Protein AF-A0A9N9C479-F1 (afdb_monomer)

Mean predicted aligned error: 17.32 Å

Solvent-accessible surface area (backbone atoms only — not comparable to full-atom values): 22960 Å² total; per-residue (Å²): 134,89,82,91,81,90,82,87,90,89,83,90,90,87,85,89,84,88,90,81,88,86,90,85,90,84,84,87,90,85,90,84,82,59,66,66,59,50,52,52,50,49,56,50,46,50,52,49,52,50,49,49,48,44,42,61,73,50,50,49,53,52,53,51,48,52,53,50,54,53,50,52,51,53,50,50,53,51,52,53,52,53,52,54,50,55,52,50,50,56,53,50,54,51,52,50,54,53,50,52,54,52,52,55,51,50,52,51,52,51,53,53,51,53,52,52,51,54,51,51,51,54,50,53,52,49,53,51,52,54,49,51,55,49,50,53,51,51,50,51,50,50,50,48,51,50,51,48,49,39,50,64,42,44,77,67,67,56,86,64,87,66,44,62,66,53,58,51,52,50,51,52,50,48,51,53,52,41,52,64,71,36,60,74,72,60,70,91,47,36,47,71,38,58,72,50,46,53,51,52,40,56,75,56,64,41,72,85,61,90,45,77,70,51,38,51,52,53,50,29,56,50,42,40,54,47,54,53,52,54,49,53,51,52,52,51,51,59,71,64,48,89,74,62,83,50,66,66,52,45,51,52,51,54,46,55,56,48,38,56,51,39,51,51,50,39,72,74,43,94,67,84,48,74,62,55,70,42,43,42,58,55,53,44,24,51,51,24,51,48,41,42,76,56,47,81,46,67,45,78,48,100,93,47,76,39,77,29,68,68,46,51,52,44,21,52,51,50,51,53,61,46,52,60,39,34,46,72,72,44,72,70,57,47,53,51,50,52,58,45,30,39,52,51,47,51,52,51,46,28,46,76,71,14,51,39,55,29,37,92,67,64,60,78,77,92,80,78,86,53,63,68,37,69,56,48,67,92,82,50,88,74,99,63,50,77,94,69,30,88,87,39,56,38,102

Foldseek 3Di:
DDDDDDDDDDDDDDDDDDDDDDDDDDDDDDDDDCPVVVVVVVVVVVVVVVVVCCCVVPVVVVVVVVVVVVVVVVVVVVVVVVVVVVVVVVVVVVVVVVVVVVVVVVVVVVVVVVVVVVVVVVVVVVVVVVVVVVVVVVVVVVVVVCVVVCCVPVVQPPDPLPPVVVLVVLVVVLVVLLLVLLQQDDPVFKDFPVVLLVVLCVVQVHDDQPDPVSSRVSSSVSSSVVLLVVLVVVVVVVLVDPPPPDDLSVLVVVLVVVLVVLCVVLVVDPDPPPCSVCVSLSSQLSSLVCCLVPNQQWDQDPVGTHHRPVLLVQLVVSLVSSVSTMDGPDPVVSVVSSVSSSVSSSSSCSNQVRSLRSDSDRDDHDDDDGWFAQDDLVPDDDPDDNVPRRNPTDD

Secondary structure (DSSP, 8-state):
-------------------------------SSSHHHHHHHHHHHHHHHHHHHHIIIIIHHHHHHHHHHHHHHHHHHHHHHHHHHHHHHHHHHHHHHHHHHHHHHHHHHHHHHHHHHHHHHHHHHHHHHHHHHHHHHHHHHHHHHHHHHHHHHHHHHSS-S--HHHHHHHHHHHHHHHHHHT----TTTEEE-HHHHHHHHHHTTPPPPSSHHHHHHHHHHHHHHHHHHHHHHHHHHHHH-S---SHHHHHHHHHHHHHHHHHHHHHHS----HHHHHHHHHHHHHHHHHHHHHTTPPEEETTEEE--HHHHHHHHHHHHHHHTTEEE--HHHHHHHHHHHHHHHHHHHIIIIIIHHHSSSPPPPPP-PPTTPBP-TTT--SSS-GGG-TT-B--

Organism: NCBI:txid60492

Sequence (395 aa):
MQLQRMLHHKDDVNMQTQNSLPSAQREKAHICDNDDLINKIMGILHRNTDNTIKEITTVLPLRNKEQTDEMQRKNKEFEEQAYEMRRKNKVLEKQINEMQSKNQKLQKQINEMQNKNKELENQLEKYKREALKTIERLTREASKYQAELGRTMNVRLSNDFNNSCQLREDIKTLKKNLETFSVVKPIKEFHIIRDNADRLLKLYNCTKPVDDGHYKLLLHAALQKFILKSTINHINQYFSRLNHSELEQKIGENTKTLLNNMDSFAKSRKGNDNITQNLPVRFRQQIYNVLSNSGFTSIVSPKGTAKHPFISELQELLIATMSDFRIVKDPNKEKIFKDMAAKLSLDIIRIFFFDLKAQEQIADPPAWFDCNARVNPDLMEGAFDPDNCQDEVVQ

pLDDT: mean 80.57, std 17.65, range [30.59, 96.19]

Structure (mmCIF, N/CA/C/O backbone):
data_AF-A0A9N9C479-F1
#
_entry.id   AF-A0A9N9C479-F1
#
loop_
_atom_site.group_PDB
_atom_site.id
_atom_site.type_symbol
_atom_site.label_atom_id
_atom_site.label_alt_id
_atom_site.label_comp_id
_atom_site.label_asym_id
_atom_site.label_entity_id
_atom_site.label_seq_id
_atom_site.pdbx_PDB_ins_code
_atom_site.Cartn_x
_atom_site.Cartn_y
_atom_site.Cartn_z
_atom_site.occupancy
_atom_site.B_iso_or_equiv
_atom_site.auth_seq_id
_atom_site.auth_comp_id
_atom_site.auth_asym_id
_atom_site.auth_atom_id
_atom_site.pdbx_PDB_model_num
ATOM 1 N N . MET A 1 1 ? -50.965 29.719 73.726 1.00 35.66 1 MET A N 1
ATOM 2 C CA . MET A 1 1 ? -52.402 29.973 73.956 1.00 35.66 1 MET A CA 1
ATOM 3 C C . MET A 1 1 ? -52.728 29.592 75.388 1.00 35.66 1 MET A C 1
ATOM 5 O O . MET A 1 1 ? -52.496 28.453 75.765 1.00 35.66 1 MET A O 1
ATOM 9 N N . GLN A 1 2 ? -53.151 30.580 76.177 1.00 37.03 2 GLN A N 1
ATOM 10 C CA . GLN A 1 2 ? -53.777 30.424 77.495 1.00 37.03 2 GLN A CA 1
ATOM 11 C C . GLN A 1 2 ? -55.088 29.625 77.391 1.00 37.03 2 GLN A C 1
ATOM 13 O O . GLN A 1 2 ? -55.689 29.640 76.324 1.00 37.03 2 GLN A O 1
ATOM 18 N N . LEU A 1 3 ? -55.526 29.006 78.496 1.00 33.31 3 LEU A N 1
ATOM 19 C CA . LEU A 1 3 ? -56.872 29.091 79.117 1.00 33.31 3 LEU A CA 1
ATOM 20 C C . LEU A 1 3 ? -56.930 28.052 80.276 1.00 33.31 3 LEU A C 1
ATOM 22 O O . LEU A 1 3 ? -56.556 26.906 80.063 1.00 33.31 3 LEU A O 1
ATOM 26 N N . GLN A 1 4 ? -57.084 28.444 81.558 1.00 38.84 4 GLN A N 1
ATOM 27 C CA . GLN A 1 4 ? -58.344 28.669 82.329 1.00 38.84 4 GLN A CA 1
ATOM 28 C C . GLN A 1 4 ? -59.157 27.379 82.596 1.00 38.84 4 GLN A C 1
ATOM 30 O O . GLN A 1 4 ? -59.264 26.565 81.698 1.00 38.84 4 GLN A O 1
ATOM 35 N N . ARG A 1 5 ? -59.873 27.130 83.709 1.00 44.62 5 ARG A N 1
ATOM 36 C CA . ARG A 1 5 ? -60.052 27.655 85.092 1.00 44.62 5 ARG A CA 1
ATOM 37 C C . ARG A 1 5 ? -61.210 26.818 85.727 1.00 44.62 5 ARG A C 1
ATOM 39 O O . ARG A 1 5 ? -62.050 26.361 84.963 1.00 44.62 5 ARG A O 1
ATOM 46 N N . MET A 1 6 ? -61.338 26.815 87.072 1.00 39.47 6 MET A N 1
ATOM 47 C CA . MET A 1 6 ? -62.584 26.639 87.899 1.00 39.47 6 MET A CA 1
ATOM 48 C C . MET A 1 6 ? -63.149 25.203 88.118 1.00 39.47 6 MET A C 1
ATOM 50 O O . MET A 1 6 ? -63.004 24.383 87.226 1.00 39.47 6 MET A O 1
ATOM 54 N N . LEU A 1 7 ? -63.758 24.767 89.251 1.00 33.59 7 LEU A N 1
ATOM 55 C CA . LEU A 1 7 ? -64.573 25.332 90.377 1.00 33.59 7 LEU A CA 1
ATOM 56 C C . LEU A 1 7 ? -64.290 24.581 91.732 1.00 33.59 7 LEU A C 1
ATOM 58 O O . LEU A 1 7 ? -63.884 23.428 91.668 1.00 33.59 7 LEU A O 1
ATOM 62 N N . HIS A 1 8 ? -64.265 25.176 92.952 1.00 36.25 8 HIS A N 1
ATOM 63 C CA . HIS A 1 8 ? -65.333 25.525 93.960 1.00 36.25 8 HIS A CA 1
ATOM 64 C C . HIS A 1 8 ? -66.229 24.345 94.446 1.00 36.25 8 HIS A C 1
ATOM 66 O O . HIS A 1 8 ? -66.816 23.703 93.589 1.00 36.25 8 HIS A O 1
ATOM 72 N N . HIS A 1 9 ? -66.286 23.883 95.720 1.00 37.56 9 HIS A N 1
ATOM 73 C CA . HIS A 1 9 ? -66.637 24.414 97.080 1.00 37.56 9 HIS A CA 1
ATOM 74 C C . HIS A 1 9 ? -68.132 24.243 97.481 1.00 37.56 9 HIS A C 1
ATOM 76 O O . HIS A 1 9 ? -68.970 24.351 96.590 1.00 37.56 9 HIS A O 1
ATOM 82 N N . LYS A 1 10 ? -68.406 24.088 98.807 1.00 32.81 10 LYS A N 1
ATOM 83 C CA . LYS A 1 10 ? -69.694 24.141 99.588 1.00 32.81 10 LYS A CA 1
ATOM 84 C C . LYS A 1 10 ? -70.356 22.804 99.999 1.00 32.81 10 LYS A C 1
ATOM 86 O O . LYS A 1 10 ? -70.302 21.862 99.222 1.00 32.81 10 LYS A O 1
ATOM 91 N N . ASP A 1 11 ? -71.048 22.629 101.138 1.00 30.59 11 ASP A N 1
ATOM 92 C CA . ASP A 1 11 ? -71.338 23.420 102.363 1.00 30.59 11 ASP A CA 1
ATOM 93 C C . ASP A 1 11 ? -71.953 22.479 103.445 1.00 30.59 11 ASP A C 1
ATOM 95 O O . ASP A 1 11 ? -72.508 21.429 103.113 1.00 30.59 11 ASP A O 1
ATOM 99 N N . ASP A 1 12 ? -71.883 22.908 104.713 1.00 36.72 12 ASP A N 1
ATOM 100 C CA . ASP A 1 12 ? -72.562 22.409 105.929 1.00 36.72 12 ASP A CA 1
ATOM 101 C C . ASP A 1 12 ? -74.100 22.565 105.925 1.00 36.72 12 ASP A C 1
ATOM 103 O O . ASP A 1 12 ? -74.604 23.512 105.326 1.00 36.72 12 ASP A O 1
ATOM 107 N N . VAL A 1 13 ? -74.826 21.778 106.748 1.00 35.28 13 VA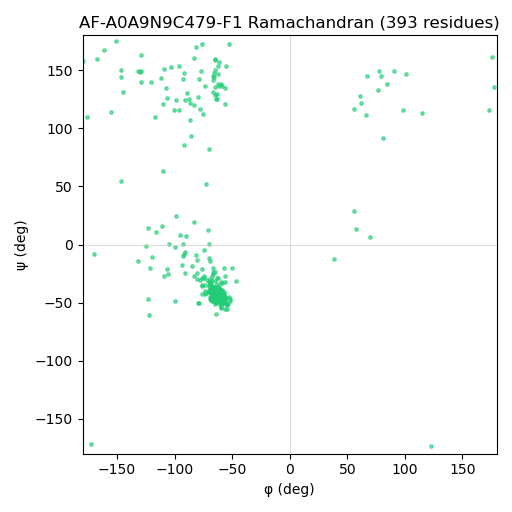L A N 1
ATOM 108 C CA . VAL A 1 13 ? -76.048 22.240 107.458 1.00 35.28 13 VAL A CA 1
ATOM 109 C C . VAL A 1 13 ? -76.174 21.607 108.857 1.00 35.28 13 VAL A C 1
ATOM 111 O O . VAL A 1 13 ? -76.088 20.397 109.045 1.00 35.28 13 VAL A O 1
ATOM 114 N N . ASN A 1 14 ? -76.426 22.496 109.817 1.00 34.31 14 ASN A N 1
ATOM 115 C CA . ASN A 1 14 ? -76.618 22.377 111.262 1.00 34.31 14 ASN A CA 1
ATOM 116 C C . ASN A 1 14 ? -78.124 22.478 111.615 1.00 34.31 14 ASN A C 1
ATOM 118 O O . ASN A 1 14 ? -78.835 23.192 110.914 1.00 34.31 14 ASN A O 1
ATOM 122 N N . MET A 1 15 ? -78.595 21.881 112.721 1.00 34.59 15 MET A N 1
ATOM 123 C CA . MET A 1 1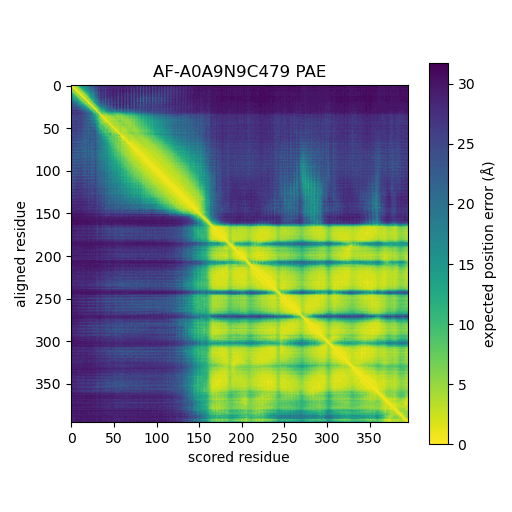5 ? -79.776 22.362 113.473 1.00 34.59 15 MET A CA 1
ATOM 124 C C . MET A 1 15 ? -79.732 21.917 114.954 1.00 34.59 15 MET A C 1
ATOM 126 O O . MET A 1 15 ? -79.834 20.735 115.273 1.00 34.59 15 MET A O 1
ATOM 130 N N . GLN A 1 16 ? -79.598 22.907 115.846 1.00 34.88 16 GLN A N 1
ATOM 131 C CA . GLN A 1 16 ? -80.014 22.919 117.266 1.00 34.88 16 GLN A CA 1
ATOM 132 C C . GLN A 1 16 ? -81.540 23.238 117.321 1.00 34.88 16 GLN A C 1
ATOM 134 O O . GLN A 1 16 ? -82.100 23.539 116.271 1.00 34.88 16 GLN A O 1
ATOM 139 N N . THR A 1 17 ? -82.343 23.163 118.398 1.00 33.91 17 THR A N 1
ATOM 140 C CA . THR A 1 17 ? -82.290 23.755 119.766 1.00 33.91 17 THR A CA 1
ATOM 141 C C . THR A 1 17 ? -83.597 23.307 120.508 1.00 33.91 17 THR A C 1
ATOM 143 O O . THR A 1 17 ? -84.620 23.166 119.850 1.00 33.91 17 THR A O 1
ATOM 146 N N . GLN A 1 18 ? -83.609 22.861 121.782 1.00 35.12 18 GLN A N 1
ATOM 147 C CA . GLN A 1 18 ? -83.831 23.571 123.080 1.00 35.12 18 GLN A CA 1
ATOM 148 C C . GLN A 1 18 ? -85.281 23.823 123.613 1.00 35.12 18 GLN A C 1
ATOM 150 O O . GLN A 1 18 ? -86.117 24.362 122.901 1.00 35.12 18 GLN A O 1
ATOM 155 N N . ASN A 1 19 ? -85.425 23.607 124.948 1.00 32.81 19 ASN A N 1
ATOM 156 C CA . ASN A 1 19 ? -86.239 24.328 125.977 1.00 32.81 19 ASN A CA 1
ATOM 157 C C . ASN A 1 19 ? -87.775 24.071 126.055 1.00 32.81 19 ASN A C 1
ATOM 159 O O . ASN A 1 19 ? -88.395 23.833 125.033 1.00 32.81 19 ASN A O 1
ATOM 163 N N . SER A 1 20 ? -88.525 24.135 127.177 1.00 32.78 20 SER A N 1
ATOM 164 C CA . SER A 1 20 ? -88.327 24.312 128.642 1.00 32.78 20 SER A CA 1
ATOM 165 C C . SER A 1 20 ? -89.711 24.270 129.372 1.00 32.78 20 SER A C 1
ATOM 167 O O . SER A 1 20 ? -90.729 24.542 128.744 1.00 32.78 20 SER A O 1
ATOM 169 N N . LEU A 1 21 ? -89.734 23.964 130.688 1.00 31.97 21 LEU A N 1
ATOM 170 C CA . LEU A 1 21 ? 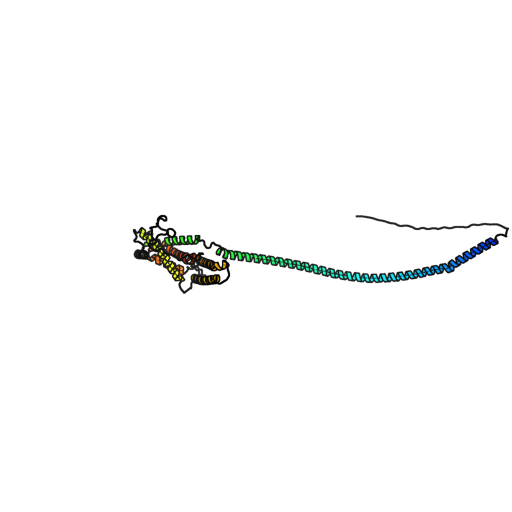-90.824 24.103 131.712 1.00 31.97 21 LEU A CA 1
ATOM 171 C C . LEU A 1 21 ? -91.451 25.540 131.785 1.00 31.97 21 LEU A C 1
ATOM 173 O O . LEU A 1 21 ? -90.814 26.403 131.179 1.00 31.97 21 LEU A O 1
ATOM 177 N N . PRO A 1 22 ? -92.557 25.898 132.535 1.00 48.44 22 PRO A N 1
ATOM 178 C CA . PRO A 1 22 ? -92.810 25.548 133.965 1.00 48.44 22 PRO A CA 1
ATOM 179 C C . PRO A 1 22 ? -94.256 25.622 134.603 1.00 48.44 22 PRO A C 1
ATOM 181 O O . PRO A 1 22 ? -95.182 26.242 134.098 1.00 48.44 22 PRO A O 1
ATOM 184 N N . SER A 1 23 ? -94.362 25.026 135.811 1.00 31.02 23 SER A N 1
ATOM 185 C CA . SER A 1 23 ? -94.968 25.487 137.101 1.00 31.02 23 SER A CA 1
ATOM 186 C C . SER A 1 23 ? -96.460 25.871 137.337 1.00 31.02 23 SER A C 1
ATOM 188 O O . SER A 1 23 ? -96.947 26.856 136.800 1.00 31.02 23 SER A O 1
ATOM 190 N N . ALA A 1 24 ? -97.029 25.236 138.389 1.00 32.09 24 ALA A N 1
ATOM 191 C CA . ALA A 1 24 ? -97.645 25.815 139.617 1.00 32.09 24 ALA A CA 1
ATOM 192 C C . ALA A 1 24 ? -99.168 25.649 139.914 1.00 32.09 24 ALA A C 1
ATOM 194 O O . ALA A 1 24 ? -100.014 26.321 139.348 1.00 32.09 24 ALA A O 1
ATOM 195 N N . GLN A 1 25 ? -99.421 24.877 140.989 1.00 33.53 25 GLN A N 1
ATOM 196 C CA . GLN A 1 25 ? -100.259 25.162 142.180 1.00 33.53 25 GLN A CA 1
ATOM 197 C C . GLN A 1 25 ? -101.813 25.106 142.186 1.00 33.53 25 GLN A C 1
ATOM 199 O O . GLN A 1 25 ? -102.501 25.813 141.466 1.00 33.53 25 GLN A O 1
ATOM 204 N N . ARG A 1 26 ? -102.273 24.416 143.255 1.00 33.16 26 ARG A N 1
ATOM 205 C CA . ARG A 1 26 ? -103.469 24.580 144.125 1.00 33.16 26 ARG A CA 1
ATOM 206 C C . ARG A 1 26 ? -104.741 23.733 143.905 1.00 33.16 26 ARG A C 1
ATOM 208 O O . ARG A 1 26 ? -105.481 23.887 142.952 1.00 33.16 26 ARG A O 1
ATOM 215 N N . GLU A 1 27 ? -104.979 22.935 144.955 1.00 32.66 27 GLU A N 1
ATOM 216 C CA . GLU A 1 27 ? -106.221 22.713 145.722 1.00 32.66 27 GLU A CA 1
ATOM 217 C C . GLU A 1 27 ? -107.470 22.053 145.099 1.00 32.66 27 GLU A C 1
ATOM 219 O O . GLU A 1 27 ? -108.245 22.661 144.383 1.00 32.66 27 GLU A O 1
ATOM 224 N N . LYS A 1 28 ? -107.708 20.832 145.612 1.00 35.50 28 LYS A N 1
ATOM 225 C CA . LYS A 1 28 ? -108.949 20.287 146.206 1.00 35.50 28 LYS A CA 1
ATOM 226 C C . LYS A 1 28 ? -110.237 20.170 145.361 1.00 35.50 28 LYS A C 1
ATOM 228 O O . LYS A 1 28 ? -110.898 21.144 145.044 1.00 35.50 28 LYS A O 1
ATOM 233 N N . ALA A 1 29 ? -110.674 18.902 145.308 1.00 34.78 29 ALA A N 1
ATOM 234 C CA . ALA A 1 29 ? -112.050 18.383 145.279 1.00 34.78 29 ALA A CA 1
ATOM 235 C C . ALA A 1 29 ? -112.814 18.369 143.939 1.00 34.78 29 ALA A C 1
ATOM 237 O O . ALA A 1 29 ? -113.563 19.285 143.637 1.00 34.78 29 ALA A O 1
ATOM 238 N N . HIS A 1 30 ? -112.721 17.250 143.206 1.00 41.94 30 HIS A N 1
ATOM 239 C CA . HIS A 1 30 ? -113.861 16.358 142.911 1.00 41.94 30 HIS A CA 1
ATOM 240 C C . HIS A 1 30 ? -113.359 15.125 142.130 1.00 41.94 30 HIS A C 1
ATOM 242 O O . HIS A 1 30 ? -112.916 15.223 140.991 1.00 41.94 30 HIS A O 1
ATOM 248 N N . ILE A 1 31 ? -113.376 13.965 142.789 1.00 44.53 31 ILE A N 1
ATOM 249 C CA . ILE A 1 31 ? -112.944 12.656 142.280 1.00 44.53 31 ILE A CA 1
ATOM 250 C C . ILE A 1 31 ? -114.211 11.886 141.888 1.00 44.53 31 ILE A C 1
ATOM 252 O O . ILE A 1 31 ? -114.998 11.601 142.787 1.00 44.53 31 ILE A O 1
ATOM 256 N N . CYS A 1 32 ? -114.408 11.562 140.600 1.00 39.72 32 CYS A N 1
ATOM 257 C CA . CYS A 1 32 ? -115.093 10.316 140.191 1.00 39.72 32 CYS A CA 1
ATOM 258 C C . CYS A 1 32 ? -115.042 9.945 138.688 1.00 39.72 32 CYS A C 1
ATOM 260 O O . CYS A 1 32 ? -115.405 8.822 138.382 1.00 39.72 32 CYS A O 1
ATOM 262 N N . ASP A 1 33 ? -114.558 10.786 137.760 1.00 49.06 33 ASP A N 1
ATOM 263 C CA . ASP A 1 33 ? -114.623 10.466 136.306 1.00 49.06 33 ASP A CA 1
ATOM 264 C C . ASP A 1 33 ? -113.258 10.299 135.590 1.00 49.06 33 ASP A C 1
ATOM 266 O O . ASP A 1 33 ? -113.198 10.199 134.366 1.00 49.06 33 ASP A O 1
ATOM 270 N N . ASN A 1 34 ? -112.135 10.236 136.320 1.00 51.56 34 ASN A N 1
ATOM 271 C CA . ASN A 1 34 ? -110.786 10.155 135.722 1.00 51.56 34 ASN A CA 1
ATOM 272 C C . ASN A 1 34 ? -110.229 8.726 135.544 1.00 51.56 34 ASN A C 1
ATOM 274 O O . ASN A 1 34 ? -109.298 8.540 134.760 1.00 51.56 34 ASN A O 1
ATOM 278 N N . ASP A 1 35 ? -110.777 7.711 136.219 1.00 56.38 35 ASP A N 1
ATOM 279 C CA . ASP A 1 35 ? -110.156 6.375 136.268 1.00 56.38 35 ASP A CA 1
ATOM 280 C C . ASP A 1 35 ? -110.256 5.592 134.944 1.00 56.38 35 ASP A C 1
ATOM 282 O O . ASP A 1 35 ? -109.337 4.846 134.598 1.00 56.38 35 ASP A O 1
ATOM 286 N N . ASP A 1 36 ? -111.308 5.793 134.144 1.00 60.69 36 ASP A N 1
ATOM 287 C CA . ASP A 1 36 ? -111.450 5.108 132.847 1.00 60.69 36 ASP A CA 1
ATOM 288 C C . ASP A 1 36 ? -110.528 5.718 131.775 1.00 60.69 36 ASP A C 1
AT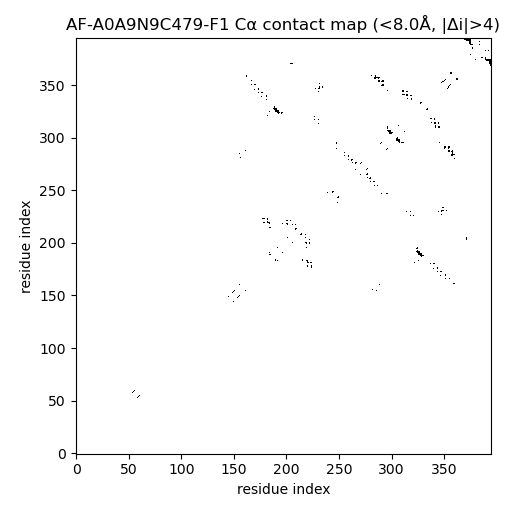OM 290 O O . ASP A 1 36 ? -109.909 5.010 130.976 1.00 60.69 36 ASP A O 1
ATOM 294 N N . LEU A 1 37 ? -110.331 7.042 131.817 1.00 63.00 37 LEU A N 1
ATOM 295 C CA . LEU A 1 37 ? -109.369 7.731 130.959 1.00 63.00 37 LEU A CA 1
ATOM 296 C C . LEU A 1 37 ? -107.930 7.334 131.325 1.00 63.00 37 LEU A C 1
ATOM 298 O O . LEU A 1 37 ? -107.131 7.043 130.435 1.00 63.00 37 LEU A O 1
ATOM 302 N N . ILE A 1 38 ? -107.617 7.251 132.625 1.00 61.00 38 ILE A N 1
ATOM 303 C CA . ILE A 1 38 ? -106.305 6.825 133.129 1.00 61.00 38 ILE A CA 1
ATOM 304 C C . ILE A 1 38 ? -106.007 5.379 132.728 1.00 61.00 38 ILE A C 1
ATOM 306 O O . ILE A 1 38 ? -104.909 5.116 132.245 1.00 61.00 38 ILE A O 1
ATOM 310 N N . ASN A 1 39 ? -106.962 4.451 132.836 1.00 65.44 39 ASN A N 1
ATOM 311 C CA . ASN A 1 39 ? -106.749 3.052 132.445 1.00 65.44 39 ASN A CA 1
ATOM 312 C C . ASN A 1 39 ? -106.595 2.873 130.928 1.00 65.44 39 ASN A C 1
ATOM 314 O O . ASN A 1 39 ? -105.765 2.081 130.472 1.00 65.44 39 ASN A O 1
ATOM 318 N N . LYS A 1 40 ? -107.328 3.645 130.119 1.00 69.25 40 LYS A N 1
ATOM 319 C CA . LYS A 1 40 ? -107.193 3.626 128.654 1.00 69.25 40 LYS A CA 1
ATOM 320 C C . LYS A 1 40 ? -105.866 4.239 128.205 1.00 69.25 40 LYS A C 1
ATOM 322 O O . LYS A 1 40 ? -105.194 3.669 127.346 1.00 69.25 40 LYS A O 1
ATOM 327 N N . ILE A 1 41 ? -105.450 5.341 128.834 1.00 69.94 41 ILE A N 1
ATOM 328 C CA . ILE A 1 41 ? -104.137 5.962 128.623 1.00 69.94 41 ILE A CA 1
ATOM 329 C C . ILE A 1 41 ? -103.022 5.016 129.089 1.00 69.94 41 ILE A C 1
ATOM 331 O O . ILE A 1 41 ? -102.081 4.799 128.337 1.00 69.94 41 ILE A O 1
ATOM 335 N N . MET A 1 42 ? -103.146 4.366 130.250 1.00 66.88 42 MET A N 1
ATOM 336 C CA . MET A 1 42 ? -102.172 3.390 130.759 1.00 66.88 42 MET A CA 1
ATOM 337 C C . MET A 1 42 ? -102.074 2.137 129.888 1.00 66.88 42 MET A C 1
ATOM 339 O O . MET A 1 42 ? -100.972 1.632 129.698 1.00 66.88 42 MET A O 1
ATOM 343 N N . GLY A 1 43 ? -103.181 1.648 129.324 1.00 70.31 43 GLY A N 1
ATOM 344 C CA . GLY A 1 43 ? -103.191 0.501 128.413 1.00 70.31 43 GLY A CA 1
ATOM 345 C C . GLY A 1 43 ? -102.665 0.812 127.007 1.00 70.31 43 GLY A C 1
ATOM 346 O O . GLY A 1 43 ? -102.149 -0.086 126.338 1.00 70.31 43 GLY A O 1
ATOM 347 N N . ILE A 1 44 ? -102.782 2.064 126.548 1.00 73.88 44 ILE A N 1
ATOM 348 C CA . ILE A 1 44 ? -102.134 2.555 125.319 1.00 73.88 44 ILE A CA 1
ATOM 349 C C . ILE A 1 44 ? -100.649 2.800 125.578 1.00 73.88 44 ILE A C 1
ATOM 351 O O . ILE A 1 44 ? -99.827 2.393 124.763 1.00 73.88 44 ILE A O 1
ATOM 355 N N . LEU A 1 45 ? -100.303 3.400 126.722 1.00 69.94 45 LEU A N 1
ATOM 356 C CA . LEU A 1 45 ? -98.922 3.596 127.143 1.00 69.94 45 LEU A CA 1
ATOM 357 C C . LEU A 1 45 ? -98.226 2.248 127.264 1.00 69.94 45 LEU A C 1
ATOM 359 O O . LEU A 1 45 ? -97.274 2.054 126.538 1.00 69.94 45 LEU A O 1
ATOM 363 N N . HIS A 1 46 ? -98.733 1.281 128.033 1.00 71.19 46 HIS A N 1
ATOM 364 C CA . HIS A 1 46 ? -98.112 -0.047 128.147 1.00 71.19 46 HIS A CA 1
ATOM 365 C C . HIS A 1 46 ? -97.953 -0.743 126.800 1.00 71.19 46 HIS A C 1
ATOM 367 O O . HIS A 1 46 ? -96.875 -1.243 126.517 1.00 71.19 46 HIS A O 1
ATOM 373 N N . ARG A 1 47 ? -98.966 -0.719 125.924 1.00 73.44 47 ARG A N 1
ATOM 374 C CA . ARG A 1 47 ? -98.824 -1.301 124.580 1.00 73.44 47 ARG A CA 1
ATOM 375 C C . ARG A 1 47 ? -97.783 -0.578 123.733 1.00 73.44 47 ARG A C 1
ATOM 377 O O . ARG A 1 47 ? -97.032 -1.235 123.022 1.00 73.44 47 ARG A O 1
ATOM 384 N N . ASN A 1 48 ? -97.713 0.746 123.806 1.00 75.50 48 ASN A N 1
ATOM 385 C CA . ASN A 1 48 ? -96.693 1.508 123.097 1.00 75.50 48 ASN A CA 1
ATOM 386 C C . ASN A 1 48 ? -95.307 1.266 123.694 1.00 75.50 48 ASN A C 1
ATOM 388 O O . ASN A 1 48 ? -94.365 1.076 122.933 1.00 75.50 48 ASN A O 1
ATOM 392 N N . THR A 1 49 ? -95.170 1.200 125.018 1.00 74.31 49 THR A N 1
ATOM 393 C CA . THR A 1 49 ? -93.910 0.895 125.696 1.00 74.31 49 THR A CA 1
ATOM 394 C C . THR A 1 49 ? -93.466 -0.528 125.384 1.00 74.31 49 THR A C 1
ATOM 396 O O . THR A 1 49 ? -92.320 -0.708 125.008 1.00 74.31 49 THR A O 1
ATOM 399 N N . ASP A 1 50 ? -94.355 -1.522 125.425 1.00 75.62 50 ASP A N 1
ATOM 400 C CA . ASP A 1 50 ? -94.052 -2.920 125.095 1.00 75.62 50 ASP A CA 1
ATOM 401 C C . ASP A 1 50 ? -93.706 -3.097 123.616 1.00 75.62 50 ASP A C 1
ATOM 403 O O . ASP A 1 50 ? -92.767 -3.819 123.286 1.00 75.62 50 ASP A O 1
ATOM 407 N N . ASN A 1 51 ? -94.404 -2.406 122.709 1.00 78.00 51 ASN A N 1
ATOM 408 C CA . ASN A 1 51 ? -94.053 -2.402 121.289 1.00 78.00 51 ASN A CA 1
ATOM 409 C C . ASN A 1 51 ? -92.694 -1.733 121.058 1.00 78.00 51 ASN A C 1
ATOM 411 O O . ASN A 1 51 ? -91.872 -2.277 120.328 1.00 78.00 51 ASN A O 1
ATOM 415 N N . THR A 1 52 ? -92.419 -0.619 121.740 1.00 75.81 52 THR A N 1
ATOM 416 C CA . THR A 1 52 ? -91.129 0.083 121.662 1.00 75.81 52 THR A CA 1
ATOM 417 C C . THR A 1 52 ? -90.004 -0.774 122.252 1.00 75.81 52 THR A C 1
ATOM 419 O O . THR A 1 52 ? -88.941 -0.901 121.652 1.00 75.81 52 THR A O 1
ATOM 422 N N . ILE A 1 53 ? -90.241 -1.439 123.386 1.00 74.06 53 ILE A N 1
ATOM 423 C CA . ILE A 1 53 ? -89.305 -2.383 124.008 1.00 74.06 53 ILE A CA 1
ATOM 424 C C . ILE A 1 53 ? -89.075 -3.574 123.078 1.00 74.06 53 ILE A C 1
ATOM 426 O O . ILE A 1 53 ? -87.930 -3.966 122.883 1.00 74.06 53 ILE A O 1
ATOM 430 N N . LYS A 1 54 ? -90.107 -4.144 122.450 1.00 77.50 54 LYS A N 1
ATOM 431 C CA . LYS A 1 54 ? -89.956 -5.244 121.485 1.00 77.50 54 LYS A CA 1
ATOM 432 C C . LYS A 1 54 ? -89.150 -4.807 120.261 1.00 77.50 54 LYS A C 1
ATOM 434 O O . LYS A 1 54 ? -88.255 -5.532 119.821 1.00 77.50 54 LYS A O 1
ATOM 439 N N . GLU A 1 55 ? -89.411 -3.612 119.749 1.00 79.56 55 GLU A N 1
ATOM 440 C CA . GLU A 1 55 ? -88.698 -3.040 118.611 1.00 79.56 55 GLU A CA 1
ATOM 441 C C . GLU A 1 55 ? -87.215 -2.787 118.934 1.00 79.56 55 GLU A C 1
ATOM 443 O O . GLU A 1 55 ? -86.349 -3.194 118.160 1.00 79.56 55 GLU A O 1
ATOM 448 N N . ILE A 1 56 ? -86.907 -2.260 120.124 1.00 75.38 56 ILE A N 1
ATOM 449 C CA . ILE A 1 56 ? -85.534 -2.019 120.606 1.00 75.38 56 ILE A CA 1
ATOM 450 C C . ILE A 1 56 ? -84.798 -3.311 120.978 1.00 75.38 56 ILE A C 1
ATOM 452 O O . ILE A 1 56 ? -83.619 -3.457 120.665 1.00 75.38 56 ILE A O 1
ATOM 456 N N . THR A 1 57 ? -85.464 -4.253 121.645 1.00 72.69 57 THR A N 1
ATOM 457 C CA . THR A 1 57 ? -84.793 -5.406 122.272 1.00 72.69 57 THR A CA 1
ATOM 458 C C . THR A 1 57 ? -84.696 -6.608 121.335 1.00 72.69 57 THR A C 1
ATOM 460 O O . THR A 1 57 ? -83.804 -7.435 121.501 1.00 72.69 57 THR A O 1
ATOM 463 N N . THR A 1 58 ? -85.587 -6.727 120.342 1.00 75.50 58 THR A N 1
ATOM 464 C CA . THR A 1 58 ? -85.618 -7.903 119.449 1.00 75.50 58 THR A CA 1
ATOM 465 C C . THR A 1 58 ? -85.477 -7.563 117.971 1.00 75.50 58 THR A C 1
ATOM 467 O O . THR A 1 58 ? -84.649 -8.171 117.299 1.00 75.50 58 THR A O 1
ATOM 470 N N . VAL A 1 59 ? -86.215 -6.578 117.450 1.00 80.50 59 VAL A N 1
ATOM 471 C CA . VAL A 1 59 ? -86.262 -6.322 115.997 1.00 80.50 59 VAL A CA 1
ATOM 472 C C . VAL A 1 59 ? -85.030 -5.559 115.507 1.00 80.50 59 VAL A C 1
ATOM 474 O O . VAL A 1 59 ? -84.376 -5.994 114.560 1.00 80.50 59 VAL A O 1
ATOM 477 N N . LEU A 1 60 ? -84.674 -4.449 116.161 1.00 79.12 60 LEU A N 1
ATOM 478 C CA . LEU A 1 60 ? -83.509 -3.639 115.792 1.00 79.12 60 LEU A CA 1
ATOM 479 C C . LEU A 1 60 ? -82.177 -4.412 115.883 1.00 79.12 60 LEU A C 1
ATOM 481 O O . LEU A 1 60 ? -81.396 -4.322 114.936 1.00 79.12 60 LEU A O 1
ATOM 485 N N . PRO A 1 61 ? -81.901 -5.221 116.926 1.00 81.44 61 PRO A N 1
ATOM 486 C CA . PRO A 1 61 ? -80.670 -6.008 117.002 1.00 81.44 61 PRO A CA 1
ATOM 487 C C . PRO A 1 61 ? -80.573 -7.076 115.909 1.00 81.44 61 PRO A C 1
ATOM 489 O O . PRO A 1 61 ? -79.497 -7.262 115.348 1.00 81.44 61 PRO A O 1
ATOM 492 N N . LEU A 1 62 ? -81.682 -7.750 115.574 1.00 80.62 62 LEU A N 1
ATOM 493 C CA . LEU A 1 62 ? -81.721 -8.733 114.485 1.00 80.62 62 LEU A CA 1
ATOM 494 C C . LEU A 1 62 ? -81.479 -8.067 113.128 1.00 80.62 62 LEU A C 1
ATOM 496 O O . LEU A 1 62 ? -80.631 -8.530 112.371 1.00 80.62 62 LEU A O 1
ATOM 500 N N . ARG A 1 63 ? -82.140 -6.935 112.860 1.00 83.62 63 ARG A N 1
ATOM 501 C CA . ARG A 1 63 ? -81.964 -6.173 111.616 1.00 83.62 63 ARG A CA 1
ATOM 502 C C . ARG A 1 63 ? -80.546 -5.619 111.471 1.00 83.62 63 ARG A C 1
ATOM 504 O O . ARG A 1 63 ? -79.961 -5.693 110.394 1.00 83.62 63 ARG A O 1
ATOM 511 N N . ASN A 1 64 ? -79.974 -5.104 112.560 1.00 83.94 64 ASN A N 1
ATOM 512 C CA . ASN A 1 64 ? -78.590 -4.638 112.582 1.00 83.94 64 ASN A CA 1
ATOM 513 C C . ASN A 1 64 ? -77.613 -5.800 112.386 1.00 83.94 64 ASN A C 1
ATOM 515 O O . ASN A 1 64 ? -76.626 -5.643 111.673 1.00 83.94 64 ASN A O 1
ATOM 519 N N . LYS A 1 65 ? -77.884 -6.973 112.968 1.00 86.69 65 LYS A N 1
ATOM 520 C CA . LYS A 1 65 ? -77.073 -8.177 112.764 1.00 86.69 65 LYS A CA 1
ATOM 521 C C . LYS A 1 65 ? -77.120 -8.648 111.309 1.00 86.69 65 LYS A C 1
ATOM 523 O O . LYS A 1 65 ? -76.064 -8.858 110.730 1.00 86.69 65 LYS A O 1
ATOM 528 N N . GLU A 1 66 ? -78.301 -8.718 110.695 1.00 85.38 66 GLU A N 1
ATOM 529 C CA . GLU A 1 66 ? -78.455 -9.073 109.275 1.00 85.38 66 GLU A CA 1
ATOM 530 C C . GLU A 1 66 ? -77.725 -8.092 108.349 1.00 85.38 66 GLU A C 1
ATOM 532 O O . GLU A 1 66 ? -76.988 -8.519 107.462 1.00 85.38 66 GLU A O 1
ATOM 537 N N . GLN A 1 67 ? -77.853 -6.780 108.589 1.00 86.50 67 GLN A N 1
ATOM 538 C CA . GLN A 1 67 ? -77.095 -5.772 107.840 1.00 86.50 67 GLN A CA 1
ATOM 539 C C . GLN A 1 67 ? -75.584 -5.906 108.045 1.00 86.50 67 GLN A C 1
ATOM 541 O O . GLN A 1 67 ? -74.816 -5.721 107.101 1.00 86.50 67 GLN A O 1
ATOM 546 N N . THR A 1 68 ? -75.147 -6.232 109.261 1.00 85.06 68 THR A N 1
ATOM 547 C CA . THR A 1 68 ? -73.726 -6.429 109.571 1.00 85.06 68 THR A CA 1
ATOM 548 C C . THR A 1 68 ? -73.184 -7.669 108.860 1.00 85.06 68 THR A C 1
ATOM 550 O O . THR A 1 68 ? -72.116 -7.603 108.254 1.00 85.06 68 THR A O 1
ATOM 553 N N . ASP A 1 69 ? -73.933 -8.770 108.854 1.00 88.75 69 ASP A N 1
ATOM 554 C CA . ASP A 1 69 ? -73.556 -10.018 108.186 1.00 88.75 69 ASP A CA 1
ATOM 555 C C . ASP A 1 69 ? -73.524 -9.849 106.653 1.00 88.75 69 ASP A C 1
ATOM 557 O O . ASP A 1 69 ? -72.601 -10.329 105.989 1.00 88.75 69 ASP A O 1
ATOM 561 N N . GLU A 1 70 ? -74.487 -9.125 106.069 1.00 91.88 70 GLU A N 1
ATOM 562 C CA . GLU A 1 70 ? -74.486 -8.799 104.635 1.00 91.88 70 GLU A CA 1
ATOM 563 C C . GLU A 1 70 ? -73.289 -7.909 104.262 1.00 91.88 70 GLU A C 1
ATOM 565 O O . GLU A 1 70 ? -72.616 -8.145 103.255 1.00 91.88 70 GLU A O 1
ATOM 570 N N . MET A 1 71 ? -72.978 -6.915 105.098 1.00 88.62 71 MET A N 1
ATOM 571 C CA . MET A 1 71 ? -71.826 -6.035 104.910 1.00 88.62 71 MET A CA 1
ATOM 572 C C . MET A 1 71 ? -70.503 -6.803 105.014 1.00 88.62 71 MET A C 1
ATOM 574 O O . MET A 1 71 ? -69.608 -6.594 104.196 1.00 88.62 71 MET A O 1
ATOM 578 N N . GLN A 1 72 ? -70.391 -7.741 105.958 1.00 90.19 72 GLN A N 1
ATOM 579 C CA . GLN A 1 72 ? -69.223 -8.616 106.082 1.00 90.19 72 GLN A CA 1
ATOM 580 C C . GLN A 1 72 ? -69.041 -9.512 104.851 1.00 90.19 72 GLN A C 1
ATOM 582 O O . GLN A 1 72 ? -67.915 -9.666 104.375 1.00 90.19 72 GLN A O 1
ATOM 587 N N . ARG A 1 73 ? -70.129 -10.062 104.290 1.00 90.50 73 ARG A N 1
ATOM 588 C CA . ARG A 1 73 ? -70.068 -10.849 103.045 1.00 90.50 73 ARG A CA 1
ATOM 589 C C . ARG A 1 73 ? -69.579 -10.010 101.866 1.00 90.50 73 ARG A C 1
ATOM 591 O O . ARG A 1 73 ? -68.639 -10.422 101.193 1.00 90.50 73 ARG A O 1
ATOM 598 N N . LYS A 1 74 ? -70.152 -8.819 101.663 1.00 92.25 74 LYS A N 1
ATOM 599 C CA . LYS A 1 74 ? -69.735 -7.908 100.582 1.00 92.25 74 LYS A CA 1
ATOM 600 C C . LYS A 1 74 ? -68.286 -7.452 100.732 1.00 92.25 74 LYS A C 1
ATOM 602 O O . LYS A 1 74 ? -67.562 -7.416 99.743 1.00 92.25 74 LYS A O 1
ATOM 607 N N . ASN A 1 75 ? -67.835 -7.152 101.952 1.00 91.94 75 ASN A N 1
ATOM 608 C CA . ASN A 1 75 ? -66.431 -6.809 102.192 1.00 91.94 75 ASN A CA 1
ATOM 609 C C . ASN A 1 75 ? -65.495 -7.955 101.808 1.00 91.94 75 ASN A C 1
ATOM 611 O O . ASN A 1 75 ? -64.488 -7.716 101.148 1.00 91.94 75 ASN A O 1
ATOM 615 N N . LYS A 1 76 ? -65.851 -9.194 102.156 1.00 92.69 76 LYS A N 1
ATOM 616 C CA . LYS A 1 76 ? -65.052 -10.365 101.793 1.00 92.69 76 LYS A CA 1
ATOM 617 C C . LYS A 1 76 ? -64.988 -10.574 100.274 1.00 92.69 76 LYS A C 1
ATOM 619 O O . LYS A 1 76 ? -63.908 -10.802 99.737 1.00 92.69 76 LYS A O 1
ATOM 624 N N . GLU A 1 77 ? -66.109 -10.418 99.569 1.00 93.75 77 GLU A N 1
ATOM 625 C CA . GLU A 1 77 ? -66.140 -10.476 98.099 1.00 93.75 77 GLU A CA 1
ATOM 626 C C . GLU A 1 77 ? -65.293 -9.366 97.454 1.00 93.75 77 GLU A C 1
ATOM 628 O O . GLU A 1 77 ? -64.550 -9.621 96.502 1.00 93.75 77 GLU A O 1
ATOM 633 N N . PHE A 1 78 ? -65.348 -8.137 97.979 1.00 92.69 78 PHE A N 1
ATOM 634 C CA . PHE A 1 78 ? -64.510 -7.041 97.488 1.00 92.69 78 PHE A CA 1
ATOM 635 C C . PHE A 1 78 ? -63.019 -7.268 97.755 1.00 92.69 78 PHE A C 1
ATOM 637 O O . PHE A 1 78 ? -62.196 -6.946 96.896 1.00 92.69 78 PHE A O 1
ATOM 644 N N . GLU A 1 79 ? -62.654 -7.844 98.901 1.00 92.19 79 GLU A N 1
ATOM 645 C CA . GLU A 1 79 ? -61.269 -8.217 99.206 1.00 92.19 79 GLU A CA 1
ATOM 646 C C . GLU A 1 79 ? -60.739 -9.272 98.226 1.00 92.19 79 GLU A C 1
ATOM 648 O O . GLU A 1 79 ? -59.630 -9.124 97.700 1.00 92.19 79 GLU A O 1
ATOM 653 N N . GLU A 1 80 ? -61.542 -10.290 97.913 1.00 93.06 80 GLU A N 1
ATOM 654 C CA . GLU A 1 80 ? -61.197 -11.327 96.934 1.00 93.06 80 GLU A CA 1
ATOM 655 C C . GLU A 1 80 ? -61.040 -10.744 95.518 1.00 93.06 80 GLU A C 1
ATOM 657 O O . GLU A 1 80 ? -60.051 -11.024 94.830 1.00 93.06 80 GLU A O 1
ATOM 662 N N . GLN A 1 81 ? -61.946 -9.856 95.095 1.00 94.19 81 GLN A N 1
ATOM 663 C CA . GLN A 1 81 ? -61.835 -9.162 93.807 1.00 94.19 81 GLN A CA 1
ATOM 664 C C . GLN A 1 81 ? -60.600 -8.254 93.735 1.00 94.19 81 GLN A C 1
ATOM 666 O O . GLN A 1 81 ? -59.884 -8.252 92.728 1.00 94.19 81 GLN A O 1
ATOM 671 N N . ALA A 1 82 ? -60.312 -7.501 94.799 1.00 91.94 82 ALA A N 1
ATOM 672 C CA . ALA A 1 82 ? -59.130 -6.650 94.876 1.00 91.94 82 ALA A CA 1
ATOM 673 C C . ALA A 1 82 ? -57.837 -7.478 94.825 1.00 91.94 82 ALA A C 1
ATOM 675 O O . ALA A 1 82 ? -56.864 -7.075 94.177 1.00 91.94 82 ALA A O 1
ATOM 676 N N . TYR A 1 83 ? -57.826 -8.650 95.466 1.00 93.62 83 TYR A N 1
ATOM 677 C CA . TYR A 1 83 ? -56.706 -9.582 95.413 1.00 93.62 83 TYR A CA 1
ATOM 678 C C . TYR A 1 83 ? -56.469 -10.117 93.993 1.00 93.62 83 TYR A C 1
ATOM 680 O O . TYR A 1 83 ? -55.348 -10.031 93.481 1.00 93.62 83 TYR A O 1
ATOM 688 N N . GLU A 1 84 ? -57.515 -10.596 93.316 1.00 94.56 84 GLU A N 1
ATOM 689 C CA . GLU A 1 84 ? -57.413 -11.093 91.939 1.00 94.56 84 GLU A CA 1
ATOM 690 C C . GLU A 1 84 ? -57.005 -9.990 90.948 1.00 94.56 84 GLU A C 1
ATOM 692 O O . GLU A 1 84 ? -56.147 -10.212 90.088 1.00 94.56 84 GLU A O 1
ATOM 697 N N . MET A 1 85 ? -57.515 -8.763 91.102 1.00 93.69 85 MET A N 1
ATOM 698 C CA . MET A 1 85 ? -57.052 -7.624 90.300 1.00 93.69 85 MET A CA 1
ATOM 699 C C . MET A 1 85 ? -55.565 -7.326 90.511 1.00 93.69 85 MET A C 1
ATOM 701 O O . MET A 1 85 ? -54.826 -7.160 89.538 1.00 93.69 85 MET A O 1
ATOM 705 N N . ARG A 1 86 ? -55.085 -7.312 91.762 1.00 94.06 86 ARG A N 1
ATOM 706 C CA . ARG A 1 86 ? -53.653 -7.119 92.056 1.00 94.06 86 ARG A CA 1
ATOM 707 C C . ARG A 1 86 ? -52.796 -8.207 91.418 1.00 94.06 86 ARG A C 1
ATOM 709 O O . ARG A 1 86 ? -51.714 -7.918 90.906 1.00 94.06 86 ARG A O 1
ATOM 716 N N . ARG A 1 87 ? -53.270 -9.454 91.427 1.00 94.62 87 ARG A N 1
ATOM 717 C CA . ARG A 1 87 ? -52.582 -10.579 90.786 1.00 94.62 87 ARG A CA 1
ATOM 718 C C . ARG A 1 87 ? -52.501 -10.395 89.269 1.00 94.62 87 ARG A C 1
ATOM 720 O O . ARG A 1 87 ? -51.414 -10.538 88.712 1.00 94.62 87 ARG A O 1
ATOM 727 N N . LYS A 1 88 ? -53.608 -10.032 88.613 1.00 95.50 88 LYS A N 1
ATOM 728 C CA . LYS A 1 88 ? -53.647 -9.761 87.165 1.00 95.50 88 LYS A CA 1
ATOM 729 C C . LYS A 1 88 ? -52.737 -8.596 86.771 1.00 95.50 88 LYS A C 1
ATOM 731 O O . LYS A 1 88 ? -51.980 -8.732 85.813 1.00 95.50 88 LYS A O 1
ATOM 736 N N . ASN A 1 89 ? -52.721 -7.513 87.550 1.00 93.88 89 ASN A N 1
ATOM 737 C CA . ASN A 1 89 ? -51.830 -6.373 87.306 1.00 93.88 89 ASN A CA 1
ATOM 738 C C . ASN A 1 89 ? -50.350 -6.773 87.350 1.00 93.88 89 ASN A C 1
ATOM 740 O O . ASN A 1 89 ? -49.602 -6.415 86.447 1.00 93.88 89 ASN A O 1
ATOM 744 N N . LYS A 1 90 ? -49.935 -7.604 88.318 1.00 94.81 90 LYS A N 1
ATOM 745 C CA . LYS A 1 90 ? -48.552 -8.116 88.371 1.00 94.81 90 LYS A CA 1
ATOM 746 C C . LYS A 1 90 ? -48.172 -8.953 87.145 1.00 94.81 90 LYS A C 1
ATOM 748 O O . LYS A 1 90 ? -47.020 -8.928 86.715 1.00 94.81 90 LYS A O 1
ATOM 753 N N . VAL A 1 91 ? -49.110 -9.731 86.600 1.00 95.50 91 VAL A N 1
ATOM 754 C CA . VAL A 1 91 ? -48.871 -10.521 85.379 1.00 95.50 91 VAL A CA 1
ATOM 755 C C . VAL A 1 91 ? -48.732 -9.601 84.166 1.00 95.50 91 VAL A C 1
ATOM 757 O O . VAL A 1 91 ? -47.789 -9.763 83.392 1.00 95.50 91 VAL A O 1
ATOM 760 N N . LEU A 1 92 ? -49.615 -8.608 84.034 1.00 94.75 92 LEU A N 1
ATOM 761 C CA . LEU A 1 92 ? -49.558 -7.616 82.959 1.00 94.75 92 LEU A CA 1
ATOM 762 C C . LEU A 1 92 ? -48.263 -6.794 83.000 1.00 94.75 92 LEU A C 1
ATOM 764 O O . LEU A 1 92 ? -47.630 -6.614 81.964 1.00 94.75 92 LEU A O 1
ATOM 768 N N . GLU A 1 93 ? -47.811 -6.365 84.180 1.00 94.75 93 GLU A N 1
ATOM 769 C CA . GLU A 1 93 ? -46.531 -5.660 84.345 1.00 94.75 93 GLU A CA 1
ATOM 770 C C . GLU A 1 93 ? -45.345 -6.493 83.846 1.00 94.75 93 GLU A C 1
ATOM 772 O O . GLU A 1 93 ? -44.485 -5.986 83.122 1.00 94.75 93 GLU A O 1
ATOM 777 N N . LYS A 1 94 ? -45.308 -7.794 84.170 1.00 94.88 94 LYS A N 1
ATOM 778 C CA . LYS A 1 94 ? -44.264 -8.694 83.656 1.00 94.88 94 LYS A CA 1
ATOM 779 C C . LYS A 1 94 ? -44.300 -8.791 82.131 1.00 94.88 94 LYS A C 1
ATOM 781 O O . LYS A 1 94 ? -43.253 -8.674 81.498 1.00 94.88 94 LYS A O 1
ATOM 786 N N . GLN A 1 95 ? -45.485 -8.949 81.542 1.00 95.44 95 GLN A N 1
ATOM 787 C CA . GLN A 1 95 ? -45.644 -9.020 80.086 1.00 95.44 95 GLN A CA 1
ATOM 788 C C . GLN A 1 95 ? -45.219 -7.720 79.390 1.00 95.44 95 GLN A C 1
ATOM 790 O O . GLN A 1 95 ? -44.547 -7.767 78.359 1.00 95.44 95 GLN A O 1
ATOM 795 N N . ILE A 1 96 ? -45.554 -6.560 79.965 1.00 95.81 96 ILE A N 1
ATOM 796 C CA . ILE A 1 96 ? -45.128 -5.250 79.454 1.00 95.81 96 ILE A CA 1
ATOM 797 C C . ILE A 1 96 ? -43.601 -5.143 79.465 1.00 95.81 96 ILE A C 1
ATOM 799 O O . ILE A 1 96 ? -43.011 -4.778 78.447 1.00 95.81 96 ILE A O 1
ATOM 803 N N . ASN A 1 97 ? -42.953 -5.523 80.567 1.00 94.31 97 ASN A N 1
ATOM 804 C CA . ASN A 1 97 ? -41.494 -5.477 80.681 1.00 94.31 97 ASN A CA 1
ATOM 805 C C . ASN A 1 97 ? -40.806 -6.419 79.676 1.00 94.31 97 ASN A C 1
ATOM 807 O O . ASN A 1 97 ? -39.822 -6.044 79.032 1.00 94.31 97 ASN A O 1
ATOM 811 N N . GLU A 1 98 ? -41.340 -7.628 79.484 1.00 96.00 98 GLU A N 1
ATOM 812 C CA . GLU A 1 98 ? -40.839 -8.567 78.475 1.00 96.00 98 GLU A CA 1
ATOM 813 C C . GLU A 1 98 ? -40.987 -8.019 77.049 1.00 96.00 98 GLU A C 1
ATOM 815 O O . GLU A 1 98 ? -40.049 -8.112 76.250 1.00 96.00 98 GLU A O 1
ATOM 820 N N . MET A 1 99 ? -42.135 -7.415 76.722 1.00 94.69 99 MET A N 1
ATOM 821 C CA . MET A 1 99 ? -42.349 -6.781 75.418 1.00 94.69 99 MET A CA 1
ATOM 822 C C . MET A 1 99 ? -41.417 -5.589 75.198 1.00 94.69 99 MET A C 1
ATOM 824 O O . MET A 1 99 ? -40.843 -5.462 74.118 1.00 94.69 99 MET A O 1
ATOM 828 N N . GLN A 1 100 ? -41.205 -4.747 76.211 1.00 94.94 100 GLN A N 1
ATOM 829 C CA . GLN A 1 100 ? -40.263 -3.629 76.127 1.00 94.94 100 GLN A CA 1
ATOM 830 C C . GLN A 1 100 ? -38.834 -4.115 75.863 1.00 94.94 100 GLN A C 1
ATOM 832 O O . GLN A 1 100 ? -38.155 -3.576 74.987 1.00 94.94 100 GLN A O 1
ATOM 837 N N . SER A 1 101 ? -38.397 -5.179 76.545 1.00 94.06 101 SER A N 1
ATOM 838 C CA . SER A 1 101 ? -37.085 -5.789 76.302 1.00 94.06 101 SER A CA 1
ATOM 839 C C . SER A 1 101 ? -36.954 -6.328 74.872 1.00 94.06 101 SER A C 1
ATOM 841 O O . SER A 1 101 ? -35.944 -6.092 74.202 1.00 94.06 101 SER A O 1
ATOM 843 N N . LYS A 1 102 ? -37.990 -7.013 74.364 1.00 95.62 102 LYS A N 1
ATOM 844 C CA . LYS A 1 102 ? -38.023 -7.508 72.977 1.00 95.62 102 LYS A CA 1
ATOM 845 C C . LYS A 1 102 ? -37.978 -6.364 71.962 1.00 95.62 102 LYS A C 1
ATOM 847 O O . LYS A 1 102 ? -37.178 -6.428 71.031 1.00 95.62 102 LYS A O 1
ATOM 852 N N . ASN A 1 103 ? -38.749 -5.298 72.173 1.00 94.94 103 ASN A N 1
ATOM 853 C CA . ASN A 1 103 ? -38.745 -4.122 71.300 1.00 94.94 103 ASN A CA 1
ATOM 854 C C . ASN A 1 103 ? -37.381 -3.432 71.266 1.00 94.94 103 ASN A C 1
ATOM 856 O O . ASN A 1 103 ? -36.906 -3.078 70.192 1.00 94.94 103 ASN A O 1
ATOM 860 N N . GLN A 1 104 ? -36.698 -3.302 72.406 1.00 95.06 104 GLN A N 1
ATOM 861 C CA . GLN A 1 104 ? -35.343 -2.742 72.435 1.00 95.06 104 GLN A CA 1
ATOM 862 C C . GLN A 1 104 ? -34.344 -3.592 71.638 1.00 95.06 104 GLN A C 1
ATOM 864 O O . GLN A 1 104 ? -33.493 -3.043 70.936 1.00 95.06 104 GLN A O 1
ATOM 869 N N . LYS A 1 105 ? -34.442 -4.927 71.715 1.00 95.88 105 LYS A N 1
ATOM 870 C CA . LYS A 1 105 ? -33.595 -5.834 70.920 1.00 95.88 105 LYS A CA 1
ATOM 871 C C . LYS A 1 105 ? -33.874 -5.704 69.423 1.00 95.88 105 LYS A C 1
ATOM 873 O O . LYS A 1 105 ? -32.927 -5.571 68.651 1.00 95.88 105 LYS A O 1
ATOM 878 N N . LEU A 1 106 ? -35.146 -5.686 69.026 1.00 95.50 106 LEU A N 1
ATOM 879 C CA . LEU A 1 106 ? -35.546 -5.495 67.629 1.00 95.50 106 LEU A CA 1
ATOM 880 C C . LEU A 1 106 ? -35.076 -4.140 67.089 1.00 95.50 106 LEU A C 1
ATOM 882 O O . LEU A 1 106 ? -34.533 -4.077 65.991 1.00 95.50 106 LEU A O 1
ATOM 886 N N . GLN A 1 107 ? -35.185 -3.071 67.883 1.00 95.31 107 GLN A N 1
ATOM 887 C CA . GLN A 1 107 ? -34.721 -1.743 67.483 1.00 95.31 107 GLN A CA 1
ATOM 888 C C . GLN A 1 107 ? -33.211 -1.718 67.209 1.00 95.31 107 GLN A C 1
ATOM 890 O O . GLN A 1 107 ? -32.769 -1.119 66.230 1.00 95.31 107 GLN A O 1
ATOM 895 N N . LYS A 1 108 ? -32.409 -2.401 68.039 1.00 95.38 108 LYS A N 1
ATOM 896 C CA . LYS A 1 108 ? -30.962 -2.536 67.806 1.00 95.38 108 LYS A CA 1
ATOM 897 C C . LYS A 1 108 ? -30.665 -3.281 66.505 1.00 95.38 108 LYS A C 1
ATOM 899 O O . LYS A 1 108 ? -29.862 -2.800 65.713 1.00 95.38 108 LYS A O 1
ATOM 904 N N . GLN A 1 109 ? -31.355 -4.394 66.253 1.00 95.56 109 GLN A N 1
ATOM 905 C CA . GLN A 1 109 ? -31.189 -5.166 65.017 1.00 95.56 109 GLN A CA 1
ATOM 906 C C . GLN A 1 109 ? -31.571 -4.359 63.768 1.00 95.56 109 GLN A C 1
ATOM 908 O O . GLN A 1 109 ? -30.862 -4.412 62.765 1.00 95.56 109 GLN A O 1
ATOM 913 N N . ILE A 1 110 ? -32.651 -3.573 63.831 1.00 95.56 110 ILE A N 1
ATOM 914 C CA . ILE A 1 110 ? -33.056 -2.678 62.738 1.00 95.56 110 ILE A CA 1
ATOM 915 C C . ILE A 1 110 ? -31.955 -1.654 62.449 1.00 95.56 110 ILE A C 1
ATOM 917 O O . ILE A 1 110 ? -31.566 -1.495 61.293 1.00 95.56 110 ILE A O 1
ATOM 921 N N . ASN A 1 111 ? -31.406 -1.013 63.483 1.00 95.25 111 ASN A N 1
ATOM 922 C CA . ASN A 1 111 ? -30.338 -0.026 63.315 1.00 95.25 111 ASN A CA 1
ATOM 923 C C . ASN A 1 111 ? -29.063 -0.654 62.721 1.00 95.25 111 ASN A C 1
ATOM 925 O O . ASN A 1 111 ? -28.433 -0.071 61.839 1.00 95.25 111 ASN A O 1
ATOM 929 N N . GLU A 1 112 ? -28.689 -1.859 63.160 1.00 96.19 112 GLU A N 1
ATOM 930 C CA . GLU A 1 112 ? -27.547 -2.597 62.603 1.00 96.19 112 GLU A CA 1
ATOM 931 C C . GLU A 1 112 ? -27.751 -2.944 61.123 1.00 96.19 112 GLU A C 1
ATOM 933 O O . GLU A 1 112 ? -26.837 -2.757 60.315 1.00 96.19 112 GLU A O 1
ATOM 938 N N . MET A 1 113 ? -28.946 -3.409 60.745 1.00 94.38 113 MET A N 1
ATOM 939 C CA . MET A 1 113 ? -29.274 -3.693 59.345 1.00 94.38 113 MET A CA 1
ATOM 940 C C . MET A 1 113 ? -29.279 -2.426 58.487 1.00 94.38 113 MET A C 1
ATOM 942 O O . MET A 1 113 ? -28.746 -2.441 57.381 1.00 94.38 113 MET A O 1
ATOM 946 N N . GLN A 1 114 ? -29.819 -1.315 58.993 1.00 95.19 114 GLN A N 1
ATOM 947 C CA . GLN A 1 114 ? -29.808 -0.032 58.285 1.00 95.19 114 GLN A CA 1
ATOM 948 C C . GLN A 1 114 ? -28.382 0.467 58.024 1.00 95.19 114 GLN A C 1
ATOM 950 O O . GLN A 1 114 ? -28.085 0.936 56.925 1.00 95.19 114 GLN A O 1
ATOM 955 N N . ASN A 1 115 ? -27.485 0.321 59.001 1.00 94.75 115 ASN A N 1
ATOM 956 C CA . ASN A 1 115 ? -26.079 0.684 58.833 1.00 94.75 115 ASN A CA 1
ATOM 957 C C . ASN A 1 115 ? -25.377 -0.214 57.805 1.00 94.75 115 ASN A C 1
ATOM 959 O O . ASN A 1 115 ? -24.655 0.294 56.950 1.00 94.75 115 ASN A O 1
ATOM 963 N N . LYS A 1 116 ? -25.629 -1.531 57.835 1.00 95.44 116 LYS A N 1
ATOM 964 C CA . LYS A 1 116 ? -25.094 -2.462 56.826 1.00 95.44 116 LYS A CA 1
ATOM 965 C C . LYS A 1 116 ? -25.602 -2.152 55.419 1.00 95.44 116 LYS A C 1
ATOM 967 O O . LYS A 1 116 ? -24.811 -2.191 54.483 1.00 95.44 116 LYS A O 1
ATOM 972 N N . ASN A 1 117 ? -26.880 -1.805 55.266 1.00 94.19 117 ASN A N 1
ATOM 973 C CA . ASN A 1 117 ? -27.431 -1.417 53.967 1.00 94.19 117 ASN A CA 1
ATOM 974 C C . ASN A 1 117 ? -26.763 -0.151 53.423 1.00 94.19 117 ASN A C 1
ATOM 976 O O . ASN A 1 117 ? -26.353 -0.149 52.268 1.00 94.19 117 ASN A O 1
ATOM 980 N N . LYS A 1 118 ? -26.568 0.880 54.256 1.00 95.25 118 LYS A N 1
ATOM 981 C CA . LYS A 1 118 ? -25.839 2.092 53.842 1.00 95.25 118 LYS A CA 1
ATOM 982 C C . LYS A 1 118 ? -24.406 1.796 53.403 1.00 95.25 118 LYS A C 1
ATOM 984 O O . LYS A 1 118 ? -23.933 2.358 52.420 1.00 95.25 118 LYS A O 1
ATOM 989 N N . GLU A 1 119 ? -23.709 0.919 54.122 1.00 95.50 119 GLU A N 1
ATOM 990 C CA . GLU A 1 119 ? -22.346 0.523 53.761 1.00 95.50 119 GLU A CA 1
ATOM 991 C C . GLU A 1 119 ? -22.314 -0.213 52.412 1.00 95.50 119 GLU A C 1
ATOM 993 O O . GLU A 1 119 ? -21.504 0.111 51.544 1.00 95.50 119 GLU A O 1
ATOM 998 N N . LEU A 1 120 ? -23.241 -1.150 52.193 1.00 94.81 120 LEU A N 1
ATOM 999 C CA . LEU A 1 120 ? -23.370 -1.865 50.922 1.00 94.81 120 LEU A CA 1
ATOM 1000 C C . LEU A 1 120 ? -23.723 -0.931 49.758 1.00 94.81 120 LEU A C 1
ATOM 1002 O O . LEU A 1 120 ? -23.151 -1.070 48.678 1.00 94.81 120 LEU A O 1
ATOM 1006 N N . GLU A 1 121 ? -24.613 0.041 49.965 1.00 93.88 121 GLU A N 1
ATOM 1007 C CA . GLU A 1 121 ? -24.949 1.064 48.965 1.00 93.88 121 GLU A CA 1
ATOM 1008 C C . GLU A 1 121 ? -23.718 1.892 48.573 1.00 93.88 121 GLU A C 1
ATOM 1010 O O . GLU A 1 121 ? -23.449 2.078 47.383 1.00 93.88 121 GLU A O 1
ATOM 1015 N N . ASN A 1 122 ? -22.918 2.319 49.555 1.00 94.00 122 ASN A N 1
ATOM 1016 C CA . ASN A 1 122 ? -21.681 3.062 49.310 1.00 94.00 122 ASN A CA 1
ATOM 1017 C C . ASN A 1 122 ? -20.650 2.234 48.526 1.00 94.00 122 ASN A C 1
ATOM 1019 O O . ASN A 1 122 ? -20.006 2.749 47.606 1.00 94.00 122 ASN A O 1
ATOM 1023 N N . GLN A 1 123 ? -20.495 0.950 48.859 1.00 94.38 123 GLN A N 1
ATOM 1024 C CA . GLN A 1 123 ? -19.593 0.048 48.139 1.00 94.38 123 GLN A CA 1
ATOM 1025 C C . GLN A 1 123 ? -20.061 -0.190 46.701 1.00 94.38 123 GLN A C 1
ATOM 1027 O O . GLN A 1 123 ? -19.256 -0.104 45.772 1.00 94.38 123 GLN A O 1
ATOM 1032 N N . LEU A 1 124 ? -21.359 -0.426 46.498 1.00 94.00 124 LEU A N 1
ATOM 1033 C CA . LEU A 1 124 ? -21.949 -0.615 45.173 1.00 94.00 124 LEU A CA 1
ATOM 1034 C C . LEU A 1 124 ? -21.724 0.616 44.285 1.00 94.00 124 LEU A C 1
ATOM 1036 O O . LEU A 1 124 ? -21.354 0.492 43.117 1.00 94.00 124 LEU A O 1
ATOM 1040 N N . GLU A 1 125 ? -21.901 1.807 44.852 1.00 94.25 125 GLU A N 1
ATOM 1041 C CA . GLU A 1 125 ? -21.677 3.073 44.163 1.00 94.25 125 GLU A CA 1
ATOM 1042 C C . GLU A 1 125 ? -20.197 3.274 43.796 1.00 94.25 125 GLU A C 1
ATOM 1044 O O . GLU A 1 125 ? -19.873 3.700 42.683 1.00 94.25 125 GLU A O 1
ATOM 1049 N N . LYS A 1 126 ? -19.272 2.890 44.685 1.00 95.06 126 LYS A N 1
ATOM 1050 C CA . LYS A 1 126 ? -17.831 2.906 44.396 1.00 95.06 126 LYS A CA 1
ATOM 1051 C C . LYS A 1 126 ? -17.474 1.967 43.239 1.00 95.06 126 LYS A C 1
ATOM 1053 O O . LYS A 1 126 ? -16.817 2.405 42.291 1.00 95.06 126 LYS A O 1
ATOM 1058 N N . TYR A 1 127 ? -17.945 0.719 43.273 1.00 93.75 127 TYR A N 1
ATOM 1059 C CA . TYR A 1 127 ? -17.688 -0.258 42.210 1.00 93.75 127 TYR A CA 1
ATOM 1060 C C . TYR A 1 127 ? -18.270 0.181 40.862 1.00 93.75 127 TYR A C 1
ATOM 1062 O O . TYR A 1 127 ? -17.602 0.045 39.836 1.00 93.75 127 TYR A O 1
ATOM 1070 N N . LYS A 1 128 ? -19.468 0.782 40.846 1.00 94.44 128 LYS A N 1
ATOM 1071 C CA . LYS A 1 128 ? -20.057 1.354 39.623 1.00 94.44 128 LYS A CA 1
ATOM 1072 C C . LYS A 1 128 ? -19.169 2.432 39.003 1.00 94.44 128 LYS A C 1
ATOM 1074 O O . LYS A 1 128 ? -18.946 2.414 37.793 1.00 94.44 128 LYS A O 1
ATOM 1079 N N . ARG A 1 129 ? -18.627 3.351 39.812 1.00 93.19 129 ARG A N 1
ATOM 1080 C CA . ARG A 1 129 ? -17.731 4.413 39.316 1.00 93.19 129 ARG A CA 1
ATOM 1081 C C . ARG A 1 129 ? -16.419 3.860 38.768 1.00 93.19 129 ARG A C 1
ATOM 1083 O O . ARG A 1 129 ? -15.938 4.348 37.747 1.00 93.19 129 ARG A O 1
ATOM 1090 N N . GLU A 1 130 ? -15.831 2.864 39.427 1.00 94.19 130 GLU A N 1
ATOM 1091 C CA . GLU A 1 130 ? -14.606 2.208 38.947 1.00 94.19 130 GLU A CA 1
ATOM 1092 C C . GLU A 1 130 ? -14.840 1.449 37.632 1.00 94.19 130 GLU A C 1
ATOM 1094 O O . GLU A 1 130 ? -14.033 1.561 36.702 1.00 94.19 130 GLU A O 1
ATOM 1099 N N . ALA A 1 131 ? -15.976 0.756 37.508 1.00 91.88 131 ALA A N 1
ATOM 1100 C CA . ALA A 1 131 ? -16.375 0.094 36.270 1.00 91.88 131 ALA A CA 1
ATOM 1101 C C . ALA A 1 131 ? -16.559 1.100 35.121 1.00 91.88 131 ALA A C 1
ATOM 1103 O O . ALA A 1 131 ? -16.002 0.894 34.043 1.00 91.88 131 ALA A O 1
ATOM 1104 N N . LEU A 1 132 ? -17.250 2.225 35.358 1.00 93.12 132 LEU A N 1
ATOM 1105 C CA . LEU A 1 132 ? -17.436 3.276 34.348 1.00 93.12 132 LEU A CA 1
ATOM 1106 C C . LEU A 1 132 ? -16.101 3.852 33.859 1.00 93.12 132 LEU A C 1
ATOM 1108 O O . LEU A 1 132 ? -15.875 3.948 32.655 1.00 93.12 132 LEU A O 1
ATOM 1112 N N . LYS A 1 133 ? -15.189 4.180 34.785 1.00 94.25 133 LYS A N 1
ATOM 1113 C CA . LYS A 1 133 ? -13.848 4.682 34.441 1.00 94.25 133 LYS A CA 1
ATOM 1114 C C . LYS A 1 133 ? -13.063 3.682 33.595 1.00 94.25 133 LYS A C 1
ATOM 1116 O O . LYS A 1 133 ? -12.358 4.073 32.666 1.00 94.25 133 LYS A O 1
ATOM 1121 N N . THR A 1 134 ? -13.177 2.395 33.917 1.00 92.25 134 THR A N 1
ATOM 1122 C CA . THR A 1 134 ? -12.500 1.327 33.175 1.00 92.25 134 THR A CA 1
ATOM 1123 C C . THR A 1 134 ? -13.071 1.188 31.769 1.00 92.25 134 THR A C 1
ATOM 1125 O O . THR A 1 134 ? -12.297 1.123 30.816 1.00 92.25 134 THR A O 1
ATOM 1128 N N . ILE A 1 135 ? -14.400 1.211 31.630 1.00 90.62 135 ILE A N 1
ATOM 1129 C CA . ILE A 1 135 ? -15.080 1.188 30.331 1.00 90.62 135 ILE A CA 1
ATOM 1130 C C . ILE A 1 135 ? -14.646 2.388 29.491 1.00 90.62 135 ILE A C 1
ATOM 1132 O O . ILE A 1 135 ? -14.182 2.190 28.378 1.00 90.62 135 ILE A O 1
ATOM 1136 N N . GLU A 1 136 ? -14.684 3.612 30.022 1.00 92.12 136 GLU A N 1
ATOM 1137 C CA . GLU A 1 136 ? -14.246 4.796 29.274 1.00 92.12 136 GLU A CA 1
ATOM 1138 C C . GLU A 1 136 ? -12.788 4.715 28.810 1.00 92.12 136 GLU A C 1
ATOM 1140 O O . GLU A 1 136 ? -12.478 5.130 27.690 1.00 92.12 136 GLU A O 1
ATOM 1145 N N . ARG A 1 137 ? -11.881 4.213 29.661 1.00 93.62 137 ARG A N 1
ATOM 1146 C CA . ARG A 1 137 ? -10.470 4.027 29.298 1.00 93.62 137 ARG A CA 1
ATOM 1147 C C . ARG A 1 137 ? -10.335 3.010 28.168 1.00 93.62 137 ARG A C 1
ATOM 1149 O O . ARG A 1 137 ? -9.680 3.310 27.175 1.00 93.62 137 ARG A O 1
ATOM 1156 N N . LEU A 1 138 ? -10.978 1.850 28.300 1.00 89.75 138 LEU A N 1
ATOM 1157 C CA . LEU A 1 138 ? -10.958 0.797 27.284 1.00 89.75 138 LEU A CA 1
ATOM 1158 C C . LEU A 1 138 ? -11.610 1.257 25.979 1.00 89.75 138 LEU A C 1
ATOM 1160 O O . LEU A 1 138 ? -11.077 0.980 24.914 1.00 89.75 138 LEU A O 1
ATOM 1164 N N . THR A 1 139 ? -12.710 2.009 26.033 1.00 89.88 139 THR A N 1
ATOM 1165 C CA . THR A 1 139 ? -13.347 2.601 24.852 1.00 89.88 139 THR A CA 1
ATOM 1166 C C . THR A 1 139 ? -12.434 3.628 24.194 1.00 89.88 139 THR A C 1
ATOM 1168 O O . THR A 1 139 ? -12.319 3.632 22.975 1.00 89.88 139 THR A O 1
ATOM 1171 N N . ARG A 1 140 ? -11.735 4.476 24.959 1.00 88.19 140 ARG A N 1
ATOM 1172 C CA . ARG A 1 140 ? -10.751 5.419 24.402 1.00 88.19 140 ARG A CA 1
ATOM 1173 C C . ARG A 1 140 ? -9.563 4.707 23.764 1.00 88.19 140 ARG A C 1
ATOM 1175 O O . ARG A 1 140 ? -9.154 5.098 22.676 1.00 88.19 140 ARG A O 1
ATOM 1182 N N . GLU A 1 141 ? -9.028 3.675 24.408 1.00 83.00 141 GLU A N 1
ATOM 1183 C CA . GLU A 1 141 ? -7.957 2.841 23.852 1.00 83.00 141 GLU A CA 1
ATOM 1184 C C . GLU A 1 141 ? -8.426 2.120 22.589 1.00 83.00 141 GLU A C 1
ATOM 1186 O O . GLU A 1 141 ? -7.768 2.229 21.561 1.00 83.00 141 GLU A O 1
ATOM 1191 N N . ALA A 1 142 ? -9.589 1.468 22.621 1.00 75.25 142 ALA A N 1
ATOM 1192 C CA . ALA A 1 142 ? -10.181 0.805 21.465 1.00 75.25 142 ALA A CA 1
ATOM 1193 C C . ALA A 1 142 ? -10.431 1.790 20.320 1.00 75.25 142 ALA A C 1
ATOM 1195 O O . ALA A 1 142 ? -10.047 1.498 19.197 1.00 75.25 142 ALA A O 1
ATOM 1196 N N . SER A 1 143 ? -10.977 2.978 20.592 1.00 72.44 143 SER A N 1
ATOM 1197 C CA . SER A 1 143 ? -11.155 4.038 19.594 1.00 72.44 143 SER A CA 1
ATOM 1198 C C . SER A 1 143 ? -9.825 4.557 19.059 1.00 72.44 143 SER A C 1
ATOM 1200 O O . SER A 1 143 ? -9.724 4.849 17.874 1.00 72.44 143 SER A O 1
ATOM 1202 N N . LYS A 1 144 ? -8.782 4.656 19.891 1.00 78.44 144 LYS A N 1
ATOM 1203 C CA . LYS A 1 144 ? -7.440 5.044 19.447 1.00 78.44 144 LYS A CA 1
ATOM 1204 C C . LYS A 1 144 ? -6.841 3.969 18.545 1.00 78.44 144 LYS A C 1
ATOM 1206 O O . LYS A 1 144 ? -6.422 4.300 17.445 1.00 78.44 144 LYS A O 1
ATOM 1211 N N . TYR A 1 145 ? -6.885 2.702 18.954 1.00 70.44 145 TYR A N 1
ATOM 1212 C CA . TYR A 1 145 ? -6.449 1.574 18.135 1.00 70.44 145 TYR A CA 1
ATOM 1213 C C . TYR A 1 145 ? -7.267 1.459 16.854 1.00 70.44 145 TYR A C 1
ATOM 1215 O O . TYR A 1 145 ? -6.684 1.254 15.806 1.00 70.44 145 TYR A O 1
ATOM 1223 N N . GLN A 1 146 ? -8.584 1.648 16.890 1.00 62.59 146 GLN A N 1
ATOM 1224 C CA . GLN A 1 146 ? -9.438 1.657 15.701 1.00 62.59 146 GLN A CA 1
ATOM 1225 C C . GLN A 1 146 ? -9.193 2.877 14.814 1.00 62.59 146 GLN A C 1
ATOM 1227 O O . GLN A 1 146 ? -9.290 2.754 13.602 1.00 62.59 146 GLN A O 1
ATOM 1232 N N . ALA A 1 147 ? -8.855 4.041 15.366 1.00 68.50 147 ALA A N 1
ATOM 1233 C CA . ALA A 1 147 ? -8.492 5.222 14.587 1.00 68.50 147 ALA A CA 1
ATOM 1234 C C . ALA A 1 147 ? -7.073 5.122 14.015 1.00 68.50 147 ALA A C 1
ATOM 1236 O O . ALA A 1 147 ? -6.793 5.715 12.980 1.00 68.50 147 ALA A O 1
ATOM 1237 N N . GLU A 1 148 ? -6.170 4.410 14.681 1.00 58.66 148 GLU A N 1
ATOM 1238 C CA . GLU A 1 148 ? -4.801 4.160 14.236 1.00 58.66 148 GLU A CA 1
ATOM 1239 C C . GLU A 1 148 ? -4.788 3.038 13.198 1.00 58.66 148 GLU A C 1
ATOM 1241 O O . GLU A 1 148 ? -4.364 3.281 12.078 1.00 58.66 148 GLU A O 1
ATOM 1246 N N . LEU A 1 149 ? -5.423 1.894 13.480 1.00 52.16 149 LEU A N 1
ATOM 1247 C CA . LEU A 1 149 ? -5.729 0.841 12.506 1.00 52.16 149 LEU A CA 1
ATOM 1248 C C . LEU A 1 149 ? -6.561 1.380 11.351 1.00 52.16 149 LEU A C 1
ATOM 1250 O O . LEU A 1 149 ? -6.264 1.065 10.214 1.00 52.16 149 LEU A O 1
ATOM 1254 N N . GLY A 1 150 ? -7.567 2.211 11.607 1.00 47.94 150 GLY A N 1
ATOM 1255 C CA . GLY A 1 150 ? -8.377 2.874 10.589 1.00 47.94 150 GLY A CA 1
ATOM 1256 C C . GLY A 1 150 ? -7.555 3.862 9.769 1.00 47.94 150 GLY A C 1
ATOM 1257 O O . GLY A 1 150 ? -7.712 3.914 8.560 1.00 47.94 150 GLY A O 1
ATOM 1258 N N . ARG A 1 151 ? -6.596 4.577 10.360 1.00 48.22 151 ARG A N 1
ATOM 1259 C CA . ARG A 1 151 ? -5.620 5.357 9.588 1.00 48.22 151 ARG A CA 1
ATOM 1260 C C . ARG A 1 151 ? -4.668 4.466 8.791 1.00 48.22 151 ARG A C 1
ATOM 1262 O O . ARG A 1 151 ? -4.354 4.811 7.667 1.00 48.22 151 ARG A O 1
ATOM 1269 N N . THR A 1 152 ? -4.248 3.311 9.297 1.00 45.84 152 THR A N 1
ATOM 1270 C CA . THR A 1 152 ? -3.345 2.392 8.581 1.00 45.84 152 THR A CA 1
ATOM 1271 C C . THR A 1 152 ? -4.061 1.564 7.506 1.00 45.84 152 THR A C 1
ATOM 1273 O O . THR A 1 152 ? -3.451 1.231 6.496 1.00 45.84 152 THR A O 1
ATOM 1276 N N . MET A 1 153 ? -5.343 1.247 7.705 1.00 41.69 153 MET A N 1
ATOM 1277 C CA . MET A 1 153 ? -6.178 0.411 6.838 1.00 41.69 153 MET A CA 1
ATOM 1278 C C . MET A 1 153 ? -7.084 1.247 5.929 1.00 41.69 153 MET A C 1
ATOM 1280 O O . MET A 1 153 ? -7.059 0.998 4.737 1.00 41.69 153 MET A O 1
ATOM 1284 N N . ASN A 1 154 ? -7.830 2.263 6.395 1.00 40.00 154 ASN A N 1
ATOM 1285 C CA . ASN A 1 154 ? -8.677 3.094 5.509 1.00 40.00 154 ASN A CA 1
ATOM 1286 C C . ASN A 1 154 ? -7.868 4.058 4.641 1.00 40.00 154 ASN A C 1
ATOM 1288 O O . ASN A 1 154 ? -8.218 4.204 3.475 1.00 40.00 154 ASN A O 1
ATOM 1292 N N . VAL A 1 155 ? -6.749 4.622 5.121 1.00 43.97 155 VAL A N 1
ATOM 1293 C CA . VAL A 1 155 ? -5.812 5.343 4.229 1.00 43.97 155 VAL A CA 1
ATOM 1294 C C . VAL A 1 155 ? -5.087 4.362 3.299 1.00 43.97 155 VAL A C 1
ATOM 1296 O O . VAL A 1 155 ? -4.293 4.812 2.501 1.00 43.97 155 VAL A O 1
ATOM 1299 N N . ARG A 1 156 ? -5.341 3.038 3.354 1.00 43.53 156 ARG A N 1
ATOM 1300 C CA . ARG A 1 156 ? -4.819 2.025 2.409 1.00 43.53 156 ARG A CA 1
ATOM 1301 C C . ARG A 1 156 ? -5.852 1.130 1.707 1.00 43.53 156 ARG A C 1
ATOM 1303 O O . ARG A 1 156 ? -5.469 0.293 0.893 1.00 43.53 156 ARG A O 1
ATOM 1310 N N . LEU A 1 157 ? -7.142 1.288 2.006 1.00 44.19 157 LEU A N 1
ATOM 1311 C CA . LEU A 1 157 ? -8.246 0.457 1.494 1.00 44.19 157 LEU A CA 1
ATOM 1312 C C . LEU A 1 157 ? -9.424 1.276 0.954 1.00 44.19 157 LEU A C 1
ATOM 1314 O O . LEU A 1 157 ? -10.281 0.706 0.283 1.00 44.19 157 LEU A O 1
ATOM 1318 N N . SER A 1 158 ? -9.492 2.579 1.238 1.00 35.88 158 SER A N 1
ATOM 1319 C CA . SER A 1 158 ? -10.472 3.475 0.627 1.00 35.88 158 SER A CA 1
ATOM 1320 C C . SER A 1 158 ? -9.909 3.982 -0.693 1.00 35.88 158 SER A C 1
ATOM 1322 O O . SER A 1 158 ? -8.977 4.772 -0.652 1.00 35.88 158 SER A O 1
ATOM 1324 N N . ASN A 1 159 ? -10.452 3.476 -1.805 1.00 42.28 159 ASN A N 1
ATOM 1325 C CA . ASN A 1 159 ? -10.621 4.020 -3.169 1.00 42.28 159 ASN A CA 1
ATOM 1326 C C . ASN A 1 159 ? -9.541 4.890 -3.869 1.00 42.28 159 ASN A C 1
ATOM 1328 O O . ASN A 1 159 ? -9.619 5.027 -5.083 1.00 42.28 159 ASN A O 1
ATOM 1332 N N . ASP A 1 160 ? -8.512 5.397 -3.193 1.00 44.72 160 ASP A N 1
ATOM 1333 C CA . ASP A 1 160 ? -7.554 6.387 -3.712 1.00 44.72 160 ASP A CA 1
ATOM 1334 C C . ASP A 1 160 ? -6.179 5.792 -4.062 1.00 44.72 160 ASP A C 1
ATOM 1336 O O . ASP A 1 160 ? -5.291 6.496 -4.540 1.00 44.72 160 ASP A O 1
ATOM 1340 N N . PHE A 1 161 ? -5.980 4.479 -3.890 1.00 45.00 161 PHE A N 1
ATOM 1341 C CA . PHE A 1 161 ? -4.768 3.800 -4.392 1.00 45.00 161 PHE A CA 1
ATOM 1342 C C . PHE A 1 161 ? -4.775 3.599 -5.895 1.00 45.00 161 PHE A C 1
ATOM 1344 O O . PHE A 1 161 ? -3.773 3.160 -6.452 1.00 45.00 161 PHE A O 1
ATOM 1351 N N . ASN A 1 162 ? -5.882 3.955 -6.544 1.00 51.34 162 ASN A N 1
ATOM 1352 C CA . ASN A 1 162 ? -5.922 4.113 -7.974 1.00 51.34 162 ASN A CA 1
ATOM 1353 C C . ASN A 1 162 ? -6.068 5.587 -8.342 1.00 51.34 162 ASN A C 1
ATOM 1355 O O . ASN A 1 162 ? -7.024 5.993 -8.995 1.00 51.34 162 ASN A O 1
ATOM 1359 N N . ASN A 1 163 ? -5.072 6.397 -7.986 1.00 54.78 163 ASN A N 1
ATOM 1360 C CA . ASN A 1 163 ? -4.809 7.560 -8.814 1.00 54.78 163 ASN A CA 1
ATOM 1361 C C . ASN A 1 163 ? -4.229 7.028 -10.130 1.00 54.78 163 ASN A C 1
ATOM 1363 O O . ASN A 1 163 ? -3.020 7.046 -10.337 1.00 54.78 163 ASN A O 1
ATOM 1367 N N . SER A 1 164 ? -5.094 6.583 -11.046 1.00 58.97 164 SER A N 1
ATOM 1368 C CA . SER A 1 164 ? -4.750 6.478 -12.470 1.00 58.97 164 SER A CA 1
ATOM 1369 C C . SER A 1 164 ? -4.070 7.772 -12.941 1.00 58.97 164 SER A C 1
ATOM 1371 O O . SER A 1 164 ? -3.139 7.740 -13.740 1.00 58.97 164 SER A O 1
ATOM 1373 N N . CYS A 1 165 ? -4.450 8.905 -12.336 1.00 61.16 165 CYS A N 1
ATOM 1374 C CA . CYS A 1 165 ? -3.759 10.185 -12.395 1.00 61.16 165 CYS A CA 1
ATOM 1375 C C . CYS A 1 165 ? -2.264 10.096 -12.033 1.00 61.16 165 CYS A C 1
ATOM 1377 O O . CYS A 1 165 ? -1.450 10.605 -12.790 1.00 61.16 165 CYS A O 1
ATOM 1379 N N . GLN A 1 166 ? -1.883 9.442 -10.932 1.00 78.69 166 GLN A N 1
ATOM 1380 C CA . GLN A 1 166 ? -0.487 9.310 -10.504 1.00 78.69 166 GLN A CA 1
ATOM 1381 C C . GLN A 1 166 ? 0.302 8.412 -11.456 1.00 78.69 166 GLN A C 1
ATOM 1383 O O . GLN A 1 166 ? 1.331 8.852 -11.950 1.00 78.69 166 GLN A O 1
ATOM 1388 N N . LEU A 1 167 ? -0.221 7.231 -11.813 1.00 85.12 167 LEU A N 1
ATOM 1389 C CA . LEU A 1 167 ? 0.425 6.357 -12.803 1.00 85.12 167 LEU A CA 1
ATOM 1390 C C . LEU A 1 167 ? 0.623 7.087 -14.141 1.00 85.12 167 LEU A C 1
ATOM 1392 O O . LEU A 1 167 ? 1.678 6.983 -14.762 1.00 85.12 167 LEU A O 1
ATOM 1396 N N . ARG A 1 168 ? -0.366 7.876 -14.577 1.00 87.00 168 ARG A N 1
ATOM 1397 C CA . ARG A 1 168 ? -0.253 8.701 -15.785 1.00 87.00 168 ARG A CA 1
ATOM 1398 C C . ARG A 1 168 ? 0.869 9.732 -15.668 1.00 87.00 168 ARG A C 1
ATOM 1400 O O . ARG A 1 168 ? 1.632 9.905 -16.615 1.00 87.00 168 ARG A O 1
ATOM 1407 N N . GLU A 1 169 ? 0.968 10.436 -14.543 1.00 89.25 169 GLU A N 1
ATOM 1408 C CA . GLU A 1 169 ? 2.032 11.423 -14.328 1.00 89.25 169 GLU A CA 1
ATOM 1409 C C . GLU A 1 169 ? 3.416 10.767 -14.153 1.00 89.25 169 GLU A C 1
ATOM 1411 O O . GLU A 1 169 ? 4.415 11.311 -14.633 1.00 89.25 169 GLU A O 1
ATOM 1416 N N . ASP A 1 170 ? 3.486 9.569 -13.574 1.00 89.44 170 ASP A N 1
ATOM 1417 C CA . ASP A 1 170 ? 4.713 8.777 -13.466 1.00 89.44 170 ASP A CA 1
ATOM 1418 C C . ASP A 1 170 ? 5.176 8.299 -14.849 1.00 89.44 170 ASP A C 1
ATOM 1420 O O . ASP A 1 170 ? 6.346 8.464 -15.191 1.00 89.44 170 ASP A O 1
ATOM 1424 N N . ILE A 1 171 ? 4.261 7.825 -15.707 1.00 91.31 171 ILE A N 1
ATOM 1425 C CA . ILE A 1 171 ? 4.553 7.471 -17.108 1.00 91.31 171 ILE A CA 1
ATOM 1426 C C . ILE A 1 171 ? 5.035 8.696 -17.895 1.00 91.31 171 ILE A C 1
ATOM 1428 O O . ILE A 1 171 ? 6.022 8.606 -18.629 1.00 91.31 171 ILE A O 1
ATOM 1432 N N . LYS A 1 172 ? 4.400 9.863 -17.729 1.00 92.06 172 LYS A N 1
ATOM 1433 C CA . LYS A 1 172 ? 4.861 11.115 -18.360 1.00 92.06 172 LYS A CA 1
ATOM 1434 C C . LYS A 1 172 ? 6.254 11.517 -17.880 1.00 92.06 172 LYS A C 1
ATOM 1436 O O . LYS A 1 172 ? 7.089 11.941 -18.680 1.00 92.06 172 LYS A O 1
ATOM 1441 N N . THR A 1 173 ? 6.517 11.376 -16.584 1.00 93.88 173 THR A N 1
ATOM 1442 C CA . THR A 1 173 ? 7.827 11.665 -15.991 1.00 93.88 173 THR A CA 1
ATOM 1443 C C . THR A 1 173 ? 8.886 10.703 -16.517 1.00 93.88 173 THR A C 1
ATOM 1445 O O . THR A 1 173 ? 9.968 11.146 -16.907 1.00 93.88 173 THR A O 1
ATOM 1448 N N . LEU A 1 174 ? 8.563 9.411 -16.604 1.00 94.75 174 LEU A N 1
ATOM 1449 C CA . LEU A 1 174 ? 9.420 8.393 -17.198 1.00 94.75 174 LEU A CA 1
ATOM 1450 C C . LEU A 1 174 ? 9.736 8.734 -18.656 1.00 94.75 174 LEU A C 1
ATOM 1452 O O . LEU A 1 174 ? 10.910 8.759 -19.018 1.00 94.75 174 LEU A O 1
ATOM 1456 N N . LYS A 1 175 ? 8.721 9.048 -19.471 1.00 92.75 175 LYS A N 1
ATOM 1457 C CA . LYS A 1 175 ? 8.891 9.457 -20.874 1.00 92.75 175 LYS A CA 1
ATOM 1458 C C . LYS A 1 175 ? 9.861 10.633 -20.988 1.00 92.75 175 LYS A C 1
ATOM 1460 O O . LYS A 1 175 ? 10.855 10.535 -21.698 1.00 92.75 175 LYS A O 1
ATOM 1465 N N . LYS A 1 176 ? 9.650 11.698 -20.211 1.00 93.25 176 LYS A N 1
ATOM 1466 C CA . LYS A 1 176 ? 10.529 12.878 -20.203 1.00 93.25 176 LYS A CA 1
ATOM 1467 C C . LYS A 1 176 ? 11.965 12.552 -19.769 1.00 93.25 176 LYS A C 1
ATOM 1469 O O . LYS A 1 176 ? 12.926 13.082 -20.336 1.00 93.25 176 LYS A O 1
ATOM 1474 N N . ASN A 1 177 ? 12.133 11.702 -18.754 1.00 93.38 177 ASN A N 1
ATOM 1475 C CA . ASN A 1 177 ? 13.454 11.269 -18.291 1.00 93.38 177 ASN A CA 1
ATOM 1476 C C . ASN A 1 177 ? 14.152 10.416 -19.357 1.00 93.38 177 ASN A C 1
ATOM 1478 O O . ASN A 1 177 ? 15.346 10.590 -19.578 1.00 93.38 177 ASN A O 1
ATOM 1482 N N . LEU A 1 178 ? 13.414 9.543 -20.045 1.00 93.62 178 LEU A N 1
ATOM 1483 C CA . LEU A 1 178 ? 13.914 8.696 -21.124 1.00 93.62 178 LEU A CA 1
ATOM 1484 C C . LEU A 1 178 ? 14.308 9.520 -22.357 1.00 93.62 178 LEU A C 1
ATOM 1486 O O . LEU A 1 178 ? 15.382 9.304 -22.922 1.00 93.62 178 LEU A O 1
ATOM 1490 N N . GLU A 1 179 ? 13.495 10.507 -22.734 1.00 91.75 179 GLU A N 1
ATOM 1491 C CA . GLU A 1 179 ? 13.832 11.516 -23.742 1.00 91.75 179 GLU A CA 1
ATOM 1492 C C . GLU A 1 179 ? 15.126 12.226 -23.340 1.00 91.75 179 GLU A C 1
ATOM 1494 O O . GLU A 1 179 ? 16.121 12.153 -24.046 1.00 91.75 179 GLU A O 1
ATOM 1499 N N . THR A 1 180 ? 15.199 12.808 -22.145 1.00 91.50 180 THR A N 1
ATOM 1500 C CA . THR A 1 180 ? 16.416 13.506 -21.696 1.00 91.50 180 THR A CA 1
ATOM 1501 C C . THR A 1 180 ? 17.642 12.584 -21.692 1.00 91.50 180 THR A C 1
ATOM 1503 O O . THR A 1 180 ? 18.718 12.969 -22.154 1.00 91.50 180 THR A O 1
ATOM 1506 N N . PHE A 1 181 ? 17.487 11.343 -21.226 1.00 92.25 181 PHE A N 1
ATOM 1507 C CA . PHE A 1 181 ? 18.572 10.372 -21.133 1.00 92.25 181 PHE A CA 1
ATOM 1508 C C . PHE A 1 181 ? 19.067 9.906 -22.504 1.00 92.25 181 PHE A C 1
ATOM 1510 O O . PHE A 1 181 ? 20.265 9.699 -22.660 1.00 92.25 181 PHE A O 1
ATOM 1517 N N . SER A 1 182 ? 18.201 9.793 -23.512 1.00 90.50 182 SER A N 1
ATOM 1518 C CA . SER A 1 182 ? 18.526 9.313 -24.869 1.00 90.50 182 SER A CA 1
ATOM 1519 C C . SER A 1 182 ? 18.950 10.423 -25.845 1.00 90.50 182 SER A C 1
ATOM 1521 O O . SER A 1 182 ? 19.125 10.178 -27.040 1.00 90.50 182 SER A O 1
ATOM 1523 N N . VAL A 1 183 ? 19.129 11.659 -25.368 1.00 88.81 183 VAL A N 1
ATOM 1524 C CA . VAL A 1 183 ? 19.509 12.820 -26.191 1.00 88.81 183 VAL A CA 1
ATOM 1525 C C . VAL A 1 183 ? 20.812 12.606 -26.979 1.00 88.81 183 VAL A C 1
ATOM 1527 O O . VAL A 1 183 ? 21.836 12.188 -26.447 1.00 88.81 183 VAL A O 1
ATOM 1530 N N . VAL A 1 184 ? 20.808 12.985 -28.258 1.00 83.44 184 VAL A N 1
ATOM 1531 C CA . VAL A 1 184 ? 21.994 12.952 -29.143 1.00 83.44 184 VAL A CA 1
ATOM 1532 C C . VAL A 1 184 ? 22.327 14.328 -29.755 1.00 83.44 184 VAL A C 1
ATOM 1534 O O . VAL A 1 184 ? 23.105 14.434 -30.704 1.00 83.44 184 VAL A O 1
ATOM 1537 N N . LYS A 1 185 ? 21.730 15.406 -29.222 1.00 77.50 185 LYS A N 1
ATOM 1538 C CA . LYS A 1 185 ? 21.903 16.813 -29.639 1.00 77.50 185 LYS A CA 1
ATOM 1539 C C . LYS A 1 185 ? 22.159 17.706 -28.407 1.00 77.50 185 LYS A C 1
ATOM 1541 O O . LYS A 1 185 ? 21.598 17.415 -27.360 1.00 77.50 185 LYS A O 1
ATOM 1546 N N . PRO A 1 186 ? 22.912 18.818 -28.510 1.00 69.19 186 PRO A N 1
ATOM 1547 C CA . PRO A 1 186 ? 23.630 19.324 -29.681 1.00 69.19 186 PRO A CA 1
ATOM 1548 C C . PRO A 1 186 ? 25.016 18.672 -29.880 1.00 69.19 186 PRO A C 1
ATOM 1550 O O . PRO A 1 186 ? 25.629 18.151 -28.955 1.00 69.19 186 PRO A O 1
ATOM 1553 N N . ILE A 1 187 ? 25.551 18.758 -31.105 1.00 62.38 187 ILE A N 1
ATOM 1554 C CA . ILE A 1 187 ? 26.823 18.130 -31.555 1.00 62.38 187 ILE A CA 1
ATOM 1555 C C . ILE A 1 187 ? 28.041 18.525 -30.695 1.00 62.38 187 ILE A C 1
ATOM 1557 O O . ILE A 1 187 ? 29.028 17.791 -30.587 1.00 62.38 187 ILE A O 1
ATOM 1561 N N . LYS A 1 188 ? 27.989 19.707 -30.070 1.00 70.31 188 LYS A N 1
ATOM 1562 C CA . LYS A 1 188 ? 29.063 20.204 -29.200 1.00 70.31 188 LYS A CA 1
ATOM 1563 C C . LYS A 1 188 ? 29.243 19.341 -27.948 1.00 70.31 188 LYS A C 1
ATOM 1565 O O . LYS A 1 188 ? 30.341 19.297 -27.412 1.00 70.31 188 LYS A O 1
ATOM 1570 N N . GLU A 1 189 ? 28.207 18.616 -27.540 1.00 77.56 189 GLU A N 1
ATOM 1571 C CA . GLU A 1 189 ? 28.158 17.893 -26.267 1.00 77.56 189 GLU A CA 1
ATOM 1572 C C . GLU A 1 189 ? 28.305 16.377 -26.429 1.00 77.56 189 GLU A C 1
ATOM 1574 O O . GLU A 1 189 ? 28.794 15.704 -25.521 1.00 77.56 189 GLU A O 1
ATOM 1579 N N . PHE A 1 190 ? 27.941 15.850 -27.602 1.00 83.19 190 PHE A N 1
ATOM 1580 C CA . PHE A 1 190 ? 27.901 14.415 -27.877 1.00 83.19 190 PHE A CA 1
ATOM 1581 C C . PHE A 1 190 ? 28.661 14.064 -29.157 1.00 83.19 190 PHE A C 1
ATOM 1583 O O . PHE A 1 190 ? 28.571 14.767 -30.166 1.00 83.19 190 PHE A O 1
ATOM 1590 N N . HIS A 1 191 ? 29.389 12.950 -29.134 1.00 86.44 191 HIS A N 1
ATOM 1591 C CA . HIS A 1 191 ? 29.920 12.300 -30.331 1.00 86.44 191 HIS A CA 1
ATOM 1592 C C . HIS A 1 191 ? 29.169 10.986 -30.564 1.00 86.44 191 HIS A C 1
ATOM 1594 O O . HIS A 1 191 ? 29.158 10.138 -29.680 1.00 86.44 191 HIS A O 1
ATOM 1600 N N . ILE A 1 192 ? 28.518 10.842 -31.722 1.00 88.19 192 ILE A N 1
ATOM 1601 C CA . ILE A 1 192 ? 27.715 9.659 -32.068 1.00 88.19 192 ILE A CA 1
ATOM 1602 C C . ILE A 1 192 ? 28.607 8.617 -32.740 1.00 88.19 192 ILE A C 1
ATOM 1604 O O . ILE A 1 192 ? 29.298 8.931 -33.711 1.00 88.19 192 ILE A O 1
ATOM 1608 N N . ILE A 1 193 ? 28.528 7.375 -32.267 1.00 90.25 193 ILE A N 1
ATOM 1609 C CA . ILE A 1 193 ? 29.207 6.220 -32.857 1.00 90.25 193 ILE A CA 1
ATOM 1610 C C . ILE A 1 193 ? 28.309 5.667 -33.973 1.00 90.25 193 ILE A C 1
ATOM 1612 O O . ILE A 1 193 ? 27.390 4.885 -33.721 1.00 90.25 193 ILE A O 1
ATOM 1616 N N . ARG A 1 194 ? 28.540 6.123 -35.215 1.00 86.81 194 ARG A N 1
ATOM 1617 C CA . ARG A 1 194 ? 27.652 5.839 -36.363 1.00 86.81 194 ARG A CA 1
ATOM 1618 C C . ARG A 1 194 ? 27.485 4.345 -36.649 1.00 86.81 194 ARG A C 1
ATOM 1620 O O . ARG A 1 194 ? 26.365 3.922 -36.891 1.00 86.81 194 ARG A O 1
ATOM 1627 N N . ASP A 1 195 ? 28.538 3.539 -36.540 1.00 89.81 195 ASP A N 1
ATOM 1628 C CA . ASP A 1 195 ? 28.460 2.103 -36.856 1.00 89.81 195 ASP A CA 1
ATOM 1629 C C . ASP A 1 195 ? 27.441 1.358 -35.980 1.00 89.81 195 ASP A C 1
ATOM 1631 O O . ASP A 1 195 ? 26.641 0.559 -36.474 1.00 89.81 195 ASP A O 1
ATOM 1635 N N . ASN A 1 196 ? 27.439 1.643 -34.676 1.00 90.94 196 ASN A N 1
ATOM 1636 C CA . ASN A 1 196 ? 26.502 1.041 -33.729 1.00 90.94 196 ASN A CA 1
ATOM 1637 C C . ASN A 1 196 ? 25.095 1.629 -33.887 1.00 90.94 196 ASN A C 1
ATOM 1639 O O . ASN A 1 196 ? 24.113 0.886 -33.871 1.00 90.94 196 ASN A O 1
ATOM 1643 N N . ALA A 1 197 ? 24.993 2.942 -34.106 1.00 90.19 197 ALA A N 1
ATOM 1644 C CA . ALA A 1 197 ? 23.724 3.610 -34.377 1.00 90.19 197 ALA A CA 1
ATOM 1645 C C . ALA A 1 197 ? 23.036 3.061 -35.643 1.00 90.19 197 ALA A C 1
ATOM 1647 O O . ALA A 1 197 ? 21.849 2.742 -35.612 1.00 90.19 197 ALA A O 1
ATOM 1648 N N . ASP A 1 198 ? 23.782 2.848 -36.728 1.00 89.62 198 ASP A N 1
ATOM 1649 C CA . ASP A 1 198 ? 23.257 2.303 -37.983 1.00 89.62 198 ASP A CA 1
ATOM 1650 C C . ASP A 1 198 ? 22.816 0.844 -37.832 1.00 89.62 198 ASP A C 1
ATOM 1652 O O . ASP A 1 198 ? 21.817 0.430 -38.424 1.00 89.62 198 ASP A O 1
ATOM 1656 N N . ARG A 1 199 ? 23.531 0.048 -37.025 1.00 92.12 199 ARG A N 1
ATOM 1657 C CA . ARG A 1 199 ? 23.107 -1.317 -36.673 1.00 92.12 199 ARG A CA 1
ATOM 1658 C C . ARG A 1 199 ? 21.794 -1.315 -35.894 1.00 92.12 199 ARG A C 1
ATOM 1660 O O . ARG A 1 199 ? 20.940 -2.151 -36.179 1.00 92.12 199 ARG A O 1
ATOM 1667 N N . LEU A 1 200 ? 21.613 -0.380 -34.959 1.00 92.31 200 LEU A N 1
ATOM 1668 C CA . LEU A 1 200 ? 20.376 -0.256 -34.186 1.00 92.31 200 LEU A CA 1
ATOM 1669 C C . LEU A 1 200 ? 19.187 0.145 -35.066 1.00 92.31 200 LEU A C 1
ATOM 1671 O O . LEU A 1 200 ? 18.124 -0.460 -34.969 1.00 92.31 200 LEU A O 1
ATOM 1675 N N . LEU A 1 201 ? 19.370 1.122 -35.956 1.00 90.44 201 LEU A N 1
ATOM 1676 C CA . LEU A 1 201 ? 18.321 1.530 -36.894 1.00 90.44 201 LEU A CA 1
ATOM 1677 C C . LEU A 1 201 ? 17.938 0.388 -37.844 1.00 90.44 201 LEU A C 1
ATOM 1679 O O . LEU A 1 201 ? 16.755 0.152 -38.079 1.00 90.44 201 LEU A O 1
ATOM 1683 N N . LYS A 1 202 ? 18.923 -0.387 -38.323 1.00 90.50 202 LYS A N 1
ATOM 1684 C CA . LYS A 1 202 ? 18.670 -1.603 -39.114 1.00 90.50 202 LYS A CA 1
ATOM 1685 C C . LYS A 1 202 ? 17.914 -2.667 -38.322 1.00 90.50 202 LYS A C 1
ATOM 1687 O O . LYS A 1 202 ? 17.024 -3.294 -38.881 1.00 90.50 202 LYS A O 1
ATOM 1692 N N . LEU A 1 203 ? 18.234 -2.861 -37.039 1.00 90.25 203 LEU A N 1
ATOM 1693 C CA . LEU A 1 203 ? 17.544 -3.827 -36.174 1.00 90.25 203 LEU A CA 1
ATOM 1694 C C . LEU A 1 203 ? 16.041 -3.531 -36.061 1.00 90.25 203 LEU A C 1
ATOM 1696 O O . LEU A 1 203 ? 15.243 -4.458 -35.945 1.00 90.25 203 LEU A O 1
ATOM 1700 N N . TYR A 1 204 ? 15.659 -2.254 -36.098 1.00 88.88 204 TYR A N 1
ATOM 1701 C CA . TYR A 1 204 ? 14.261 -1.827 -36.053 1.00 88.88 204 TYR A CA 1
ATOM 1702 C C . TYR A 1 204 ? 13.635 -1.572 -37.427 1.00 88.88 204 TYR A C 1
ATOM 1704 O O . TYR A 1 204 ? 12.492 -1.132 -37.482 1.00 88.88 204 TYR A O 1
ATOM 1712 N N . ASN A 1 205 ? 14.334 -1.909 -38.516 1.00 88.50 205 ASN A N 1
ATOM 1713 C CA . ASN A 1 205 ? 13.894 -1.682 -39.895 1.00 88.50 205 ASN A CA 1
ATOM 1714 C C . ASN A 1 205 ? 13.557 -0.212 -40.212 1.00 88.50 205 ASN A C 1
ATOM 1716 O O . ASN A 1 205 ? 12.747 0.050 -41.098 1.00 88.50 205 ASN A O 1
ATOM 1720 N N . CYS A 1 206 ? 14.197 0.744 -39.530 1.00 83.25 206 CYS A N 1
ATOM 1721 C CA . CYS A 1 206 ? 13.964 2.165 -39.776 1.00 83.25 206 CYS A CA 1
ATOM 1722 C C . CYS A 1 206 ? 14.360 2.548 -41.211 1.00 83.25 206 CYS A C 1
ATOM 1724 O O . CYS A 1 206 ? 15.322 2.017 -41.783 1.00 83.25 206 CYS A O 1
ATOM 1726 N N . THR A 1 207 ? 13.630 3.502 -41.792 1.00 76.12 207 THR A N 1
ATOM 1727 C CA . THR A 1 207 ? 13.884 3.983 -43.155 1.00 76.12 207 THR A CA 1
ATOM 1728 C C . THR A 1 207 ? 15.247 4.675 -43.271 1.00 76.12 207 THR A C 1
ATOM 1730 O O . THR A 1 207 ? 15.858 5.100 -42.285 1.00 76.12 207 THR A O 1
ATOM 1733 N N . LYS A 1 208 ? 15.766 4.780 -44.505 1.00 74.00 208 LYS A N 1
ATOM 1734 C CA . LYS A 1 208 ? 17.018 5.509 -44.737 1.00 74.00 208 LYS A CA 1
ATOM 1735 C C . LYS A 1 208 ? 16.805 6.987 -44.375 1.00 74.00 208 LYS A C 1
ATOM 1737 O O . LYS A 1 208 ? 15.901 7.608 -44.934 1.00 74.00 208 LYS A O 1
ATOM 1742 N N . PRO A 1 209 ? 17.636 7.561 -43.491 1.00 74.75 209 PRO A N 1
ATOM 1743 C CA . PRO A 1 209 ? 17.501 8.951 -43.080 1.00 74.75 209 PRO A CA 1
ATOM 1744 C C . PRO A 1 209 ? 17.664 9.885 -44.286 1.00 74.75 209 PRO A C 1
ATOM 1746 O O . PRO A 1 209 ? 18.571 9.712 -45.099 1.00 74.75 209 PRO A O 1
ATOM 1749 N N . VAL A 1 210 ? 16.793 10.889 -44.375 1.00 72.12 210 VAL A N 1
ATOM 1750 C CA . VAL A 1 210 ? 16.800 11.898 -45.453 1.00 72.12 210 VAL A CA 1
ATOM 1751 C C . VAL A 1 210 ? 17.916 12.928 -45.240 1.00 72.12 210 VAL A C 1
ATOM 1753 O O . VAL A 1 210 ? 18.549 13.371 -46.194 1.00 72.12 210 VAL A O 1
ATOM 1756 N N . ASP A 1 211 ? 18.200 13.266 -43.981 1.00 83.25 211 ASP A N 1
ATOM 1757 C CA . ASP A 1 211 ? 19.266 14.183 -43.576 1.00 83.25 211 ASP A CA 1
ATOM 1758 C C . ASP A 1 211 ? 19.805 13.845 -42.166 1.00 83.25 211 ASP A C 1
ATOM 1760 O O . ASP A 1 211 ? 19.303 12.952 -41.478 1.00 83.25 211 ASP A O 1
ATOM 1764 N N . ASP A 1 212 ? 20.852 14.549 -41.717 1.00 81.19 212 ASP A N 1
ATOM 1765 C CA . ASP A 1 212 ? 21.488 14.338 -40.402 1.00 81.19 212 ASP A CA 1
ATOM 1766 C C . ASP A 1 212 ? 20.580 14.731 -39.215 1.00 81.19 212 ASP A C 1
ATOM 1768 O O . ASP A 1 212 ? 20.691 14.179 -38.115 1.00 81.19 212 ASP A O 1
ATOM 1772 N N . GLY A 1 213 ? 19.654 15.668 -39.424 1.00 82.75 213 GLY A N 1
ATOM 1773 C CA . GLY A 1 213 ? 18.628 16.046 -38.459 1.00 82.75 213 GLY A CA 1
ATOM 1774 C C . GLY A 1 213 ? 17.611 14.927 -38.243 1.00 82.75 213 GLY A C 1
ATOM 1775 O O . GLY A 1 213 ? 17.360 14.579 -37.083 1.00 82.75 213 GLY A O 1
ATOM 1776 N N . HIS A 1 214 ? 17.104 14.352 -39.336 1.00 84.38 214 HIS A N 1
ATOM 1777 C CA . HIS A 1 214 ? 16.206 13.200 -39.380 1.00 84.38 214 HIS A CA 1
ATOM 1778 C C . HIS A 1 214 ? 16.887 11.952 -38.805 1.00 84.38 214 HIS A C 1
ATOM 1780 O O . HIS A 1 214 ? 16.328 11.310 -37.919 1.00 84.38 214 HIS A O 1
ATOM 1786 N N . TYR A 1 215 ? 18.139 11.678 -39.188 1.00 87.38 215 TYR A N 1
ATOM 1787 C CA . TYR A 1 215 ? 18.932 10.581 -38.622 1.00 87.38 215 TYR A CA 1
ATOM 1788 C C . TYR A 1 215 ? 18.975 10.620 -37.094 1.00 87.38 215 TYR A C 1
ATOM 1790 O O . TYR A 1 215 ? 18.742 9.617 -36.426 1.00 87.38 215 TYR A O 1
ATOM 1798 N N . LYS A 1 216 ? 19.238 11.798 -36.522 1.00 86.44 216 LYS A N 1
ATOM 1799 C CA . LYS A 1 216 ? 19.301 11.966 -35.067 1.00 86.44 216 LYS A CA 1
ATOM 1800 C C . LYS A 1 216 ? 17.944 11.817 -34.391 1.00 86.44 216 LYS A C 1
ATOM 1802 O O . LYS A 1 216 ? 17.920 11.388 -33.246 1.00 86.44 216 LYS A O 1
ATOM 1807 N N . LEU A 1 217 ? 16.849 12.196 -35.051 1.00 87.50 217 LEU A N 1
ATOM 1808 C CA . LEU A 1 217 ? 15.495 12.003 -34.521 1.00 87.50 217 LEU A CA 1
ATOM 1809 C C . LEU A 1 217 ? 15.129 10.514 -34.493 1.00 87.50 217 LEU A C 1
AT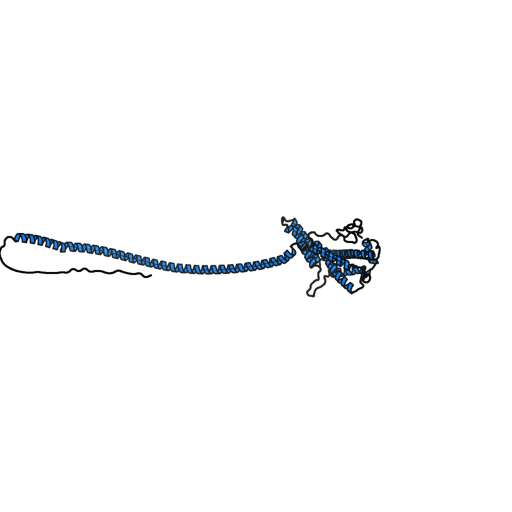OM 1811 O O . LEU A 1 217 ? 14.705 10.025 -33.449 1.00 87.50 217 LEU A O 1
ATOM 1815 N N . LEU A 1 218 ? 15.392 9.788 -35.585 1.00 88.12 218 LEU A N 1
ATOM 1816 C CA . LEU A 1 218 ? 15.206 8.334 -35.642 1.00 88.12 218 LEU A CA 1
ATOM 1817 C C . LEU A 1 218 ? 16.073 7.624 -34.603 1.00 88.12 218 LEU A C 1
ATOM 1819 O O . LEU A 1 218 ? 15.578 6.804 -33.835 1.00 88.12 218 LEU A O 1
ATOM 1823 N N . LEU A 1 219 ? 17.359 7.981 -34.520 1.00 90.50 219 LEU A N 1
ATOM 1824 C CA . LEU A 1 219 ? 18.271 7.405 -33.535 1.00 90.50 219 LEU A CA 1
ATOM 1825 C C . LEU A 1 219 ? 17.807 7.692 -32.105 1.00 90.50 219 LEU A C 1
ATOM 1827 O O . LEU A 1 219 ? 17.861 6.810 -31.255 1.00 90.50 219 LEU A O 1
ATOM 1831 N N . HIS A 1 220 ? 17.332 8.907 -31.837 1.00 90.69 220 HIS A N 1
ATOM 1832 C CA . HIS A 1 220 ? 16.807 9.279 -30.533 1.00 90.69 220 HIS A CA 1
ATOM 1833 C C . HIS A 1 220 ? 15.633 8.381 -30.118 1.00 90.69 220 HIS A C 1
ATOM 1835 O O . HIS A 1 220 ? 15.688 7.775 -29.050 1.00 90.69 220 HIS A O 1
ATOM 1841 N N . ALA A 1 221 ? 14.626 8.220 -30.980 1.00 89.50 221 ALA A N 1
ATOM 1842 C CA . ALA A 1 221 ? 13.482 7.347 -30.719 1.00 89.50 221 ALA A CA 1
ATOM 1843 C C . ALA A 1 221 ? 13.888 5.863 -30.601 1.00 89.50 221 ALA A C 1
ATOM 1845 O O . ALA A 1 221 ? 13.466 5.164 -29.675 1.00 89.50 221 ALA A O 1
ATOM 1846 N N . ALA A 1 222 ? 14.775 5.388 -31.482 1.00 91.50 222 ALA A N 1
ATOM 1847 C CA . ALA A 1 222 ? 15.296 4.022 -31.449 1.00 91.50 222 ALA A CA 1
ATOM 1848 C C . ALA A 1 222 ? 16.038 3.715 -30.137 1.00 91.50 222 ALA A C 1
ATOM 1850 O O . ALA A 1 222 ? 15.878 2.628 -29.576 1.00 91.50 222 ALA A O 1
ATOM 1851 N N . LEU A 1 223 ? 16.809 4.675 -29.614 1.00 93.94 223 LEU A N 1
ATOM 1852 C CA . LEU A 1 223 ? 17.498 4.549 -28.330 1.00 93.94 223 LEU A CA 1
ATOM 1853 C C . LEU A 1 223 ? 16.515 4.472 -27.162 1.00 93.94 223 LEU A C 1
ATOM 1855 O O . LEU A 1 223 ? 16.706 3.628 -26.290 1.00 93.94 223 LEU A O 1
ATOM 1859 N N . GLN A 1 224 ? 15.448 5.278 -27.154 1.00 93.38 224 GLN A N 1
ATOM 1860 C CA . GLN A 1 224 ? 14.403 5.186 -26.124 1.00 93.38 224 GLN A CA 1
ATOM 1861 C C . GLN A 1 224 ? 13.794 3.777 -26.074 1.00 93.38 224 GLN A C 1
ATOM 1863 O O . GLN A 1 224 ? 13.760 3.154 -25.009 1.00 93.38 224 GLN A O 1
ATOM 1868 N N . LYS A 1 225 ? 13.393 3.237 -27.236 1.00 92.31 225 LYS A N 1
ATOM 1869 C CA . LYS A 1 225 ? 12.863 1.867 -27.359 1.00 92.31 225 LYS A CA 1
ATOM 1870 C C . LYS A 1 225 ? 13.883 0.827 -26.898 1.00 92.31 225 LYS A C 1
ATOM 1872 O O . LYS A 1 225 ? 13.535 -0.085 -26.150 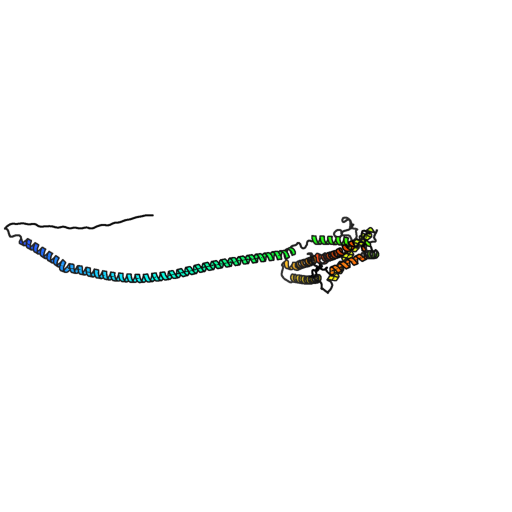1.00 92.31 225 LYS A O 1
ATOM 1877 N N . PHE A 1 226 ? 15.139 0.963 -27.322 1.00 93.81 226 PHE A N 1
ATOM 1878 C CA . PHE A 1 226 ? 16.206 0.025 -26.976 1.00 93.81 226 PHE A CA 1
ATOM 1879 C C . PHE A 1 226 ? 16.505 -0.003 -25.480 1.00 93.81 226 PHE A C 1
ATOM 1881 O O . PHE A 1 226 ? 16.498 -1.088 -24.907 1.00 93.81 226 PHE A O 1
ATOM 1888 N N . ILE A 1 227 ? 16.688 1.162 -24.850 1.00 94.38 227 ILE A N 1
ATOM 1889 C CA . ILE A 1 227 ? 16.901 1.297 -23.403 1.00 94.38 227 ILE A CA 1
ATOM 1890 C C . ILE A 1 227 ? 15.765 0.627 -22.636 1.00 94.38 227 ILE A C 1
ATOM 1892 O O . ILE A 1 227 ? 16.005 -0.179 -21.737 1.00 94.38 227 ILE A O 1
ATOM 1896 N N . LEU A 1 228 ? 14.519 0.951 -22.987 1.00 94.44 228 LEU A N 1
ATOM 1897 C CA . LEU A 1 228 ? 13.366 0.448 -22.256 1.00 94.44 228 LEU A CA 1
ATOM 1898 C C . LEU A 1 228 ? 13.249 -1.077 -22.404 1.00 94.44 228 LEU A C 1
ATOM 1900 O O . LEU A 1 228 ? 13.096 -1.788 -21.412 1.00 94.44 228 LEU A O 1
ATOM 1904 N N . LYS A 1 229 ? 13.411 -1.594 -23.629 1.00 93.56 229 LYS A N 1
ATOM 1905 C CA . LYS A 1 229 ? 13.356 -3.031 -23.920 1.00 93.56 229 LYS A CA 1
ATOM 1906 C C . LYS A 1 229 ? 14.492 -3.812 -23.253 1.00 93.56 229 LYS A C 1
ATOM 1908 O O . LYS A 1 229 ? 14.226 -4.861 -22.667 1.00 93.56 229 LYS A O 1
ATOM 1913 N N . SER A 1 230 ? 15.734 -3.328 -23.324 1.00 92.88 230 SER A N 1
ATOM 1914 C CA . SER A 1 230 ? 16.890 -4.005 -22.721 1.00 92.88 230 SER A CA 1
ATOM 1915 C C . SER A 1 230 ? 16.784 -4.037 -21.196 1.00 92.88 230 SER A C 1
ATOM 1917 O O . SER A 1 230 ? 16.972 -5.094 -20.594 1.00 92.88 230 SER A O 1
ATOM 1919 N N . THR A 1 231 ? 16.377 -2.923 -20.585 1.00 94.62 231 THR A N 1
ATOM 1920 C CA . THR A 1 231 ? 16.201 -2.806 -19.131 1.00 94.62 231 THR A CA 1
ATOM 1921 C C . THR A 1 231 ? 15.081 -3.711 -18.629 1.00 94.62 231 THR A C 1
ATOM 1923 O O . THR A 1 231 ? 15.297 -4.494 -17.708 1.00 94.62 231 THR A O 1
ATOM 1926 N N . ILE A 1 232 ? 13.900 -3.679 -19.263 1.00 94.69 232 ILE A N 1
ATOM 1927 C CA . ILE A 1 232 ? 12.778 -4.563 -18.904 1.00 94.69 232 ILE A CA 1
ATOM 1928 C C . ILE A 1 232 ? 13.187 -6.034 -19.029 1.00 94.69 232 ILE A C 1
ATOM 1930 O O . ILE A 1 232 ? 12.872 -6.839 -18.154 1.00 94.69 232 ILE A O 1
ATOM 1934 N N . ASN A 1 233 ? 13.912 -6.404 -20.087 1.00 93.50 233 ASN A N 1
ATOM 1935 C CA . ASN A 1 233 ? 14.396 -7.771 -20.254 1.00 93.50 233 ASN A CA 1
ATOM 1936 C C . ASN A 1 233 ? 15.371 -8.181 -19.136 1.00 93.50 233 ASN A C 1
ATOM 1938 O O . ASN A 1 233 ? 15.236 -9.272 -18.584 1.00 93.50 233 ASN A O 1
ATOM 1942 N N . HIS A 1 234 ? 16.301 -7.303 -18.754 1.00 93.62 234 HIS A N 1
ATOM 1943 C CA . HIS A 1 234 ? 17.237 -7.559 -17.652 1.00 93.62 234 HIS A CA 1
ATOM 1944 C C . HIS A 1 234 ? 16.519 -7.730 -16.307 1.00 93.62 234 HIS A C 1
ATOM 1946 O O . HIS A 1 234 ? 16.815 -8.652 -15.548 1.00 93.62 234 HIS A O 1
ATOM 1952 N N . ILE A 1 235 ? 15.510 -6.899 -16.036 1.00 93.19 235 ILE A N 1
ATOM 1953 C CA . ILE A 1 235 ? 14.684 -7.008 -14.826 1.00 93.19 235 ILE A CA 1
ATOM 1954 C C . ILE A 1 235 ? 13.861 -8.306 -14.831 1.00 93.19 235 ILE A C 1
ATOM 1956 O O . ILE A 1 235 ? 13.781 -8.993 -13.812 1.00 93.19 235 ILE A O 1
ATOM 1960 N N . ASN A 1 236 ? 13.294 -8.700 -15.974 1.00 91.94 236 ASN A N 1
ATOM 1961 C CA . ASN A 1 236 ? 12.606 -9.988 -16.107 1.00 91.94 236 ASN A CA 1
ATOM 1962 C C . ASN A 1 236 ? 13.541 -11.165 -15.812 1.00 91.94 236 ASN A C 1
ATOM 1964 O O . ASN A 1 236 ? 13.148 -12.100 -15.112 1.00 91.94 236 ASN A O 1
ATOM 1968 N N . GLN A 1 237 ? 14.781 -11.118 -16.310 1.00 90.88 237 GLN A N 1
ATOM 1969 C CA . GLN A 1 237 ? 15.787 -12.132 -16.002 1.00 90.88 237 GLN A CA 1
ATOM 1970 C C . GLN A 1 237 ? 16.080 -12.177 -14.506 1.00 90.88 237 GLN A C 1
ATOM 1972 O O . GLN A 1 237 ? 16.096 -13.267 -13.945 1.00 90.88 237 GLN A O 1
ATOM 1977 N N . TYR A 1 238 ? 16.243 -11.020 -13.858 1.00 90.31 238 TYR A N 1
ATOM 1978 C CA . TYR A 1 238 ? 16.423 -10.918 -12.410 1.00 90.31 238 TYR A CA 1
ATOM 1979 C C . TYR A 1 238 ? 15.286 -11.607 -11.635 1.00 90.31 238 TYR A C 1
ATOM 1981 O O . TYR A 1 238 ? 15.561 -12.509 -10.845 1.00 90.31 238 TYR A O 1
ATOM 1989 N N . PHE A 1 239 ? 14.018 -11.295 -11.931 1.00 87.94 239 PHE A N 1
ATOM 1990 C CA . PHE A 1 239 ? 12.867 -11.931 -11.269 1.00 87.94 239 PHE A CA 1
ATOM 1991 C C . PHE A 1 239 ? 12.669 -13.412 -11.630 1.00 87.94 239 PHE A C 1
ATOM 1993 O O . PHE A 1 239 ? 11.911 -14.103 -10.955 1.00 87.94 239 PHE A O 1
ATOM 2000 N N . SER A 1 240 ? 13.330 -13.904 -12.681 1.00 86.75 240 SER A N 1
ATOM 2001 C CA . SER A 1 240 ? 13.274 -15.310 -13.100 1.00 86.75 240 SER A CA 1
ATOM 2002 C C . SER A 1 240 ? 14.383 -16.172 -12.481 1.00 86.75 240 SER A C 1
ATOM 2004 O O . SER A 1 240 ? 14.373 -17.391 -12.656 1.00 86.75 240 SER A O 1
ATOM 2006 N N . ARG A 1 241 ? 15.364 -15.580 -11.781 1.00 83.38 241 ARG A N 1
ATOM 2007 C CA . ARG A 1 241 ? 16.466 -16.330 -11.149 1.00 83.38 241 ARG A CA 1
ATOM 2008 C C . ARG A 1 241 ? 15.913 -17.209 -10.022 1.00 83.38 241 ARG A C 1
ATOM 2010 O O . ARG A 1 241 ? 15.220 -16.720 -9.146 1.00 83.38 241 ARG A O 1
ATOM 2017 N N . LEU A 1 242 ? 16.280 -18.491 -9.984 1.00 63.97 242 LEU A N 1
ATOM 2018 C CA . LEU A 1 242 ? 15.831 -19.430 -8.936 1.00 63.97 242 LEU A CA 1
ATOM 2019 C C . LEU A 1 242 ? 16.442 -19.149 -7.546 1.00 63.97 242 LEU A C 1
ATOM 2021 O O . LEU A 1 242 ? 16.010 -19.711 -6.544 1.00 63.97 242 LEU A O 1
ATOM 2025 N N . ASN A 1 243 ? 17.455 -18.281 -7.473 1.00 66.38 243 ASN A N 1
ATOM 2026 C CA . ASN A 1 243 ? 18.077 -17.871 -6.219 1.00 66.38 243 ASN A CA 1
ATOM 2027 C C . ASN A 1 243 ? 17.388 -16.614 -5.683 1.00 66.38 243 ASN A C 1
ATOM 2029 O O . ASN A 1 243 ? 17.852 -15.499 -5.910 1.00 66.38 243 ASN A O 1
ATOM 2033 N N . HIS A 1 244 ? 16.301 -16.813 -4.941 1.00 62.50 244 HIS A N 1
ATOM 2034 C CA . HIS A 1 244 ? 15.506 -15.750 -4.325 1.00 62.50 244 HIS A CA 1
ATOM 2035 C C . HIS A 1 244 ? 16.224 -15.104 -3.135 1.00 62.50 244 HIS A C 1
ATOM 2037 O O . HIS A 1 244 ? 15.682 -15.091 -2.041 1.00 62.50 244 HIS A O 1
ATOM 2043 N N . SER A 1 245 ? 17.466 -14.633 -3.246 1.00 67.75 245 SER A N 1
ATOM 2044 C CA . SER A 1 245 ? 18.160 -14.043 -2.088 1.00 67.75 245 SER A CA 1
ATOM 2045 C C . SER A 1 245 ? 17.553 -12.704 -1.657 1.00 67.75 245 SER A C 1
ATOM 2047 O O . SER A 1 245 ? 17.563 -12.390 -0.465 1.00 67.75 245 SER A O 1
ATOM 2049 N N . GLU A 1 246 ? 16.981 -11.953 -2.597 1.00 80.69 246 GLU A N 1
ATOM 2050 C CA . GLU A 1 246 ? 16.480 -10.591 -2.391 1.00 80.69 246 GLU A CA 1
ATOM 2051 C C . GLU A 1 246 ? 14.993 -10.558 -1.989 1.00 80.69 246 GLU A C 1
ATOM 2053 O O . GLU A 1 246 ? 14.195 -11.427 -2.355 1.00 80.69 246 GLU A O 1
ATOM 2058 N N . LEU A 1 247 ? 14.618 -9.567 -1.172 1.00 88.50 247 LEU A N 1
ATOM 2059 C CA . LEU A 1 247 ? 13.310 -9.520 -0.509 1.00 88.50 247 LEU A CA 1
ATOM 2060 C C . LEU A 1 247 ? 12.173 -9.269 -1.500 1.00 88.50 247 LEU A C 1
ATOM 2062 O O . LEU A 1 247 ? 11.122 -9.895 -1.392 1.00 88.50 247 LEU A O 1
ATOM 2066 N N . GLU A 1 248 ? 12.386 -8.400 -2.480 1.00 90.88 248 GLU A N 1
ATOM 2067 C CA . GLU A 1 248 ? 11.415 -8.012 -3.498 1.00 90.88 248 GLU A CA 1
ATOM 2068 C C . GLU A 1 248 ? 10.960 -9.219 -4.321 1.00 90.88 248 GLU A C 1
ATOM 2070 O O . GLU A 1 248 ? 9.764 -9.394 -4.567 1.00 90.88 248 GLU A O 1
ATOM 2075 N N . GLN A 1 249 ? 11.902 -10.093 -4.688 1.00 88.25 249 GLN A N 1
ATOM 2076 C CA . GLN A 1 249 ? 11.604 -11.320 -5.417 1.00 88.25 249 GLN A CA 1
ATOM 2077 C C . GLN A 1 249 ? 10.813 -12.308 -4.549 1.00 88.25 249 GLN A C 1
ATOM 2079 O O . GLN A 1 249 ? 9.749 -12.770 -4.968 1.00 88.25 249 GLN A O 1
ATOM 2084 N N . LYS A 1 250 ? 11.271 -12.564 -3.311 1.00 90.19 250 LYS A N 1
ATOM 2085 C CA . LYS A 1 250 ? 10.559 -13.438 -2.357 1.00 90.19 250 LYS A CA 1
ATOM 2086 C C . LYS A 1 250 ? 9.130 -12.963 -2.113 1.00 90.19 250 LYS A C 1
ATOM 2088 O O . LYS A 1 250 ? 8.200 -13.768 -2.088 1.00 90.19 250 LYS A O 1
ATOM 2093 N N . ILE A 1 251 ? 8.946 -11.657 -1.912 1.00 91.88 251 ILE A N 1
ATOM 2094 C CA . ILE A 1 251 ? 7.625 -11.063 -1.702 1.00 91.88 251 ILE A CA 1
ATOM 2095 C C . ILE A 1 251 ? 6.765 -11.285 -2.947 1.00 91.88 251 ILE A C 1
ATOM 2097 O O . ILE A 1 251 ? 5.633 -11.748 -2.812 1.00 91.88 251 ILE A O 1
ATOM 2101 N N . GLY A 1 252 ? 7.287 -11.023 -4.149 1.00 89.19 252 GLY A N 1
ATOM 2102 C CA . GLY A 1 252 ? 6.555 -11.225 -5.403 1.00 89.19 252 GLY A CA 1
ATOM 2103 C C . GLY A 1 252 ? 6.061 -12.664 -5.605 1.00 89.19 252 GLY A C 1
ATOM 2104 O O . GLY A 1 252 ? 4.899 -12.881 -5.956 1.00 89.19 252 GLY A O 1
ATOM 2105 N N . GLU A 1 253 ? 6.901 -13.658 -5.332 1.00 88.94 253 GLU A N 1
ATOM 2106 C CA . GLU A 1 253 ? 6.564 -15.079 -5.507 1.00 88.94 253 GLU A CA 1
ATOM 2107 C C . GLU A 1 253 ? 5.609 -15.613 -4.441 1.00 88.94 253 GLU A C 1
ATOM 2109 O O . GLU A 1 253 ? 4.626 -16.295 -4.761 1.00 88.94 253 GLU A O 1
ATOM 2114 N N . ASN A 1 254 ? 5.842 -15.249 -3.177 1.00 91.56 254 ASN A N 1
ATOM 2115 C CA . ASN A 1 254 ? 4.931 -15.587 -2.086 1.00 91.56 254 ASN A CA 1
ATOM 2116 C C . ASN A 1 254 ? 3.555 -14.962 -2.318 1.00 91.56 254 ASN A C 1
ATOM 2118 O O . ASN A 1 254 ? 2.535 -15.603 -2.069 1.00 91.56 254 ASN A O 1
ATOM 2122 N N . THR A 1 255 ? 3.519 -13.745 -2.865 1.00 92.44 255 THR A N 1
ATOM 2123 C CA . THR A 1 255 ? 2.275 -13.078 -3.260 1.00 92.44 255 THR A CA 1
ATOM 2124 C C . THR A 1 255 ? 1.550 -13.871 -4.331 1.00 92.44 255 THR A C 1
ATOM 2126 O O . THR A 1 255 ? 0.375 -14.164 -4.159 1.00 92.44 255 THR A O 1
ATOM 2129 N N . LYS A 1 256 ? 2.235 -14.293 -5.400 1.00 91.31 256 LYS A N 1
ATOM 2130 C CA . LYS A 1 256 ? 1.624 -15.114 -6.458 1.00 91.31 256 LYS A CA 1
ATOM 2131 C C . LYS A 1 256 ? 1.022 -16.408 -5.899 1.00 91.31 256 LYS A C 1
ATOM 2133 O O . LYS A 1 256 ? -0.111 -16.753 -6.224 1.00 91.31 256 LYS A O 1
ATOM 2138 N N . THR A 1 257 ? 1.760 -17.095 -5.029 1.00 94.00 257 THR A N 1
ATOM 2139 C CA . THR A 1 257 ? 1.296 -18.331 -4.377 1.00 94.00 257 THR A CA 1
ATOM 2140 C C . THR A 1 257 ? 0.066 -18.078 -3.509 1.00 94.00 257 THR A C 1
ATOM 2142 O O . THR A 1 257 ? -0.921 -18.810 -3.584 1.00 94.00 257 THR A O 1
ATOM 2145 N N . LEU A 1 258 ? 0.095 -17.014 -2.708 1.00 94.31 258 LEU A N 1
ATOM 2146 C CA . LEU A 1 258 ? -1.003 -16.662 -1.821 1.00 94.31 258 LEU A CA 1
ATOM 2147 C C . LEU A 1 258 ? -2.251 -16.216 -2.592 1.00 94.31 258 LEU A C 1
ATOM 2149 O O . LEU A 1 258 ? -3.346 -16.637 -2.236 1.00 94.31 258 LEU A O 1
ATOM 2153 N N . LEU A 1 259 ? -2.099 -15.448 -3.673 1.00 92.75 259 LEU A N 1
ATOM 2154 C CA . LEU A 1 259 ? -3.210 -15.057 -4.544 1.00 92.75 259 LEU A CA 1
ATOM 2155 C C . LEU A 1 259 ? -3.905 -16.280 -5.151 1.00 92.75 259 LEU A C 1
ATOM 2157 O O . LEU A 1 259 ? -5.124 -16.376 -5.071 1.00 92.75 259 LEU A O 1
ATOM 2161 N N . ASN A 1 260 ? -3.147 -17.267 -5.641 1.00 93.62 260 ASN A N 1
ATOM 2162 C CA . ASN A 1 260 ? -3.719 -18.520 -6.149 1.00 93.62 260 ASN A CA 1
ATOM 2163 C C . ASN A 1 260 ? -4.511 -19.280 -5.068 1.00 93.62 260 ASN A C 1
ATOM 2165 O O . ASN A 1 260 ? -5.582 -19.835 -5.337 1.00 93.62 260 ASN A O 1
ATOM 2169 N N . ASN A 1 261 ? -3.999 -19.298 -3.833 1.00 93.19 261 ASN A N 1
ATOM 2170 C CA . ASN A 1 261 ? -4.689 -19.909 -2.698 1.00 93.19 261 ASN A CA 1
ATOM 2171 C C . ASN A 1 261 ? -5.962 -19.136 -2.326 1.00 93.19 261 ASN A C 1
ATOM 2173 O O . ASN A 1 261 ? -6.984 -19.759 -2.045 1.00 93.19 261 ASN A O 1
ATOM 2177 N N . MET A 1 262 ? -5.923 -17.801 -2.350 1.00 90.56 262 MET A N 1
ATOM 2178 C CA . MET A 1 262 ? -7.081 -16.941 -2.091 1.00 90.56 262 MET A CA 1
ATOM 2179 C C . MET A 1 262 ? -8.156 -17.102 -3.170 1.00 90.56 262 MET A C 1
ATOM 2181 O O . MET A 1 262 ? -9.322 -17.258 -2.825 1.00 90.56 262 MET A O 1
ATOM 2185 N N . ASP A 1 263 ? -7.778 -17.158 -4.448 1.00 88.88 263 ASP A N 1
ATOM 2186 C CA . ASP A 1 263 ? -8.702 -17.428 -5.556 1.00 88.88 263 ASP A CA 1
ATOM 2187 C C . ASP A 1 263 ? -9.367 -18.801 -5.399 1.00 88.88 263 ASP A C 1
ATOM 2189 O O . ASP A 1 263 ? -10.579 -18.951 -5.567 1.00 88.88 263 ASP A O 1
ATOM 2193 N N . SER A 1 264 ? -8.581 -19.818 -5.038 1.00 90.69 264 SER A N 1
ATOM 2194 C CA . SER A 1 264 ? -9.089 -21.171 -4.785 1.00 90.69 264 SER A CA 1
ATOM 2195 C C . SER A 1 264 ? -10.017 -21.207 -3.568 1.00 90.69 264 SER A C 1
ATOM 2197 O O . SER A 1 264 ? -11.053 -21.874 -3.586 1.00 90.69 264 SER A O 1
ATOM 2199 N N . PHE A 1 265 ? -9.686 -20.463 -2.510 1.00 87.75 265 PHE A N 1
ATOM 2200 C CA . PHE A 1 265 ? -10.526 -20.309 -1.325 1.00 87.75 265 PHE A CA 1
ATOM 2201 C C . PHE A 1 265 ? -11.855 -19.621 -1.665 1.00 87.75 265 PHE A C 1
ATOM 2203 O O . PHE A 1 265 ? -12.912 -20.151 -1.326 1.00 87.75 265 PHE A O 1
ATOM 2210 N N . ALA A 1 266 ? -11.816 -18.506 -2.398 1.00 85.00 266 ALA A N 1
ATOM 2211 C CA . ALA A 1 266 ? -12.998 -17.747 -2.797 1.00 85.00 266 ALA A CA 1
ATOM 2212 C C . ALA A 1 266 ? -13.943 -18.549 -3.705 1.00 85.00 266 ALA A C 1
ATOM 2214 O O . ALA A 1 266 ? -15.160 -18.413 -3.600 1.00 85.00 266 ALA A O 1
ATOM 2215 N N . LYS A 1 267 ? -13.404 -19.426 -4.562 1.00 86.56 267 LYS A N 1
ATOM 2216 C CA . LYS A 1 267 ? -14.197 -20.297 -5.449 1.00 86.56 267 LYS A CA 1
ATOM 2217 C C . LYS A 1 267 ? -14.758 -21.542 -4.755 1.00 86.56 267 LYS A C 1
ATOM 2219 O O . LYS A 1 267 ? -15.793 -22.054 -5.168 1.00 86.56 267 LYS A O 1
ATOM 2224 N N . SER A 1 268 ? -14.076 -22.064 -3.733 1.00 85.56 268 SER A N 1
ATOM 2225 C CA . SER A 1 268 ? -14.417 -23.357 -3.109 1.00 85.56 268 SER A CA 1
ATOM 2226 C C . SER A 1 268 ? -15.359 -23.264 -1.907 1.00 85.56 268 SER A C 1
ATOM 2228 O O . SER A 1 268 ? -15.835 -24.292 -1.419 1.00 85.56 268 SER A O 1
ATOM 2230 N N . ARG A 1 269 ? -15.631 -22.062 -1.387 1.00 81.06 269 ARG A N 1
ATOM 2231 C CA . ARG A 1 269 ? -16.451 -21.860 -0.184 1.00 81.06 269 ARG A CA 1
ATOM 2232 C C . ARG A 1 269 ? -17.768 -21.173 -0.528 1.00 81.06 269 ARG A C 1
ATOM 2234 O O . ARG A 1 269 ? -17.816 -20.263 -1.340 1.00 81.06 269 ARG A O 1
ATOM 2241 N N . LYS A 1 270 ? -18.847 -21.568 0.156 1.00 68.06 270 LYS A N 1
ATOM 2242 C CA . LYS A 1 270 ? -20.218 -21.041 -0.020 1.00 68.06 270 LYS A CA 1
ATOM 2243 C C . LYS A 1 270 ? -20.402 -19.599 0.509 1.00 68.06 270 LYS A C 1
ATOM 2245 O O . LYS A 1 270 ? -21.530 -19.151 0.692 1.00 68.06 270 LYS A O 1
ATOM 2250 N N . GLY A 1 271 ? -19.313 -18.891 0.815 1.00 62.59 271 GLY A N 1
ATOM 2251 C CA . GLY A 1 271 ? -19.353 -17.491 1.235 1.00 62.59 271 GLY A CA 1
ATOM 2252 C C . GLY A 1 271 ? -19.620 -16.601 0.023 1.00 62.59 271 GLY A C 1
ATOM 2253 O O . GLY A 1 271 ? -18.791 -16.523 -0.874 1.00 62.59 271 GLY A O 1
ATOM 2254 N N . ASN A 1 272 ? -20.793 -15.967 -0.019 1.00 57.97 272 ASN A N 1
ATOM 2255 C CA . ASN A 1 272 ? -21.200 -15.028 -1.073 1.00 57.97 272 ASN A CA 1
ATOM 2256 C C . ASN A 1 272 ? -21.001 -13.563 -0.642 1.00 57.97 272 ASN A C 1
ATOM 2258 O O . ASN A 1 272 ? -21.713 -12.661 -1.079 1.00 57.97 272 ASN A O 1
ATOM 2262 N N . ASP A 1 273 ? -20.091 -13.295 0.289 1.00 66.19 273 ASP A N 1
ATOM 2263 C CA . ASP A 1 273 ? -19.760 -11.917 0.597 1.00 66.19 273 ASP A CA 1
ATOM 2264 C C . ASP A 1 273 ? -18.803 -11.384 -0.473 1.00 66.19 273 ASP A C 1
ATOM 2266 O O . ASP A 1 273 ? -17.745 -11.946 -0.759 1.00 66.19 273 ASP A O 1
ATOM 2270 N N . ASN A 1 274 ? -19.174 -10.245 -1.060 1.00 68.50 274 ASN A N 1
ATOM 2271 C CA . ASN A 1 274 ? -18.355 -9.478 -2.004 1.00 68.50 274 ASN A CA 1
ATOM 2272 C C . ASN A 1 274 ? -16.921 -9.228 -1.472 1.00 68.50 274 ASN A C 1
ATOM 2274 O O . ASN A 1 274 ? -15.992 -8.950 -2.223 1.00 68.50 274 ASN A O 1
ATOM 2278 N N . ILE A 1 275 ? -16.730 -9.343 -0.156 1.00 68.81 275 ILE A N 1
ATOM 2279 C CA . ILE A 1 275 ? -15.447 -9.261 0.539 1.00 68.81 275 ILE A CA 1
ATOM 2280 C C . ILE A 1 275 ? -14.524 -10.423 0.144 1.00 68.81 275 ILE A C 1
ATOM 2282 O O . ILE A 1 275 ? -13.391 -10.168 -0.261 1.00 68.81 275 ILE A O 1
ATOM 2286 N N . THR A 1 276 ? -14.992 -11.676 0.213 1.00 74.81 276 THR A N 1
ATOM 2287 C CA . THR A 1 276 ? -14.171 -12.861 -0.092 1.00 74.81 276 THR A CA 1
ATOM 2288 C C . THR A 1 276 ? -13.769 -12.903 -1.567 1.00 74.81 276 THR A C 1
ATOM 2290 O O . THR A 1 276 ? -12.630 -13.244 -1.877 1.00 74.81 276 THR A O 1
ATOM 2293 N N . GLN A 1 277 ? -14.661 -12.491 -2.475 1.00 76.19 277 GLN A N 1
ATOM 2294 C CA . GLN A 1 277 ? -14.376 -12.451 -3.917 1.00 76.19 277 GLN A CA 1
ATOM 2295 C C . GLN A 1 277 ? -13.358 -11.364 -4.298 1.00 76.19 277 GLN A C 1
ATOM 2297 O O . GLN A 1 277 ? -12.533 -11.578 -5.180 1.00 76.19 277 GLN A O 1
ATOM 2302 N N . ASN A 1 278 ? -13.363 -10.217 -3.608 1.00 78.00 278 ASN A N 1
ATOM 2303 C CA . ASN A 1 278 ? -12.434 -9.114 -3.890 1.00 78.00 278 ASN A CA 1
ATOM 2304 C C . ASN A 1 278 ? -11.127 -9.173 -3.086 1.00 78.00 278 ASN A C 1
ATOM 2306 O O . ASN A 1 278 ? -10.225 -8.363 -3.317 1.00 78.00 278 ASN A O 1
ATOM 2310 N N . LEU A 1 279 ? -11.007 -10.103 -2.135 1.00 80.94 279 LEU A N 1
ATOM 2311 C CA . LEU A 1 279 ? -9.822 -10.246 -1.291 1.00 80.94 279 LEU A CA 1
ATOM 2312 C C . LEU A 1 279 ? -8.518 -10.430 -2.098 1.00 80.94 279 LEU A C 1
ATOM 2314 O O . LEU A 1 279 ? -7.564 -9.709 -1.792 1.00 80.94 279 LEU A O 1
ATOM 2318 N N . PRO A 1 280 ? -8.451 -11.294 -3.136 1.00 87.44 280 PRO A N 1
ATOM 2319 C CA . PRO A 1 280 ? -7.236 -11.457 -3.937 1.00 87.44 280 PRO A CA 1
ATOM 2320 C C . PRO A 1 280 ? -6.812 -10.147 -4.609 1.00 87.44 280 PRO A C 1
ATOM 2322 O O . PRO A 1 280 ? -5.647 -9.754 -4.538 1.00 87.44 280 PRO A O 1
ATOM 2325 N N . VAL A 1 281 ? -7.767 -9.425 -5.207 1.00 83.06 281 VAL A N 1
ATOM 2326 C CA . VAL A 1 281 ? -7.508 -8.141 -5.873 1.00 83.06 281 VAL A CA 1
ATOM 2327 C C . VAL A 1 281 ? -6.937 -7.144 -4.871 1.00 83.06 281 VAL A C 1
ATOM 2329 O O . VAL A 1 281 ? -5.839 -6.635 -5.076 1.00 83.06 281 VAL A O 1
ATOM 2332 N N . ARG A 1 282 ? -7.611 -6.928 -3.738 1.00 82.50 282 ARG A N 1
ATOM 2333 C CA . ARG A 1 282 ? -7.161 -5.961 -2.723 1.00 82.50 282 ARG A CA 1
ATOM 2334 C C . ARG A 1 282 ? -5.782 -6.298 -2.166 1.00 82.50 282 ARG A C 1
ATOM 2336 O O . ARG A 1 282 ? -4.946 -5.411 -2.006 1.00 82.50 282 ARG A O 1
ATOM 2343 N N . PHE A 1 283 ? -5.529 -7.575 -1.898 1.00 87.56 283 PHE A N 1
ATOM 2344 C CA . PHE A 1 283 ? -4.246 -8.033 -1.382 1.00 87.56 283 PHE A CA 1
ATOM 2345 C C . PHE A 1 283 ? -3.109 -7.795 -2.387 1.00 87.56 283 PHE A C 1
ATOM 2347 O O . PHE A 1 283 ? -2.058 -7.264 -2.024 1.00 87.56 283 PHE A O 1
ATOM 2354 N N . ARG A 1 284 ? -3.349 -8.102 -3.670 1.00 90.31 284 ARG A N 1
ATOM 2355 C CA . ARG A 1 284 ? -2.416 -7.825 -4.771 1.00 90.31 284 ARG A CA 1
ATOM 2356 C C . ARG A 1 284 ? -2.041 -6.343 -4.824 1.00 90.31 284 ARG A C 1
ATOM 2358 O O . ARG A 1 284 ? -0.855 -6.017 -4.844 1.00 90.31 284 ARG A O 1
ATOM 2365 N N . GLN A 1 285 ? -3.042 -5.461 -4.824 1.00 86.25 285 GLN A N 1
ATOM 2366 C CA . GLN A 1 285 ? -2.830 -4.013 -4.912 1.00 86.25 285 GLN A CA 1
ATOM 2367 C C . GLN A 1 285 ? -1.984 -3.498 -3.749 1.00 86.25 285 GLN A C 1
ATOM 2369 O O . GLN A 1 285 ? -1.026 -2.758 -3.955 1.00 86.25 285 GLN A O 1
ATOM 2374 N N . GLN A 1 286 ? -2.282 -3.934 -2.524 1.00 85.00 286 GLN A N 1
ATOM 2375 C CA . GLN A 1 286 ? -1.531 -3.507 -1.346 1.00 85.00 286 GLN A CA 1
ATOM 2376 C C . GLN A 1 286 ? -0.057 -3.889 -1.415 1.00 85.00 286 GLN A C 1
ATOM 2378 O O . GLN A 1 286 ? 0.802 -3.055 -1.128 1.00 85.00 286 GLN A O 1
ATOM 2383 N N . ILE A 1 287 ? 0.245 -5.126 -1.806 1.00 90.50 287 ILE A N 1
ATOM 2384 C CA . ILE A 1 287 ? 1.632 -5.578 -1.882 1.00 90.50 287 ILE A CA 1
ATOM 2385 C C . ILE A 1 287 ? 2.393 -4.808 -2.953 1.00 90.50 287 ILE A C 1
ATOM 2387 O O . ILE A 1 287 ? 3.474 -4.292 -2.668 1.00 90.50 287 ILE A O 1
ATOM 2391 N N . TYR A 1 288 ? 1.836 -4.681 -4.158 1.00 89.75 288 TYR A N 1
ATOM 2392 C CA . TYR A 1 288 ? 2.531 -3.973 -5.228 1.00 89.75 288 TYR A CA 1
ATOM 2393 C C . TYR A 1 288 ? 2.673 -2.472 -4.950 1.00 89.75 288 TYR A C 1
ATOM 2395 O O . TYR A 1 288 ? 3.712 -1.908 -5.272 1.00 89.75 288 TYR A O 1
ATOM 2403 N N . ASN A 1 289 ? 1.742 -1.849 -4.223 1.00 85.69 289 ASN A N 1
ATOM 2404 C CA . ASN A 1 289 ? 1.900 -0.470 -3.747 1.00 85.69 289 ASN A CA 1
ATOM 2405 C C . ASN A 1 289 ? 3.014 -0.321 -2.700 1.00 85.69 289 ASN A C 1
ATOM 2407 O O . ASN A 1 289 ? 3.703 0.699 -2.658 1.00 85.69 289 ASN A O 1
ATOM 2411 N N . VAL A 1 290 ? 3.206 -1.315 -1.828 1.00 87.81 290 VAL A N 1
ATOM 2412 C CA . VAL A 1 290 ? 4.333 -1.327 -0.880 1.00 87.81 290 VAL A CA 1
ATOM 2413 C C . VAL A 1 290 ? 5.652 -1.513 -1.627 1.00 87.81 290 VAL A C 1
ATOM 2415 O O . VAL A 1 290 ? 6.601 -0.774 -1.370 1.00 87.81 290 VAL A O 1
ATOM 2418 N N . LEU A 1 291 ? 5.702 -2.448 -2.578 1.00 90.31 291 LEU A N 1
ATOM 2419 C CA . LEU A 1 291 ? 6.884 -2.690 -3.405 1.00 90.31 291 LEU A CA 1
ATOM 2420 C C . LEU A 1 291 ? 7.230 -1.488 -4.290 1.00 90.31 291 LEU A C 1
ATOM 2422 O O . LEU A 1 291 ? 8.401 -1.158 -4.413 1.00 90.31 291 LEU A O 1
ATOM 2426 N N . SER A 1 292 ? 6.243 -0.778 -4.833 1.00 86.88 292 SER A N 1
ATOM 2427 C CA . SER A 1 292 ? 6.480 0.457 -5.585 1.00 86.88 292 SER A CA 1
ATOM 2428 C C . SER A 1 292 ? 7.101 1.542 -4.703 1.00 86.88 292 SER A C 1
ATOM 2430 O O . SER A 1 292 ? 8.145 2.114 -5.023 1.00 86.88 292 SER A O 1
ATOM 2432 N N . ASN A 1 293 ? 6.534 1.770 -3.517 1.00 85.19 293 ASN A N 1
ATOM 2433 C CA . ASN A 1 293 ? 7.017 2.820 -2.626 1.00 85.19 293 ASN A CA 1
ATOM 2434 C C . ASN A 1 293 ? 8.387 2.515 -2.004 1.00 85.19 293 ASN A C 1
ATOM 2436 O O . ASN A 1 293 ? 9.203 3.427 -1.862 1.00 85.19 293 ASN A O 1
ATOM 2440 N N . SER A 1 294 ? 8.641 1.263 -1.624 1.00 85.31 294 SER A N 1
ATOM 2441 C CA . SER A 1 294 ? 9.788 0.896 -0.780 1.00 85.31 294 SER A CA 1
ATOM 2442 C C . SER A 1 294 ? 10.745 -0.114 -1.410 1.00 85.31 294 SER A C 1
ATOM 2444 O O . SER A 1 294 ? 11.894 -0.192 -0.977 1.00 85.31 294 SER A O 1
ATOM 2446 N N . GLY A 1 295 ? 10.313 -0.869 -2.419 1.00 86.75 295 GLY A N 1
ATOM 2447 C CA . GLY A 1 295 ? 11.150 -1.854 -3.101 1.00 86.75 295 GLY A CA 1
ATOM 2448 C C . GLY A 1 295 ? 12.281 -1.193 -3.879 1.00 86.75 295 GLY A C 1
ATOM 2449 O O . GLY A 1 295 ? 12.107 -0.118 -4.458 1.00 86.75 295 GLY A O 1
ATOM 2450 N N . PHE A 1 296 ? 13.453 -1.830 -3.865 1.00 89.31 296 PHE A N 1
ATOM 2451 C CA . PHE A 1 296 ? 14.672 -1.354 -4.527 1.00 89.31 296 PHE A CA 1
ATOM 2452 C C . PHE A 1 296 ? 15.160 0.041 -4.089 1.00 89.31 296 PHE A C 1
ATOM 2454 O O . PHE A 1 296 ? 16.025 0.640 -4.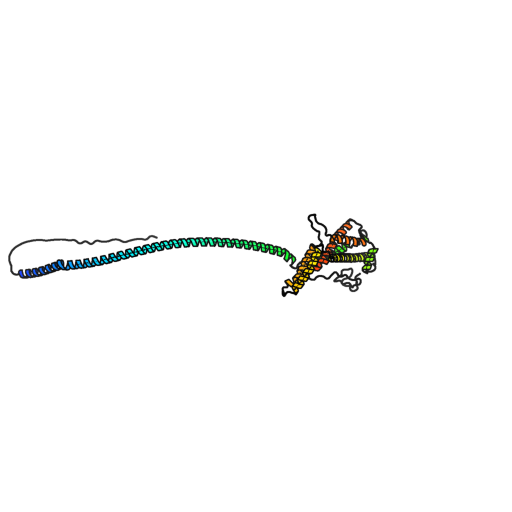733 1.00 89.31 296 PHE A O 1
ATOM 2461 N N . THR A 1 297 ? 14.634 0.575 -2.982 1.00 87.62 297 THR A N 1
ATOM 2462 C CA . THR A 1 297 ? 15.138 1.812 -2.376 1.00 87.62 297 THR A CA 1
ATOM 2463 C C . THR A 1 297 ? 16.442 1.558 -1.611 1.00 87.62 297 THR A C 1
ATOM 2465 O O . THR A 1 297 ? 16.904 0.423 -1.474 1.00 87.62 297 THR A O 1
ATOM 2468 N N . SER A 1 298 ? 17.094 2.624 -1.144 1.00 85.50 298 SER A N 1
ATOM 2469 C CA . SER A 1 298 ? 18.359 2.509 -0.415 1.00 85.50 298 SER A CA 1
ATOM 2470 C C . SER A 1 298 ? 18.224 1.657 0.853 1.00 85.50 298 SER A C 1
ATOM 2472 O O . SER A 1 298 ? 17.299 1.831 1.645 1.00 85.50 298 SER A O 1
ATOM 2474 N N . ILE A 1 299 ? 19.197 0.777 1.082 1.00 85.50 299 ILE A N 1
ATOM 2475 C CA . ILE A 1 299 ? 19.223 -0.152 2.211 1.00 85.50 299 ILE A CA 1
ATOM 2476 C C . ILE A 1 299 ? 19.783 0.571 3.436 1.00 85.50 299 ILE A C 1
ATOM 2478 O O . ILE A 1 299 ? 20.926 1.033 3.433 1.00 85.50 299 ILE A O 1
ATOM 2482 N N . VAL A 1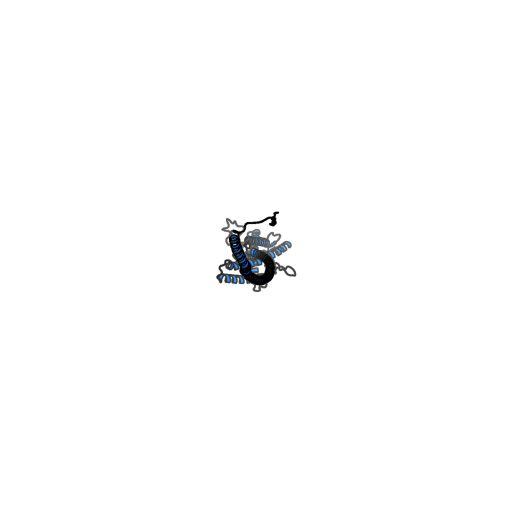 300 ? 18.986 0.656 4.499 1.00 86.38 300 VAL A N 1
ATOM 2483 C CA . VAL A 1 300 ? 19.404 1.242 5.778 1.00 86.38 300 VAL A CA 1
ATOM 2484 C C . VAL A 1 300 ? 20.049 0.162 6.641 1.00 86.38 300 VAL A C 1
ATOM 2486 O O . VAL A 1 300 ? 19.448 -0.875 6.910 1.00 86.38 300 VAL A O 1
ATOM 2489 N N . SER A 1 301 ? 21.274 0.411 7.099 1.00 81.56 301 SER A N 1
ATOM 2490 C CA . SER A 1 301 ? 22.003 -0.464 8.018 1.00 81.56 301 SER A CA 1
ATOM 2491 C C . SER A 1 301 ? 22.543 0.333 9.212 1.00 81.56 301 SER A C 1
ATOM 2493 O O . SER A 1 301 ? 22.685 1.554 9.115 1.00 81.56 301 SER A O 1
ATOM 2495 N N . PRO A 1 302 ? 22.940 -0.323 10.320 1.00 79.38 302 PRO A N 1
ATOM 2496 C CA . PRO A 1 302 ? 23.584 0.362 11.446 1.00 79.38 302 PRO A CA 1
ATOM 2497 C C . PRO A 1 302 ? 24.866 1.123 11.066 1.00 79.38 302 PRO A C 1
ATOM 2499 O O . PRO A 1 302 ? 25.295 2.008 11.797 1.00 79.38 302 PRO A O 1
ATOM 2502 N N . LYS A 1 303 ? 25.484 0.779 9.927 1.00 78.50 303 LYS A N 1
ATOM 2503 C CA . LYS A 1 303 ? 26.711 1.398 9.404 1.00 78.50 303 LYS A CA 1
ATOM 2504 C C . LYS A 1 303 ? 26.436 2.548 8.423 1.00 78.50 303 LYS A C 1
ATOM 2506 O O . LYS A 1 303 ? 27.382 3.127 7.900 1.00 78.50 303 LYS A O 1
ATOM 2511 N N . GLY A 1 304 ? 25.166 2.866 8.164 1.00 84.06 304 GLY A N 1
ATOM 2512 C CA . GLY A 1 304 ? 24.730 3.892 7.218 1.00 84.06 304 GLY A CA 1
ATOM 2513 C C . GLY A 1 304 ? 23.808 3.353 6.123 1.00 84.06 304 GLY A C 1
ATOM 2514 O O . GLY A 1 304 ? 23.381 2.194 6.145 1.00 84.06 304 GLY A O 1
ATOM 2515 N N . THR A 1 305 ? 23.506 4.219 5.159 1.00 88.0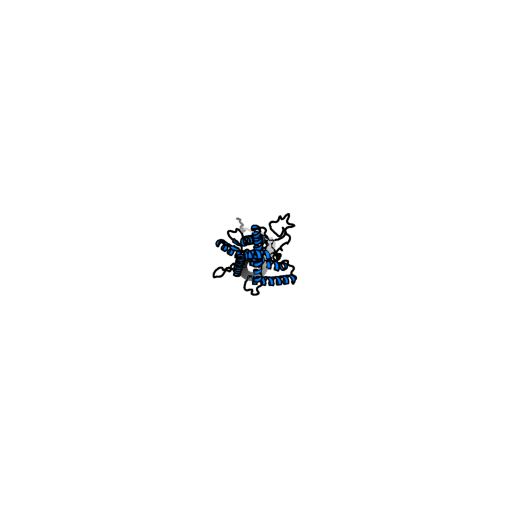6 305 THR A N 1
ATOM 2516 C CA . THR A 1 305 ? 22.602 3.941 4.037 1.00 88.06 305 THR A CA 1
ATOM 2517 C C . THR A 1 305 ? 23.403 3.564 2.793 1.00 88.06 305 THR A C 1
ATOM 2519 O O . THR A 1 305 ? 24.253 4.334 2.350 1.00 88.06 305 THR A O 1
ATOM 2522 N N . ALA A 1 306 ? 23.123 2.396 2.217 1.00 86.50 306 ALA A N 1
ATOM 2523 C CA . ALA A 1 306 ? 23.762 1.896 1.002 1.00 86.50 306 ALA A CA 1
ATOM 2524 C C . ALA A 1 306 ? 22.788 1.904 -0.185 1.00 86.50 306 ALA A C 1
ATOM 2526 O O . ALA A 1 306 ? 21.577 1.762 -0.013 1.00 86.50 306 ALA A O 1
ATOM 2527 N N . LYS A 1 307 ? 23.310 2.053 -1.407 1.00 86.94 307 LYS A N 1
ATOM 2528 C CA . LYS A 1 307 ? 22.506 1.877 -2.625 1.00 86.94 307 LYS A CA 1
ATOM 2529 C C . LYS A 1 307 ? 22.062 0.422 -2.751 1.00 86.94 307 LYS A C 1
ATOM 2531 O O . LYS A 1 307 ? 22.794 -0.489 -2.368 1.00 86.94 307 LYS A O 1
ATOM 2536 N N . HIS A 1 308 ? 20.885 0.214 -3.329 1.00 90.62 308 HIS A N 1
ATOM 2537 C CA . HIS A 1 308 ? 20.420 -1.127 -3.639 1.00 90.62 308 HIS A CA 1
ATOM 2538 C C . HIS A 1 308 ? 21.356 -1.789 -4.677 1.00 90.62 308 HIS A C 1
ATOM 2540 O O . HIS A 1 308 ? 21.626 -1.163 -5.712 1.00 90.62 308 HIS A O 1
ATOM 2546 N N . PRO A 1 309 ? 21.854 -3.022 -4.448 1.00 90.50 309 PRO A N 1
ATOM 2547 C CA . PRO A 1 309 ? 22.798 -3.684 -5.352 1.00 90.50 309 PRO A CA 1
ATOM 2548 C C . PRO A 1 309 ? 22.268 -3.789 -6.782 1.00 90.50 309 PRO A C 1
ATOM 2550 O O . PRO A 1 309 ? 22.928 -3.337 -7.714 1.00 90.50 309 PRO A O 1
ATOM 2553 N N . PHE A 1 310 ? 21.026 -4.253 -6.942 1.00 91.94 310 PHE A N 1
ATOM 2554 C CA . PHE A 1 310 ? 20.410 -4.392 -8.261 1.00 91.94 310 PHE A CA 1
ATOM 2555 C C . PHE A 1 310 ? 20.196 -3.055 -8.996 1.00 91.94 310 PHE A C 1
ATOM 2557 O O . PHE A 1 310 ? 20.318 -2.988 -10.215 1.00 91.94 310 PHE A O 1
ATOM 2564 N N . ILE A 1 311 ? 19.948 -1.953 -8.275 1.00 93.12 311 ILE A N 1
ATOM 2565 C CA . ILE A 1 311 ? 19.853 -0.626 -8.908 1.00 93.12 311 ILE A CA 1
ATOM 2566 C C . ILE A 1 311 ? 21.225 -0.161 -9.395 1.00 93.12 311 ILE A C 1
ATOM 2568 O O . ILE A 1 311 ? 21.312 0.467 -10.446 1.00 93.12 311 ILE A O 1
ATOM 2572 N N . SER A 1 312 ? 22.293 -0.485 -8.664 1.00 92.50 312 SER A N 1
ATOM 2573 C CA . SER A 1 312 ? 23.661 -0.210 -9.119 1.00 92.50 312 SER A CA 1
ATOM 2574 C C . SER A 1 312 ? 23.997 -1.017 -10.382 1.00 92.50 312 SER A C 1
ATOM 2576 O O . SER A 1 312 ? 24.525 -0.449 -11.332 1.00 92.50 312 SER A O 1
ATOM 2578 N N . GLU A 1 313 ? 23.603 -2.294 -10.440 1.00 93.25 313 GLU A N 1
ATOM 2579 C CA . GLU A 1 313 ? 23.755 -3.150 -11.631 1.00 93.25 313 GLU A CA 1
ATOM 2580 C C . GLU A 1 313 ? 23.024 -2.562 -12.853 1.00 93.25 313 GLU A C 1
ATOM 2582 O O . GLU A 1 313 ? 23.607 -2.428 -13.929 1.00 93.25 313 GLU A O 1
ATOM 2587 N N . LEU A 1 314 ? 21.764 -2.142 -12.690 1.00 94.19 314 LEU A N 1
ATOM 2588 C CA . LEU A 1 314 ? 20.997 -1.508 -13.769 1.00 94.19 314 LEU A CA 1
ATOM 2589 C C . LEU A 1 314 ? 21.569 -0.149 -14.187 1.00 94.19 314 LEU A C 1
ATOM 2591 O O . LEU A 1 314 ? 21.587 0.178 -15.374 1.00 94.19 314 LEU A O 1
ATOM 2595 N N . GLN A 1 315 ? 22.062 0.635 -13.226 1.00 94.94 315 GLN A N 1
ATOM 2596 C CA . GLN A 1 315 ? 22.733 1.901 -13.499 1.00 94.94 315 GLN A CA 1
ATOM 2597 C C . GLN A 1 315 ? 23.949 1.677 -14.412 1.00 94.94 315 GLN A C 1
ATOM 2599 O O . GLN A 1 315 ? 24.088 2.371 -15.421 1.00 94.94 315 GLN A O 1
ATOM 2604 N N . GLU A 1 316 ? 24.803 0.704 -14.089 1.00 93.94 316 GLU A N 1
ATOM 2605 C CA . GLU A 1 316 ? 25.971 0.338 -14.899 1.00 93.94 316 GLU A CA 1
ATOM 2606 C C . GLU A 1 316 ? 25.568 -0.164 -16.289 1.00 93.94 316 GLU A C 1
ATOM 2608 O O . GLU A 1 316 ? 26.118 0.308 -17.288 1.00 93.94 316 GLU A O 1
ATOM 2613 N N . LEU A 1 317 ? 24.555 -1.035 -16.368 1.00 94.25 317 LEU A N 1
ATOM 2614 C CA . LEU A 1 317 ? 24.006 -1.534 -17.630 1.00 94.25 317 LEU A CA 1
ATOM 2615 C C . LEU A 1 317 ? 23.553 -0.389 -18.544 1.00 94.25 317 LEU A C 1
ATOM 2617 O O . LEU A 1 317 ? 23.923 -0.358 -19.717 1.00 94.25 317 LEU A O 1
ATOM 2621 N N . LEU A 1 318 ? 22.770 0.561 -18.028 1.00 94.44 318 LEU A N 1
ATOM 2622 C CA . LEU A 1 318 ? 22.258 1.693 -18.804 1.00 94.44 318 LEU A CA 1
ATOM 2623 C C . LEU A 1 318 ? 23.374 2.605 -19.313 1.00 94.44 318 LEU A C 1
ATOM 2625 O O . LEU A 1 318 ? 23.335 3.053 -20.461 1.00 94.44 318 LEU A O 1
ATOM 2629 N N . ILE A 1 319 ? 24.371 2.883 -18.468 1.00 93.50 319 ILE A N 1
ATOM 2630 C CA . ILE A 1 319 ? 25.521 3.709 -18.845 1.00 93.50 319 ILE A CA 1
ATOM 2631 C C . ILE A 1 319 ? 26.320 3.008 -19.946 1.00 93.50 319 ILE A C 1
ATOM 2633 O O . ILE A 1 319 ? 26.606 3.634 -20.968 1.00 93.50 319 ILE A O 1
ATOM 2637 N N . ALA A 1 320 ? 26.634 1.721 -19.771 1.00 92.62 320 ALA A N 1
ATOM 2638 C CA . ALA A 1 320 ? 27.363 0.925 -20.755 1.00 92.62 320 ALA A CA 1
ATOM 2639 C C . ALA A 1 320 ? 26.609 0.880 -22.090 1.00 92.62 320 ALA A C 1
ATOM 2641 O O . ALA A 1 320 ? 27.157 1.265 -23.119 1.00 92.62 320 ALA A O 1
ATOM 2642 N N . THR A 1 321 ? 25.312 0.561 -22.036 1.00 91.94 321 THR A N 1
ATOM 2643 C CA . THR A 1 321 ? 24.413 0.540 -23.198 1.00 91.94 321 THR A CA 1
ATOM 2644 C C . THR A 1 321 ? 24.463 1.857 -23.971 1.00 91.94 321 THR A C 1
ATOM 2646 O O . THR A 1 321 ? 24.560 1.855 -25.190 1.00 91.94 321 THR A O 1
ATOM 2649 N N . MET A 1 322 ? 24.419 3.006 -23.289 1.00 92.19 322 MET A N 1
ATOM 2650 C CA . MET A 1 322 ? 24.474 4.306 -23.967 1.00 92.19 322 MET A CA 1
ATOM 2651 C C . MET A 1 322 ? 25.859 4.672 -24.493 1.00 92.19 322 MET A C 1
ATOM 2653 O O . MET A 1 322 ? 25.958 5.395 -25.488 1.00 92.19 322 MET A O 1
ATOM 2657 N N . SER A 1 323 ? 26.912 4.179 -23.846 1.00 91.62 323 SER A N 1
ATOM 2658 C CA . SER A 1 323 ? 28.299 4.439 -24.239 1.00 91.62 323 SER A CA 1
ATOM 2659 C C . SER A 1 323 ? 28.634 3.794 -25.586 1.00 91.62 323 SER A C 1
ATOM 2661 O O . SER A 1 323 ? 29.454 4.331 -26.327 1.00 91.62 323 SER A O 1
ATOM 2663 N N . ASP A 1 324 ? 27.927 2.723 -25.957 1.00 92.25 324 ASP A N 1
ATOM 2664 C CA . ASP A 1 324 ? 28.041 2.086 -27.273 1.00 92.25 324 ASP A CA 1
ATOM 2665 C C . ASP A 1 324 ? 27.537 2.971 -28.423 1.00 92.25 324 ASP A C 1
ATOM 2667 O O . ASP A 1 324 ? 27.958 2.796 -29.567 1.00 92.25 324 ASP A O 1
ATOM 2671 N N . PHE A 1 325 ? 26.652 3.934 -28.150 1.00 91.69 325 PHE A N 1
ATOM 2672 C CA . PHE A 1 325 ? 26.050 4.786 -29.183 1.00 91.69 325 PHE A CA 1
ATOM 2673 C C . PHE A 1 325 ? 26.552 6.226 -29.147 1.00 91.69 325 PHE A C 1
ATOM 2675 O O . PHE A 1 325 ? 26.544 6.905 -30.179 1.00 91.69 325 PHE A O 1
ATOM 2682 N N . ARG A 1 326 ? 26.980 6.721 -27.979 1.00 90.25 326 ARG A N 1
ATOM 2683 C CA . ARG A 1 326 ? 27.470 8.093 -27.831 1.00 90.25 326 ARG A CA 1
ATOM 2684 C C . ARG A 1 326 ? 28.579 8.226 -26.792 1.00 90.25 326 ARG A C 1
ATOM 2686 O O . ARG A 1 326 ? 28.557 7.588 -25.748 1.00 90.25 326 ARG A O 1
ATOM 2693 N N . ILE A 1 327 ? 29.459 9.195 -27.025 1.00 89.31 327 ILE A N 1
ATOM 2694 C CA . ILE A 1 327 ? 30.436 9.686 -26.050 1.00 89.31 327 ILE A CA 1
ATOM 2695 C C . ILE A 1 327 ? 29.981 11.061 -25.556 1.00 89.31 327 ILE A C 1
ATOM 2697 O O . ILE A 1 327 ? 29.738 11.968 -26.361 1.00 89.31 327 ILE A O 1
ATOM 2701 N N . VAL A 1 328 ? 29.865 11.214 -24.235 1.00 89.19 328 VAL A N 1
ATOM 2702 C CA . VAL A 1 328 ? 29.558 12.490 -23.570 1.00 89.19 328 VAL A CA 1
ATOM 2703 C C . VAL A 1 328 ? 30.867 13.242 -23.343 1.00 89.19 328 VAL A C 1
ATOM 2705 O O . VAL A 1 328 ? 31.771 12.719 -22.704 1.00 89.19 328 VAL A O 1
ATOM 2708 N N . LYS A 1 329 ? 30.993 14.459 -23.883 1.00 86.50 329 LYS A N 1
ATOM 2709 C CA . LYS A 1 329 ? 32.252 15.228 -23.815 1.00 86.50 329 LYS A CA 1
ATOM 2710 C C . LYS A 1 329 ? 32.432 16.004 -22.507 1.00 86.50 329 LYS A C 1
ATOM 2712 O O . LYS A 1 329 ? 33.559 16.304 -22.135 1.00 86.50 329 LYS A O 1
ATOM 2717 N N . ASP A 1 330 ? 31.331 16.369 -21.853 1.00 86.69 330 ASP A N 1
ATOM 2718 C CA . ASP A 1 330 ? 31.323 17.163 -20.620 1.00 86.69 330 ASP A CA 1
ATOM 2719 C C . ASP A 1 330 ? 31.233 16.248 -19.377 1.00 86.69 330 ASP A C 1
ATOM 2721 O O . ASP A 1 330 ? 30.196 15.598 -19.186 1.00 86.69 330 ASP A O 1
ATOM 2725 N N . PRO A 1 331 ? 32.259 16.224 -18.499 1.00 86.06 331 PRO A N 1
ATOM 2726 C CA . PRO A 1 331 ? 32.263 15.409 -17.281 1.00 86.06 331 PRO A CA 1
ATOM 2727 C C . PRO A 1 331 ? 31.115 15.724 -16.309 1.00 86.06 331 PRO A C 1
ATOM 2729 O O . PRO A 1 331 ? 30.615 14.832 -15.618 1.00 86.06 331 PRO A O 1
ATOM 2732 N N . ASN A 1 332 ? 30.656 16.980 -16.251 1.00 87.75 332 ASN A N 1
ATOM 2733 C CA . ASN A 1 332 ? 29.542 17.359 -15.378 1.00 87.75 332 ASN A CA 1
ATOM 2734 C C . ASN A 1 332 ? 28.228 16.749 -15.877 1.00 87.75 332 ASN A C 1
ATOM 2736 O O . ASN A 1 332 ? 27.431 16.246 -15.082 1.00 87.75 332 ASN A O 1
ATOM 2740 N N . LYS A 1 333 ? 28.022 16.736 -17.199 1.00 85.69 333 LYS A N 1
ATOM 2741 C CA . LYS A 1 333 ? 26.865 16.073 -17.819 1.00 85.69 333 LYS A CA 1
ATOM 2742 C C . LYS A 1 333 ? 26.932 14.566 -17.668 1.00 85.69 333 LYS A C 1
ATOM 2744 O O . LYS A 1 333 ? 25.906 13.948 -17.406 1.00 85.69 333 LYS A O 1
ATOM 2749 N N . GLU A 1 334 ? 28.120 13.980 -17.775 1.00 86.75 334 GLU A N 1
ATOM 2750 C CA . GLU A 1 334 ? 28.309 12.552 -17.531 1.00 86.75 334 GLU A CA 1
ATOM 2751 C C . GLU A 1 334 ? 27.814 12.163 -16.130 1.00 86.75 334 GLU A C 1
ATOM 2753 O O . GLU A 1 334 ? 27.035 11.221 -15.997 1.00 86.75 334 GLU A O 1
ATOM 2758 N N . LYS A 1 335 ? 28.163 12.936 -15.092 1.00 88.44 335 LYS A N 1
ATOM 2759 C CA . LYS A 1 335 ? 27.660 12.710 -13.727 1.00 88.44 335 LYS A CA 1
ATOM 2760 C C . LYS A 1 335 ? 26.130 12.796 -13.638 1.00 88.44 335 LYS A C 1
ATOM 2762 O O . LYS A 1 335 ? 25.515 11.919 -13.037 1.00 88.44 335 LYS A O 1
ATOM 2767 N N . ILE A 1 336 ? 25.516 13.796 -14.276 1.00 89.06 336 ILE A N 1
ATOM 2768 C CA . ILE A 1 336 ? 24.049 13.939 -14.326 1.00 89.06 336 ILE A CA 1
ATOM 2769 C C . ILE A 1 336 ? 23.403 12.710 -14.979 1.00 89.06 336 ILE A C 1
ATOM 2771 O O . ILE A 1 336 ? 22.415 12.193 -14.461 1.00 89.06 336 ILE A O 1
ATOM 2775 N N . PHE A 1 337 ? 23.968 12.204 -16.080 1.00 89.38 337 PHE A N 1
ATOM 2776 C CA . PHE A 1 337 ? 23.468 10.988 -16.725 1.00 89.38 337 PHE A CA 1
ATOM 2777 C C . PHE A 1 337 ? 23.627 9.753 -15.835 1.00 89.38 337 PHE A C 1
ATOM 2779 O O . PHE A 1 337 ? 22.726 8.919 -15.814 1.00 89.38 337 PHE A O 1
ATOM 2786 N N . LYS A 1 338 ? 24.710 9.643 -15.055 1.00 89.50 338 LYS A N 1
ATOM 2787 C CA . LYS A 1 338 ? 24.865 8.546 -14.086 1.00 89.50 338 LYS A CA 1
ATOM 2788 C C . LYS A 1 338 ? 23.752 8.573 -13.042 1.00 89.50 338 LYS A C 1
ATOM 2790 O O . LYS A 1 338 ? 23.114 7.545 -12.828 1.00 89.50 338 LYS A O 1
ATOM 2795 N N . ASP A 1 339 ? 23.487 9.721 -12.426 1.00 89.00 339 ASP A N 1
ATOM 2796 C CA . ASP A 1 339 ? 22.422 9.845 -11.422 1.00 89.00 339 ASP A CA 1
ATOM 2797 C C . ASP A 1 339 ? 21.030 9.616 -12.041 1.00 89.00 339 ASP A C 1
ATOM 2799 O O . ASP A 1 339 ? 20.176 8.946 -11.453 1.00 89.00 339 ASP A O 1
ATOM 2803 N N . MET A 1 340 ? 20.824 10.088 -13.275 1.00 92.62 340 MET A N 1
ATOM 2804 C CA . MET A 1 340 ? 19.603 9.848 -14.044 1.00 92.62 340 MET A CA 1
ATOM 2805 C C . MET A 1 340 ? 19.401 8.368 -14.379 1.00 92.62 340 MET A C 1
ATOM 2807 O O . MET A 1 340 ? 18.270 7.907 -14.308 1.00 92.62 340 MET A O 1
ATOM 2811 N N . ALA A 1 341 ? 20.457 7.610 -14.687 1.00 93.88 341 ALA A N 1
ATOM 2812 C CA . ALA A 1 341 ? 20.359 6.177 -14.970 1.00 93.88 341 ALA A CA 1
ATOM 2813 C C . ALA A 1 341 ? 19.844 5.385 -13.757 1.00 93.88 341 ALA A C 1
ATOM 2815 O O . ALA A 1 341 ? 18.986 4.515 -13.907 1.00 93.88 341 ALA A O 1
ATOM 2816 N N . ALA A 1 342 ? 20.296 5.722 -12.544 1.00 92.25 342 ALA A N 1
ATOM 2817 C CA . ALA A 1 342 ? 19.783 5.098 -11.322 1.00 92.25 342 ALA A CA 1
ATOM 2818 C C . ALA A 1 342 ? 18.292 5.407 -11.113 1.00 92.25 342 ALA A C 1
ATOM 2820 O O . ALA A 1 342 ? 17.502 4.504 -10.835 1.00 92.25 342 ALA A O 1
ATOM 2821 N N . LYS A 1 343 ? 17.895 6.674 -11.296 1.00 92.69 343 LYS A N 1
ATOM 2822 C CA . LYS A 1 343 ? 16.489 7.086 -11.193 1.00 92.69 343 LYS A CA 1
ATOM 2823 C C . LYS A 1 343 ? 15.618 6.414 -12.259 1.00 92.69 343 LYS A C 1
ATOM 2825 O O . LYS A 1 343 ? 14.576 5.866 -11.929 1.00 92.69 343 LYS A O 1
ATOM 2830 N N . LEU A 1 344 ? 16.078 6.400 -13.508 1.00 94.81 344 LEU A N 1
ATOM 2831 C CA . LEU A 1 344 ? 15.388 5.780 -14.637 1.00 94.81 344 LEU A CA 1
ATOM 2832 C C . LEU A 1 344 ? 15.177 4.279 -14.406 1.00 94.81 344 LEU A C 1
ATOM 2834 O O . LEU A 1 344 ? 14.094 3.768 -14.667 1.00 94.81 344 LEU A O 1
ATOM 2838 N N . SER A 1 345 ? 16.181 3.588 -13.859 1.00 94.50 345 SER A N 1
ATOM 2839 C CA . SER A 1 345 ? 16.075 2.170 -13.488 1.00 94.50 345 SER A CA 1
ATOM 2840 C C . SER A 1 345 ? 14.960 1.933 -12.469 1.00 94.50 345 SER A C 1
ATOM 2842 O O . SER A 1 345 ? 14.152 1.020 -12.636 1.00 94.50 345 SER A O 1
ATOM 2844 N N . LEU A 1 346 ? 14.890 2.775 -11.433 1.00 92.81 346 LEU A N 1
ATOM 2845 C CA . LEU A 1 346 ? 13.860 2.681 -10.402 1.00 92.81 346 LEU A CA 1
ATOM 2846 C C . LEU A 1 346 ? 12.465 2.985 -10.964 1.00 92.81 346 LEU A C 1
ATOM 2848 O O . LEU A 1 346 ? 11.532 2.238 -10.681 1.00 92.81 346 LEU A O 1
ATOM 2852 N N . ASP A 1 347 ? 12.330 4.031 -11.783 1.00 94.12 347 ASP A N 1
ATOM 2853 C CA . ASP A 1 347 ? 11.062 4.408 -12.420 1.00 94.12 347 ASP A CA 1
ATOM 2854 C C . ASP A 1 347 ? 10.549 3.274 -13.336 1.00 94.12 347 ASP A C 1
ATOM 2856 O O . ASP A 1 347 ? 9.370 2.925 -13.287 1.00 94.12 347 ASP A O 1
ATOM 2860 N N . ILE A 1 348 ? 11.434 2.630 -14.115 1.00 94.94 348 ILE A N 1
ATOM 2861 C CA . ILE A 1 348 ? 11.085 1.475 -14.963 1.00 94.94 348 ILE A CA 1
ATOM 2862 C C . ILE A 1 348 ? 10.612 0.288 -14.113 1.00 94.94 348 ILE A C 1
ATOM 2864 O O . ILE A 1 348 ? 9.598 -0.329 -14.441 1.00 94.94 348 ILE A O 1
ATOM 2868 N N . ILE A 1 349 ? 11.313 -0.041 -13.022 1.00 94.12 349 ILE A N 1
ATOM 2869 C CA . ILE A 1 349 ? 10.888 -1.123 -12.123 1.00 94.12 349 ILE A CA 1
ATOM 2870 C C . ILE A 1 349 ? 9.509 -0.814 -11.537 1.00 94.12 349 ILE A C 1
ATOM 2872 O O . ILE A 1 349 ? 8.608 -1.648 -11.627 1.00 94.12 349 ILE A O 1
ATOM 2876 N N . ARG A 1 350 ? 9.340 0.378 -10.957 1.00 93.00 350 ARG A N 1
ATOM 2877 C CA . ARG A 1 350 ? 8.094 0.799 -10.310 1.00 93.00 350 ARG A CA 1
ATOM 2878 C C . ARG A 1 350 ? 6.912 0.671 -11.253 1.00 93.00 350 ARG A C 1
ATOM 2880 O O . ARG A 1 350 ? 6.012 -0.116 -10.974 1.00 93.00 350 ARG A O 1
ATOM 2887 N N . ILE A 1 351 ? 6.994 1.312 -12.416 1.00 92.50 351 ILE A N 1
ATOM 2888 C CA . ILE A 1 351 ? 5.890 1.344 -13.372 1.00 92.50 351 ILE A CA 1
ATOM 2889 C C . ILE A 1 351 ? 5.599 -0.065 -13.898 1.00 92.50 351 ILE A C 1
ATOM 2891 O O . ILE A 1 351 ? 4.501 -0.589 -13.706 1.00 92.50 351 ILE A O 1
ATOM 2895 N N . PHE A 1 352 ? 6.581 -0.717 -14.528 1.00 92.94 352 PHE A N 1
ATOM 2896 C CA . PHE A 1 352 ? 6.318 -1.931 -15.306 1.00 92.94 352 PHE A CA 1
ATOM 2897 C C . PHE A 1 352 ? 6.186 -3.202 -14.468 1.00 92.94 352 PHE A C 1
ATOM 2899 O O . PHE A 1 352 ? 5.537 -4.154 -14.906 1.00 92.94 352 PHE A O 1
ATOM 2906 N N . PHE A 1 353 ? 6.783 -3.249 -13.275 1.00 91.75 353 PHE A N 1
ATOM 2907 C CA . PHE A 1 353 ? 6.792 -4.461 -12.456 1.00 91.75 353 PHE A CA 1
ATOM 2908 C C . PHE A 1 353 ? 5.868 -4.383 -11.245 1.00 91.75 353 PHE A C 1
ATOM 2910 O O . PHE A 1 353 ? 5.466 -5.449 -10.763 1.00 91.75 353 PHE A O 1
ATOM 2917 N N . PHE A 1 354 ? 5.492 -3.180 -10.793 1.00 91.44 354 PHE A N 1
ATOM 2918 C CA . PHE A 1 354 ? 4.661 -2.981 -9.605 1.00 91.44 354 PHE A CA 1
ATOM 2919 C C . PHE A 1 354 ? 3.365 -2.211 -9.894 1.00 91.44 354 PHE A C 1
ATOM 2921 O O . PHE A 1 354 ? 2.289 -2.782 -9.718 1.00 91.44 354 PHE A O 1
ATOM 2928 N N . ASP A 1 355 ? 3.429 -0.974 -10.382 1.00 89.38 355 ASP A N 1
ATOM 2929 C CA . ASP A 1 355 ? 2.264 -0.083 -10.478 1.00 89.38 355 ASP A CA 1
ATOM 2930 C C . ASP A 1 355 ? 1.207 -0.603 -11.460 1.00 89.38 355 ASP A C 1
ATOM 2932 O O . ASP A 1 355 ? 0.014 -0.601 -11.146 1.00 89.38 355 ASP A O 1
ATOM 2936 N N . LEU A 1 356 ? 1.628 -1.158 -12.604 1.00 89.56 356 LEU A N 1
ATOM 2937 C CA . LEU A 1 356 ? 0.720 -1.822 -13.551 1.00 89.56 356 LEU A CA 1
ATOM 2938 C C . LEU A 1 356 ? 0.011 -3.048 -12.944 1.00 89.56 356 LEU A C 1
ATOM 2940 O O . LEU A 1 356 ? -1.120 -3.363 -13.317 1.00 89.56 356 LEU A O 1
ATOM 2944 N N . LYS A 1 357 ? 0.637 -3.730 -11.976 1.00 88.31 357 LYS A N 1
ATOM 2945 C CA . LYS A 1 357 ? 0.043 -4.878 -11.261 1.00 88.31 357 LYS A CA 1
ATOM 2946 C C . LYS A 1 357 ? -0.834 -4.460 -10.079 1.00 88.31 357 LYS A C 1
ATOM 2948 O O . LYS A 1 357 ? -1.650 -5.260 -9.609 1.00 88.31 357 LYS A O 1
ATOM 2953 N N . ALA A 1 358 ? -0.671 -3.226 -9.604 1.00 86.62 358 ALA A N 1
ATOM 2954 C CA . ALA A 1 358 ? -1.499 -2.615 -8.572 1.00 86.62 358 ALA A CA 1
ATOM 2955 C C . ALA A 1 358 ? -2.824 -2.046 -9.116 1.00 86.62 358 ALA A C 1
ATOM 2957 O O . ALA A 1 358 ? -3.714 -1.695 -8.341 1.00 86.62 358 ALA A O 1
ATOM 2958 N N . GLN A 1 359 ? -2.999 -1.998 -10.437 1.00 82.38 359 GLN A N 1
ATOM 2959 C CA . GLN A 1 359 ? -4.275 -1.653 -11.059 1.00 82.38 359 GLN A CA 1
ATOM 2960 C C . GLN A 1 359 ? -5.356 -2.705 -10.741 1.00 82.38 359 GLN A C 1
ATOM 2962 O O . GLN A 1 359 ? -5.056 -3.883 -10.509 1.00 82.38 359 GLN A O 1
ATOM 2967 N N . GLU A 1 360 ? -6.623 -2.277 -10.683 1.00 76.50 360 GLU A N 1
ATOM 2968 C CA . GLU A 1 360 ? -7.767 -3.166 -10.402 1.00 76.50 360 GLU A CA 1
ATOM 2969 C C . GLU A 1 360 ? -7.869 -4.273 -11.460 1.00 76.50 360 GLU A C 1
ATOM 2971 O O . GLU A 1 360 ? -7.865 -5.465 -11.132 1.00 76.50 360 GLU A O 1
ATOM 2976 N N . GLN A 1 361 ? -7.833 -3.871 -12.730 1.00 81.19 361 GLN A N 1
ATOM 2977 C CA . GLN A 1 361 ? -7.515 -4.748 -13.848 1.00 81.19 361 GLN A CA 1
ATOM 2978 C C . GLN A 1 361 ? -6.013 -4.687 -14.089 1.00 81.19 361 GLN A C 1
ATOM 2980 O O . GLN A 1 361 ? -5.457 -3.605 -14.259 1.00 81.19 361 GLN A O 1
ATOM 2985 N N . ILE A 1 362 ? -5.352 -5.844 -14.068 1.00 82.94 362 ILE A N 1
ATOM 2986 C CA . ILE A 1 362 ? -3.920 -5.914 -14.360 1.00 82.94 362 ILE A CA 1
ATOM 2987 C C . ILE A 1 362 ? -3.731 -5.465 -15.806 1.00 82.94 362 ILE A C 1
ATOM 2989 O O . ILE A 1 362 ? -4.364 -6.022 -16.700 1.00 82.94 362 ILE A O 1
ATOM 2993 N N . ALA A 1 363 ? -2.878 -4.465 -16.017 1.00 83.31 363 ALA A N 1
ATOM 2994 C CA . ALA A 1 363 ? -2.561 -4.019 -17.363 1.00 83.31 363 ALA A CA 1
ATOM 2995 C C . ALA A 1 363 ? -1.796 -5.107 -18.125 1.00 83.31 363 ALA A C 1
ATOM 2997 O O . ALA A 1 363 ? -0.968 -5.825 -17.549 1.00 83.31 363 ALA A O 1
ATOM 2998 N N . ASP A 1 364 ? -2.051 -5.192 -19.427 1.00 81.00 364 ASP A N 1
ATOM 2999 C CA . ASP A 1 364 ? -1.295 -6.077 -20.299 1.00 81.00 364 ASP A CA 1
ATOM 3000 C C . ASP A 1 364 ? 0.192 -5.681 -20.341 1.00 81.00 364 ASP A C 1
ATOM 3002 O O . ASP A 1 364 ? 0.550 -4.517 -20.115 1.00 81.00 364 ASP A O 1
ATOM 3006 N N . PRO A 1 365 ? 1.089 -6.642 -20.628 1.00 78.44 365 PRO A N 1
ATOM 3007 C CA . PRO A 1 365 ? 2.497 -6.346 -20.833 1.00 78.44 365 PRO A CA 1
ATOM 3008 C C . PRO A 1 365 ? 2.709 -5.289 -21.929 1.00 78.44 365 PRO A C 1
ATOM 3010 O O . PRO A 1 365 ? 1.909 -5.202 -22.862 1.00 78.44 365 PRO A O 1
ATOM 3013 N N . PRO A 1 366 ? 3.821 -4.533 -21.883 1.00 82.25 366 PRO A N 1
ATOM 3014 C CA . PRO A 1 366 ? 4.126 -3.539 -22.905 1.00 82.25 366 PRO A CA 1
ATOM 3015 C C . PRO A 1 366 ? 4.159 -4.157 -24.305 1.00 82.25 366 PRO A C 1
ATOM 3017 O O . PRO A 1 366 ? 4.969 -5.047 -24.584 1.00 82.25 366 PRO A O 1
ATOM 3020 N N . ALA A 1 367 ? 3.298 -3.654 -25.187 1.00 84.81 367 ALA A N 1
ATOM 3021 C CA . ALA A 1 367 ? 3.298 -3.985 -26.602 1.00 84.81 367 ALA A CA 1
ATOM 3022 C C . ALA A 1 367 ? 4.141 -2.966 -27.377 1.00 84.81 367 ALA A C 1
ATOM 3024 O O . ALA A 1 367 ? 4.135 -1.770 -27.082 1.00 84.81 367 ALA A O 1
ATOM 3025 N N . TRP A 1 368 ? 4.871 -3.446 -28.379 1.00 87.44 368 TRP A N 1
ATOM 3026 C CA . TRP A 1 368 ? 5.655 -2.599 -29.270 1.00 87.44 368 TRP A CA 1
ATOM 3027 C C . TRP A 1 368 ? 4.979 -2.556 -30.627 1.00 87.44 368 TRP A C 1
ATOM 3029 O O . TRP A 1 368 ? 4.617 -3.601 -31.158 1.00 87.44 368 TRP A O 1
ATOM 3039 N N . PHE A 1 369 ? 4.866 -1.366 -31.205 1.00 87.25 369 PHE A N 1
ATOM 3040 C CA . PHE A 1 369 ? 4.406 -1.234 -32.578 1.00 87.25 369 PHE A CA 1
ATOM 3041 C C . PHE A 1 369 ? 5.501 -1.674 -33.553 1.00 87.25 369 PHE A C 1
ATOM 3043 O O . PHE A 1 369 ? 6.689 -1.358 -33.369 1.00 87.25 369 PHE A O 1
ATOM 3050 N N . ASP A 1 370 ? 5.078 -2.431 -34.561 1.00 85.44 370 ASP A N 1
ATOM 3051 C CA . ASP A 1 370 ? 5.930 -2.896 -35.646 1.00 85.44 370 ASP A CA 1
ATOM 3052 C C . ASP A 1 370 ? 6.186 -1.775 -36.653 1.00 85.44 370 ASP A C 1
ATOM 3054 O O . ASP A 1 370 ? 5.347 -0.901 -36.874 1.00 85.44 370 ASP A O 1
ATOM 3058 N N . CYS A 1 371 ? 7.355 -1.818 -37.290 1.00 84.81 371 CYS A N 1
ATOM 3059 C CA . CYS A 1 371 ? 7.653 -0.935 -38.411 1.00 84.81 371 CYS A CA 1
ATOM 3060 C C . CYS A 1 371 ? 6.636 -1.181 -39.539 1.00 84.81 371 CYS A C 1
ATOM 3062 O O . CYS A 1 371 ? 6.309 -2.330 -39.846 1.00 84.81 371 CYS A O 1
ATOM 3064 N N . ASN A 1 372 ? 6.163 -0.106 -40.166 1.00 85.44 372 ASN A N 1
ATOM 3065 C CA . ASN A 1 372 ? 5.091 -0.081 -41.166 1.00 85.44 372 ASN A CA 1
ATOM 3066 C C . ASN A 1 372 ? 3.677 -0.384 -40.635 1.00 85.44 372 ASN A C 1
ATOM 3068 O O . ASN A 1 372 ? 2.741 -0.488 -41.430 1.00 85.44 372 ASN A O 1
ATOM 3072 N N . ALA A 1 373 ? 3.482 -0.509 -39.317 1.00 88.31 373 ALA A N 1
ATOM 3073 C CA . ALA A 1 373 ? 2.138 -0.527 -38.748 1.00 88.31 373 ALA A CA 1
ATOM 3074 C C . ALA A 1 373 ? 1.459 0.833 -38.961 1.00 88.31 373 ALA A C 1
ATOM 3076 O O . ALA A 1 373 ? 2.115 1.873 -38.888 1.00 88.31 373 ALA A O 1
ATOM 3077 N N . ARG A 1 374 ? 0.143 0.831 -39.203 1.00 89.50 374 ARG A N 1
ATOM 3078 C CA . ARG A 1 374 ? -0.634 2.073 -39.320 1.00 89.50 374 ARG A CA 1
ATOM 3079 C C . ARG A 1 374 ? -0.594 2.850 -38.010 1.00 89.50 374 ARG A C 1
ATOM 3081 O O . ARG A 1 374 ? -0.723 2.257 -36.935 1.00 89.50 374 ARG A O 1
ATOM 3088 N N . VAL A 1 375 ? -0.443 4.165 -38.118 1.00 87.94 375 VAL A N 1
ATOM 3089 C CA . VAL A 1 375 ? -0.492 5.061 -36.966 1.00 87.94 375 VAL A CA 1
ATOM 3090 C C . VAL A 1 375 ? -1.889 5.039 -36.346 1.00 87.94 375 VAL A C 1
ATOM 3092 O O . VAL A 1 375 ? -2.899 5.072 -37.046 1.00 87.94 375 VAL A O 1
ATOM 3095 N N . ASN A 1 376 ? -1.940 4.968 -35.016 1.00 87.56 376 ASN A N 1
ATOM 3096 C CA . ASN A 1 376 ? -3.170 5.113 -34.248 1.00 87.56 376 ASN A CA 1
ATOM 3097 C C . ASN A 1 376 ? -3.051 6.353 -33.341 1.00 87.56 376 ASN A C 1
ATOM 3099 O O . ASN A 1 376 ? -2.288 6.295 -32.373 1.00 87.56 376 ASN A O 1
ATOM 3103 N N . PRO A 1 377 ? -3.794 7.443 -33.611 1.00 85.44 377 PRO A N 1
ATOM 3104 C CA . PRO A 1 377 ? -3.691 8.688 -32.849 1.00 85.44 377 PRO A CA 1
ATOM 3105 C C . PRO A 1 377 ? -4.161 8.554 -31.391 1.00 85.44 377 PRO A C 1
ATOM 3107 O O . PRO A 1 377 ? -3.740 9.341 -30.550 1.00 85.44 377 PRO A O 1
ATOM 3110 N N . ASP A 1 378 ? -4.962 7.536 -31.058 1.00 84.38 378 ASP A N 1
ATOM 3111 C CA . ASP A 1 378 ? -5.392 7.283 -29.676 1.00 84.38 378 ASP A CA 1
ATOM 3112 C C . ASP A 1 378 ? -4.283 6.646 -28.821 1.00 84.38 378 ASP A C 1
ATOM 3114 O O . ASP A 1 378 ? -4.331 6.692 -27.591 1.00 84.38 378 ASP A O 1
ATOM 3118 N N . LEU A 1 379 ? -3.289 6.016 -29.461 1.00 84.12 379 LEU A N 1
ATOM 3119 C CA . LEU A 1 379 ? -2.237 5.236 -28.795 1.00 84.12 379 LEU A CA 1
ATOM 3120 C C . LEU A 1 379 ? -0.821 5.769 -29.050 1.00 84.12 379 LEU A C 1
ATOM 3122 O O . LEU A 1 379 ? 0.130 5.295 -28.424 1.00 84.12 379 LEU A O 1
ATOM 3126 N N . MET A 1 380 ? -0.658 6.703 -29.987 1.00 86.25 380 MET A N 1
ATOM 3127 C CA . MET A 1 380 ? 0.638 7.180 -30.462 1.00 86.25 380 MET A CA 1
ATOM 3128 C C . MET A 1 380 ? 0.705 8.706 -30.457 1.00 86.25 380 MET A C 1
ATOM 3130 O O . MET A 1 380 ? -0.274 9.390 -30.725 1.00 86.25 380 MET A O 1
ATOM 3134 N N . GLU A 1 381 ? 1.906 9.233 -30.231 1.00 82.25 381 GLU A N 1
ATOM 3135 C CA . GLU A 1 381 ? 2.234 10.647 -30.422 1.00 82.25 381 GLU A CA 1
ATOM 3136 C C . GLU A 1 381 ? 3.368 10.746 -31.450 1.00 82.25 381 GLU A C 1
ATOM 3138 O O . GLU A 1 381 ? 4.307 9.947 -31.416 1.00 82.25 381 GLU A O 1
ATOM 3143 N N . GLY A 1 382 ? 3.309 11.721 -32.358 1.00 78.62 382 GLY A N 1
ATOM 3144 C CA . GLY A 1 382 ? 4.316 11.873 -33.406 1.00 78.62 382 GLY A CA 1
ATOM 3145 C C . GLY A 1 382 ? 4.159 13.152 -34.221 1.00 78.62 382 GLY A C 1
ATOM 3146 O O . GLY A 1 382 ? 3.373 14.029 -33.883 1.00 78.62 382 GLY A O 1
ATOM 3147 N N . ALA A 1 383 ? 4.933 13.255 -35.301 1.00 76.00 383 ALA A N 1
ATOM 3148 C CA . ALA A 1 383 ? 4.913 14.396 -36.222 1.00 76.00 383 ALA A CA 1
ATOM 3149 C C . ALA A 1 383 ? 3.799 14.306 -37.288 1.00 76.00 383 ALA A C 1
ATOM 3151 O O . ALA A 1 383 ? 3.899 14.955 -38.326 1.00 76.00 383 ALA A O 1
ATOM 3152 N N . PHE A 1 384 ? 2.778 13.481 -37.050 1.00 81.06 384 PHE A N 1
ATOM 3153 C CA . PHE A 1 384 ? 1.619 13.315 -37.925 1.00 81.06 384 PHE A CA 1
ATOM 3154 C C . PHE A 1 384 ? 0.458 14.198 -37.452 1.00 81.06 384 PHE A C 1
ATOM 3156 O O . PHE A 1 384 ? 0.359 14.519 -36.267 1.00 81.06 384 PHE A O 1
ATOM 3163 N N . ASP A 1 385 ? -0.424 14.572 -38.378 1.00 82.06 385 ASP A N 1
ATOM 3164 C CA . ASP A 1 385 ? -1.675 15.259 -38.058 1.00 82.06 385 ASP A CA 1
ATOM 3165 C C . ASP A 1 385 ? -2.693 14.233 -37.525 1.00 82.06 385 ASP A C 1
ATOM 3167 O O . ASP A 1 385 ? -3.058 13.320 -38.273 1.00 82.06 385 ASP A O 1
ATOM 3171 N N . PRO A 1 386 ? -3.152 14.330 -36.262 1.00 79.75 386 PRO A N 1
ATOM 3172 C CA . PRO A 1 386 ? -4.127 13.394 -35.708 1.00 79.75 386 PRO A CA 1
ATOM 3173 C C . PRO A 1 386 ? -5.413 13.308 -36.538 1.00 79.75 386 PRO A C 1
ATOM 3175 O O . PRO A 1 386 ? -5.983 12.223 -36.653 1.00 79.75 386 PRO A O 1
ATOM 3178 N N . ASP A 1 387 ? -5.820 14.414 -37.169 1.00 82.44 387 ASP A N 1
ATOM 3179 C CA . ASP A 1 387 ? -7.038 14.487 -37.977 1.00 82.44 387 ASP A CA 1
ATOM 3180 C C . ASP A 1 387 ? -6.839 13.905 -39.392 1.00 82.44 387 ASP A C 1
ATOM 3182 O O . ASP A 1 387 ? -7.813 13.635 -40.099 1.00 82.44 387 ASP A O 1
ATOM 3186 N N . ASN A 1 388 ? -5.589 13.664 -39.812 1.00 82.56 388 ASN A N 1
ATOM 3187 C CA . ASN A 1 388 ? -5.244 13.196 -41.155 1.00 82.56 388 ASN A CA 1
ATOM 3188 C C . ASN A 1 388 ? -4.017 12.256 -41.180 1.00 82.56 388 ASN A C 1
ATOM 3190 O O . ASN A 1 388 ? -3.051 12.492 -41.904 1.00 82.56 388 ASN A O 1
ATOM 3194 N N . CYS A 1 389 ? -4.050 11.175 -40.393 1.00 79.38 389 CYS A N 1
ATOM 3195 C CA . CYS A 1 389 ? -2.949 10.200 -40.275 1.00 79.38 389 CYS A CA 1
ATOM 3196 C C . CYS A 1 389 ? -3.249 8.807 -40.866 1.00 79.38 389 CYS A C 1
ATOM 3198 O O . CYS A 1 389 ? -2.537 7.849 -40.575 1.00 79.38 389 CYS A O 1
ATOM 3200 N N . GLN A 1 390 ? -4.290 8.660 -41.696 1.00 76.25 390 GLN A N 1
ATOM 3201 C CA . GLN A 1 390 ? -4.753 7.344 -42.179 1.00 76.25 390 GLN A CA 1
ATOM 3202 C C . GLN A 1 390 ? -3.723 6.585 -43.035 1.00 76.25 390 GLN A C 1
ATOM 3204 O O . GLN A 1 390 ? -3.721 5.351 -43.031 1.00 76.25 390 GLN A O 1
ATOM 3209 N N . ASP A 1 391 ? -2.848 7.319 -43.727 1.00 81.81 391 ASP A N 1
ATOM 3210 C CA . ASP A 1 391 ? -1.777 6.773 -44.568 1.00 81.81 391 ASP A CA 1
ATOM 3211 C C . ASP A 1 391 ? -0.401 6.782 -43.873 1.00 81.81 391 ASP A C 1
ATOM 3213 O O . ASP A 1 391 ? 0.582 6.292 -44.430 1.00 81.81 391 ASP A O 1
ATOM 3217 N N . GLU A 1 392 ? -0.320 7.312 -42.648 1.00 84.31 392 GLU A N 1
ATOM 3218 C CA . GLU A 1 392 ? 0.925 7.390 -41.888 1.00 84.31 392 GLU A CA 1
ATOM 3219 C C . GLU A 1 392 ? 1.260 6.043 -41.241 1.00 84.31 392 GLU A C 1
ATOM 3221 O O . GLU A 1 392 ? 0.395 5.309 -40.741 1.00 84.31 392 GLU A O 1
ATOM 3226 N N . VAL A 1 393 ? 2.552 5.716 -41.224 1.00 85.62 393 VAL A N 1
ATOM 3227 C CA . VAL A 1 393 ? 3.055 4.447 -40.693 1.00 85.62 393 VAL A CA 1
ATOM 3228 C C . VAL A 1 393 ? 4.193 4.647 -39.702 1.00 85.62 393 VAL A C 1
ATOM 3230 O O . VAL A 1 393 ? 4.984 5.584 -39.803 1.00 85.62 393 VAL A O 1
ATOM 3233 N N . VAL A 1 394 ? 4.291 3.730 -38.743 1.00 84.38 394 VAL A N 1
ATOM 3234 C CA . VAL A 1 394 ? 5.355 3.703 -37.734 1.00 84.38 394 VAL A CA 1
ATOM 3235 C C . VAL A 1 394 ? 6.704 3.443 -38.405 1.00 84.38 394 VAL A C 1
ATOM 3237 O O . VAL A 1 394 ? 6.849 2.469 -39.151 1.00 84.38 394 VAL A O 1
ATOM 3240 N N . GLN A 1 395 ? 7.692 4.293 -38.109 1.00 73.81 395 GLN A N 1
ATOM 3241 C CA . GLN A 1 395 ? 9.068 4.175 -38.607 1.00 73.81 395 GLN A CA 1
ATOM 3242 C C . GLN A 1 395 ? 10.060 3.682 -37.559 1.00 73.81 395 GLN A C 1
ATOM 3244 O O . GLN A 1 395 ? 9.890 4.011 -36.362 1.00 73.81 395 GLN A O 1
#

Radius of gyration: 70.79 Å; Cα contacts (8 Å, |Δi|>4): 216; chains: 1; bounding box: 147×54×192 Å